Protein AF-A0A9E5YH66-F1 (afdb_monomer)

Secondary structure (DSSP, 8-state):
-HHHHHHHHHHHHHHHHHHHHHHHHHTTTT-HHHHHHHHHHHHHHHHHHHHTS----PPPHHHHHHHHHTT-----S-EEEESEEEEE--SSS-GGGGHHHHGGGTTEEEEHHHHHHHHHHHHHHHHHTTB-EEEE--S---SSSEEEEEEEEPEEEEEEE---SSS-HHHHHTT--PPTTSB-BHHHHHHHHHHHTTSTTEEEEEEEEE-SSTTEEEEEEEEEE--SEEEEEEEES-S-TTT-S-EEEEEEEEETSSSSS-EEEEEEEEETTEEEEEEEEEEE-STTSEEEEEEEEEEEE---GGGGGGTEEEEEEEEEEEEEEEEEEETTEEEEEEEEEEEEEEEEEEGGG-EEEEEEEEEEEEEEEEEEE-SSEEEEEEEEEEEEES-TT--SS-TTSGGG--SS-EEEEEEEEEEEEETTTEEEEEEEEEEEESSPPPGGGSEEESSTTS-TTS-TTSEEESEEEEEEEEEEE--TTS-TT-B-TT-SSBHHHHEEEEEEEEEEEEEEE-SS-TT-EEEEEEEEEEEEEEEEETTTEEEEEEEEEE-SS---SSSPPPPS-----EEEEEEEEE--HHHHHHHHHHHHHHHHHHHHHHHHHHHHHH-TT-HHHHHHHHHHHHHHHHHHTT-HHHHHHHHHHHHHHHHHHHHHHHHHHHHHHHHHHHHHHHHHHHHHHHHTT-HHHHHHHHHHHHHH--PPPP----------

pLDDT: mean 81.71, std 18.46, range [25.89, 98.5]

Nearest PDB structures (foldseek):
  6wim-assembly1_A  TM=7.821E-01  e=3.525E-31  Escherichia coli
  4ql0-assembly1_A  TM=6.628E-01  e=8.261E-27  Bordetella pertussis Tohama I
  3efm-assembly1_A  TM=2.819E-01  e=5.388E-06  Bordetella pertussis
  2qom-assembly1_A  TM=3.447E-01  e=8.697E-04  Escherichia coli O157:H7
  3aeh-assembly2_B  TM=3.425E-01  e=1.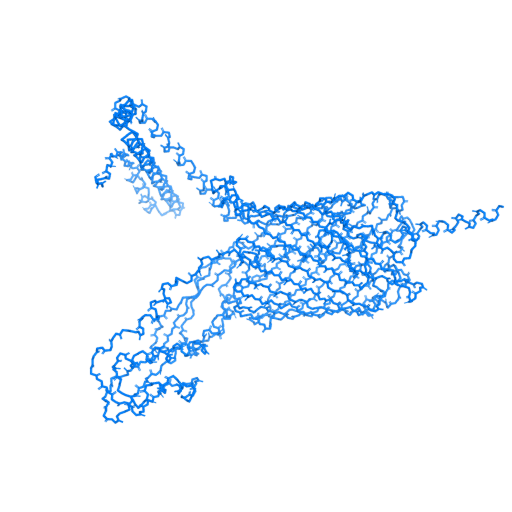260E-03  Escherichia coli

Radius of gyration: 35.25 Å; Cα contacts (8 Å, |Δi|>4): 1451; chains: 1; bounding box: 96×85×114 Å

Sequence (716 aa):
MVWCKKIRIVIMILLISGCFFSAHAYSQQVNLDKATRDFERTFLREEIEEKFRPSQKEIPKEEEKEVAGAFDAEPEGPKFFIEKITLIGMETFSPEEFEHVAKKYLDKEVTFQEIKNLAKRIESEYLKKGVMAACFVPPQEITDKEVILQIVETRMGELQIGDHKYYDKDRIKYFWSLKPGDILRYDEMSRSISFMNKAADRNVAATLRSGKEPGTTDVMLDAETRYPLHSMGSLDLEGASTTGIIRTKLGFRHNNFMGFDDSLIAGYLFGRYLGAIYFYHNVPITNFGTTLLYGYSQSKANPQGDFAAYDIAMKAHEASIFIYQDIFYRDKRIGDINFGLDAKNKITKMGDTGTINRDRLRIFRAGGNFLYNDTDSVVSISPKFSQGLNFFGSRRKDRLSSGGANNVFSKFNIDIEYAKNLPFDLRASMKAKGQLTFMKLAPQEQLSLGGMNSVRGYPGGDYLADTGIQTNIELLFSPNFLSDNVKIPYAARPLKEELTGLVFFDYAYGTKRNPNTWTDLEKTSLASVGTGLRLKLFDQALVRLEWGFPLGQRFFFMGKKPSSGSPAGRMHLSLDFEDNFPAEFARIGALAIEEYISGIAFAVLNAELTNPESMIREKLYNYFYLAERAYDRNNLEEAQFYYESIINISAALFEDVRGYVKASIEHRKELAEFNDLAMKYYKNREFEKAREMWWKVITEAEARPLMLEFQVNNAG

Mean predicted aligned error: 13.36 Å

Solvent-accessible surface area (backbone atoms only — not comparable to full-atom values): 36904 Å² total; per-residue (Å²): 119,72,65,64,55,53,53,50,52,52,50,48,52,49,49,51,49,49,52,48,60,56,58,44,32,59,50,35,82,67,41,52,75,58,67,53,58,46,53,55,46,54,54,49,48,45,51,50,52,51,74,64,43,85,71,84,68,65,72,58,68,62,58,61,47,49,60,58,52,69,74,67,63,80,86,79,70,73,68,44,60,26,73,42,78,46,78,41,60,68,82,91,59,64,71,75,80,48,43,80,70,52,56,81,58,46,80,34,76,43,35,69,66,57,52,53,50,49,27,54,48,51,28,51,52,37,45,74,75,26,34,44,43,51,42,45,74,64,98,75,80,71,80,84,26,45,48,62,35,43,37,45,64,30,20,27,33,54,82,45,72,54,84,64,83,78,65,55,70,67,60,57,51,60,28,56,81,81,50,68,68,37,74,39,34,52,60,56,50,54,42,18,42,53,56,51,44,66,29,91,46,36,48,55,49,80,47,82,40,85,25,97,50,92,63,28,35,19,39,39,35,44,44,50,63,47,82,41,69,31,50,35,40,35,40,31,52,70,38,45,88,38,28,28,34,53,33,39,37,43,34,39,38,28,44,39,69,85,66,53,62,14,41,36,37,40,36,41,40,37,35,80,28,30,41,30,44,39,38,38,38,41,37,52,77,48,68,75,46,33,29,42,36,41,36,41,36,40,37,40,36,43,41,32,72,94,36,47,89,47,46,36,40,35,40,38,39,37,39,38,42,34,43,36,36,49,78,40,76,46,101,46,36,42,27,35,38,34,42,33,43,37,41,39,41,36,41,32,32,33,56,92,80,37,77,69,28,44,40,41,37,25,32,45,36,41,35,34,43,41,35,41,51,53,99,55,35,36,39,36,44,33,46,34,42,37,37,32,34,74,45,98,83,14,44,48,75,41,96,33,18,47,81,62,15,33,30,43,38,58,37,42,35,38,39,38,39,40,39,33,64,46,80,89,67,25,32,42,37,37,40,37,40,41,34,46,45,94,47,46,46,35,50,70,71,34,44,63,39,23,12,86,94,34,18,39,21,38,56,56,30,69,40,62,12,39,25,35,42,34,34,36,38,39,44,35,35,53,48,78,89,50,56,79,83,45,56,53,89,91,37,96,56,30,40,34,81,33,34,37,39,36,38,38,42,20,33,34,39,29,32,27,66,44,77,89,41,93,84,48,67,54,55,46,50,50,34,16,40,35,41,34,43,35,38,53,42,74,91,33,31,41,39,37,42,37,39,12,34,44,53,78,75,80,59,52,95,70,89,67,82,79,82,89,68,84,73,65,62,32,75,41,43,36,42,40,35,44,54,58,57,76,63,47,52,52,49,53,48,51,51,53,48,53,52,51,39,49,53,49,20,50,52,53,51,48,53,47,56,68,37,89,84,28,70,66,36,54,49,52,48,50,39,50,53,51,16,53,54,26,44,77,68,69,37,58,69,61,16,47,52,30,50,52,47,49,53,53,52,53,50,50,52,43,49,53,41,30,51,49,50,48,50,55,52,51,52,51,48,53,42,48,50,35,46,53,51,15,54,51,28,45,77,73,69,39,52,70,61,16,50,53,30,46,49,51,38,63,71,61,65,68,78,78,81,90,80,89,76,89,81,75,82,90,72,132

Structure (mmCIF, N/CA/C/O backbone):
data_AF-A0A9E5YH66-F1
#
_entry.id   AF-A0A9E5YH66-F1
#
loop_
_atom_site.group_PDB
_atom_site.id
_atom_site.type_symbol
_atom_site.label_atom_id
_atom_site.label_alt_id
_atom_site.label_comp_id
_atom_site.label_asym_id
_atom_site.label_entity_id
_atom_site.label_seq_id
_atom_site.pdbx_PDB_ins_code
_atom_site.Cartn_x
_atom_site.Cartn_y
_atom_site.Cartn_z
_atom_site.occupancy
_atom_site.B_iso_or_equiv
_atom_site.auth_seq_id
_atom_site.auth_comp_id
_atom_site.auth_asym_id
_atom_site.auth_atom_id
_atom_site.pdbx_PDB_model_num
ATOM 1 N N . MET A 1 1 ? 41.683 -0.339 -52.235 1.00 44.25 1 MET A N 1
ATOM 2 C CA . MET A 1 1 ? 40.297 -0.879 -52.249 1.00 44.25 1 MET A CA 1
ATOM 3 C C . MET A 1 1 ? 39.989 -1.895 -51.136 1.00 44.25 1 MET A C 1
ATOM 5 O O . MET A 1 1 ? 38.863 -1.921 -50.657 1.00 44.25 1 MET A O 1
ATOM 9 N N . VAL A 1 2 ? 40.959 -2.691 -50.660 1.00 37.09 2 VAL A N 1
ATOM 10 C CA . VAL A 1 2 ? 40.761 -3.670 -49.561 1.00 37.09 2 VAL A CA 1
ATOM 11 C C . VAL A 1 2 ? 40.645 -3.008 -48.170 1.00 37.09 2 VAL A C 1
ATOM 13 O O . VAL A 1 2 ? 39.934 -3.506 -47.299 1.00 37.09 2 VAL A O 1
ATOM 16 N N . TRP A 1 3 ? 41.257 -1.835 -47.978 1.00 32.00 3 TRP A N 1
ATOM 17 C CA . TRP A 1 3 ? 41.236 -1.087 -46.710 1.00 32.00 3 TRP A CA 1
ATOM 18 C C . TRP A 1 3 ? 39.872 -0.432 -46.398 1.00 32.00 3 TRP A C 1
ATOM 20 O O . TRP A 1 3 ? 39.381 -0.530 -45.275 1.00 32.00 3 TRP A O 1
ATOM 30 N N . CYS A 1 4 ? 39.173 0.113 -47.403 1.00 29.11 4 CYS A N 1
ATOM 31 C CA . CYS A 1 4 ? 37.831 0.691 -47.217 1.00 29.11 4 CYS A CA 1
ATOM 32 C C . CYS A 1 4 ? 36.738 -0.364 -46.953 1.00 29.11 4 CYS A C 1
ATOM 34 O O . CYS A 1 4 ? 35.752 -0.059 -46.284 1.00 29.11 4 CYS A O 1
ATOM 36 N N . LYS A 1 5 ? 36.907 -1.614 -47.422 1.00 32.19 5 LYS A N 1
ATOM 37 C CA . LYS A 1 5 ? 35.983 -2.721 -47.100 1.00 32.19 5 LYS A CA 1
ATOM 38 C C . LYS A 1 5 ? 36.136 -3.193 -45.648 1.00 32.19 5 LYS A C 1
ATOM 40 O O . LYS A 1 5 ? 35.126 -3.439 -44.997 1.00 32.19 5 LYS A O 1
ATOM 45 N N . LYS A 1 6 ? 37.363 -3.248 -45.110 1.00 33.56 6 LYS A N 1
ATOM 46 C CA . LYS A 1 6 ? 37.599 -3.598 -43.695 1.00 33.56 6 LYS A CA 1
ATOM 47 C C . LYS A 1 6 ? 37.085 -2.520 -42.734 1.00 33.56 6 LYS A C 1
ATOM 49 O O . LYS A 1 6 ? 36.469 -2.863 -41.733 1.00 33.56 6 LYS A O 1
ATOM 54 N N . ILE A 1 7 ? 37.233 -1.239 -43.077 1.00 37.44 7 ILE A N 1
ATOM 55 C CA . ILE A 1 7 ? 36.700 -0.123 -42.276 1.00 37.44 7 ILE A CA 1
ATOM 56 C C . ILE A 1 7 ? 35.163 -0.114 -42.275 1.00 37.44 7 ILE A C 1
ATOM 58 O O . ILE A 1 7 ? 34.565 0.070 -41.221 1.00 37.44 7 ILE A O 1
ATOM 62 N N . ARG A 1 8 ? 34.505 -0.409 -43.406 1.00 33.94 8 ARG A N 1
ATOM 63 C CA . ARG A 1 8 ? 33.036 -0.550 -43.452 1.00 33.94 8 ARG A CA 1
ATOM 64 C C . ARG A 1 8 ? 32.517 -1.724 -42.621 1.00 33.94 8 ARG A C 1
ATOM 66 O O . ARG A 1 8 ? 31.512 -1.558 -41.948 1.00 33.94 8 ARG A O 1
ATOM 73 N N . ILE A 1 9 ? 33.203 -2.869 -42.614 1.00 38.88 9 ILE A N 1
ATOM 74 C CA . ILE A 1 9 ? 32.817 -4.027 -41.788 1.00 38.88 9 ILE A CA 1
ATOM 75 C C . ILE A 1 9 ? 33.032 -3.735 -40.297 1.00 38.88 9 ILE A C 1
ATOM 77 O O . ILE A 1 9 ? 32.179 -4.076 -39.490 1.00 38.88 9 ILE A O 1
ATOM 81 N N . VAL A 1 10 ? 34.113 -3.046 -39.920 1.00 37.62 10 VAL A N 1
ATOM 82 C CA . VAL A 1 10 ? 34.360 -2.646 -38.522 1.00 37.62 10 VAL A CA 1
ATOM 83 C C . VAL A 1 10 ? 33.365 -1.579 -38.059 1.00 37.62 10 VAL A C 1
ATOM 85 O O . VAL A 1 10 ? 32.856 -1.683 -36.951 1.00 37.62 10 VAL A O 1
ATOM 88 N N . ILE A 1 11 ? 33.009 -0.608 -38.907 1.00 38.03 11 ILE A N 1
ATOM 89 C CA . ILE A 1 11 ? 31.969 0.392 -38.611 1.00 38.03 11 ILE A CA 1
ATOM 90 C C . ILE A 1 11 ? 30.583 -0.259 -38.547 1.00 38.03 11 ILE A C 1
ATOM 92 O O . ILE A 1 11 ? 29.800 0.090 -37.676 1.00 38.03 11 ILE A O 1
ATOM 96 N N . MET A 1 12 ? 30.290 -1.245 -39.398 1.00 34.34 12 MET A N 1
ATOM 97 C CA . MET A 1 12 ? 29.034 -1.996 -39.368 1.00 34.34 12 MET A CA 1
ATOM 98 C C . MET A 1 12 ? 28.955 -2.912 -38.139 1.00 34.34 12 MET A C 1
ATOM 100 O O . MET A 1 12 ? 27.920 -2.942 -37.495 1.00 34.34 12 MET A O 1
ATOM 104 N N . ILE A 1 13 ? 30.045 -3.572 -37.726 1.00 38.41 13 ILE A N 1
ATOM 105 C CA . ILE A 1 13 ? 30.119 -4.336 -36.465 1.00 38.41 13 ILE A CA 1
ATOM 106 C C . ILE A 1 13 ? 30.035 -3.400 -35.251 1.00 38.41 13 ILE A C 1
ATOM 108 O O . ILE A 1 13 ? 29.385 -3.750 -34.272 1.00 38.41 13 ILE A O 1
ATOM 112 N N . LEU A 1 14 ? 30.617 -2.197 -35.311 1.00 32.25 14 LEU A N 1
ATOM 113 C CA . LEU A 1 14 ? 30.503 -1.187 -34.255 1.00 32.25 14 LEU A CA 1
ATOM 114 C C . LEU A 1 14 ? 29.091 -0.589 -34.177 1.00 32.25 14 LEU A C 1
ATOM 116 O O . LEU A 1 14 ? 28.589 -0.430 -33.070 1.00 32.25 14 LEU A O 1
ATOM 120 N N . LEU A 1 15 ? 28.420 -0.346 -35.307 1.00 31.78 15 LEU A N 1
ATOM 121 C CA . LEU A 1 15 ? 27.021 0.098 -35.376 1.00 31.78 15 LEU A CA 1
ATOM 122 C C . LEU A 1 15 ? 26.051 -1.003 -34.939 1.00 31.78 15 LEU A C 1
ATOM 124 O O . LEU A 1 15 ? 25.128 -0.725 -34.183 1.00 31.78 15 LEU A O 1
ATOM 128 N N . ILE A 1 16 ? 26.300 -2.253 -35.333 1.00 33.47 16 ILE A N 1
ATOM 129 C CA . ILE A 1 16 ? 25.544 -3.426 -34.888 1.00 33.47 16 ILE A CA 1
ATOM 130 C C . ILE A 1 16 ? 25.761 -3.631 -33.383 1.00 33.47 16 ILE A C 1
ATOM 132 O O . ILE A 1 16 ? 24.792 -3.788 -32.651 1.00 33.47 16 ILE A O 1
ATOM 136 N N . SER A 1 17 ? 26.997 -3.526 -32.878 1.00 31.75 17 SER A N 1
ATOM 137 C CA . SER A 1 17 ? 27.286 -3.594 -31.439 1.00 31.75 17 SER A CA 1
ATOM 138 C C . SER A 1 17 ? 26.649 -2.430 -30.670 1.00 31.75 17 SER A C 1
ATOM 140 O O . SER A 1 17 ? 26.056 -2.668 -29.626 1.00 31.75 17 SER A O 1
ATOM 142 N N . GLY A 1 18 ? 26.657 -1.208 -31.213 1.00 28.86 18 GLY A N 1
ATOM 143 C CA . GLY A 1 18 ? 25.998 -0.030 -30.643 1.00 28.86 18 GLY A CA 1
ATOM 144 C C . GLY A 1 18 ? 24.472 -0.152 -30.599 1.00 28.86 18 GLY A C 1
ATOM 145 O O . GLY A 1 18 ? 23.880 0.162 -29.571 1.00 28.86 18 GLY A O 1
ATOM 146 N N . CYS A 1 19 ? 23.855 -0.698 -31.654 1.00 29.52 19 CYS A N 1
ATOM 147 C CA . CYS A 1 19 ? 22.426 -1.030 -31.703 1.00 29.52 19 CYS A CA 1
ATOM 148 C C . CYS A 1 19 ? 22.077 -2.191 -30.761 1.00 29.52 19 CYS A C 1
ATOM 150 O O . CYS A 1 19 ? 21.016 -2.195 -30.141 1.00 29.52 19 CYS A O 1
ATOM 152 N N . PHE A 1 20 ? 22.983 -3.157 -30.576 1.00 29.30 20 PHE A N 1
ATOM 153 C CA . PHE A 1 20 ? 22.827 -4.159 -29.531 1.00 29.30 20 PHE A CA 1
ATOM 154 C C . PHE A 1 20 ? 22.888 -3.487 -28.151 1.00 29.30 20 PHE A C 1
ATOM 156 O O . PHE A 1 20 ? 21.969 -3.675 -27.368 1.00 29.30 20 PHE A O 1
ATOM 163 N N . PHE A 1 21 ? 23.860 -2.628 -27.841 1.00 28.23 21 PHE A N 1
ATOM 164 C CA . PHE A 1 21 ? 23.939 -1.968 -26.529 1.00 28.23 21 PHE A CA 1
ATOM 165 C C . PHE A 1 21 ? 22.696 -1.124 -26.180 1.00 28.23 21 PHE A C 1
ATOM 167 O O . PHE A 1 21 ? 22.267 -1.165 -25.024 1.00 28.23 21 PHE A O 1
ATOM 174 N N . SER A 1 22 ? 22.070 -0.451 -27.153 1.00 26.41 22 SER A N 1
ATOM 175 C CA . SER A 1 22 ? 20.813 0.285 -26.953 1.00 26.41 22 SER A CA 1
ATOM 176 C C . SER A 1 22 ? 19.585 -0.633 -26.870 1.00 26.41 22 SER A C 1
ATOM 178 O O . SER A 1 22 ? 18.760 -0.426 -25.987 1.00 26.41 22 SER A O 1
ATOM 180 N N . ALA A 1 23 ? 19.489 -1.721 -27.648 1.00 28.03 23 ALA A N 1
ATOM 181 C CA . ALA A 1 23 ? 18.386 -2.694 -27.529 1.00 28.03 23 ALA A CA 1
ATOM 182 C C . ALA A 1 23 ? 18.326 -3.384 -26.150 1.00 28.03 23 ALA A C 1
ATOM 184 O O . ALA A 1 23 ? 17.269 -3.837 -25.703 1.00 28.03 23 ALA A O 1
ATOM 185 N N . HIS A 1 24 ? 19.466 -3.477 -25.456 1.00 32.19 24 HIS A N 1
ATOM 186 C CA . HIS A 1 24 ? 19.556 -4.144 -24.158 1.00 32.19 24 HIS A CA 1
ATOM 187 C C . HIS A 1 24 ? 19.037 -3.274 -23.008 1.00 32.19 24 HIS A C 1
ATOM 189 O O . HIS A 1 24 ? 18.533 -3.837 -22.042 1.00 32.19 24 HIS A O 1
ATOM 195 N N . ALA A 1 25 ? 19.085 -1.941 -23.123 1.00 27.95 25 ALA A N 1
ATOM 196 C CA . ALA A 1 25 ? 18.550 -1.022 -22.116 1.00 27.95 25 ALA A CA 1
ATOM 197 C C . ALA A 1 25 ? 17.014 -1.114 -21.983 1.00 27.95 25 ALA A C 1
ATOM 199 O O . ALA A 1 25 ? 16.466 -1.183 -20.884 1.00 27.95 25 ALA A O 1
ATOM 200 N N . TYR A 1 26 ? 16.321 -1.267 -23.114 1.00 34.88 26 TYR A N 1
ATOM 201 C CA . TYR A 1 26 ? 14.852 -1.303 -23.196 1.00 34.88 26 TYR A CA 1
ATOM 202 C C . TYR A 1 26 ? 14.222 -2.634 -22.766 1.00 34.88 26 TYR A C 1
ATOM 204 O O . TYR A 1 26 ? 13.051 -2.702 -22.396 1.00 34.88 26 TYR A O 1
ATOM 212 N N . SER A 1 27 ? 15.015 -3.706 -22.754 1.00 29.84 27 SER A N 1
ATOM 213 C CA . SER A 1 27 ? 14.610 -5.045 -22.317 1.00 29.84 27 SER A CA 1
ATOM 214 C C . SER A 1 27 ? 14.065 -5.083 -20.884 1.00 29.84 27 SER A C 1
ATOM 216 O O . SER A 1 27 ? 13.286 -5.977 -20.560 1.00 29.84 27 SER A O 1
ATOM 218 N N . GLN A 1 28 ? 14.478 -4.152 -20.019 1.00 34.91 28 GLN A N 1
ATOM 219 C CA . GLN A 1 28 ? 14.042 -4.126 -18.626 1.00 34.91 28 GLN A CA 1
ATOM 220 C C . GLN A 1 28 ? 12.751 -3.323 -18.392 1.00 34.91 28 GLN A C 1
ATOM 222 O O . GLN A 1 28 ? 12.033 -3.609 -17.439 1.00 34.91 28 GLN A O 1
ATOM 227 N N . GLN A 1 29 ? 12.382 -2.400 -19.286 1.00 37.88 29 GLN A N 1
ATOM 228 C CA . GLN A 1 29 ? 11.079 -1.714 -19.221 1.00 37.88 29 GLN A CA 1
ATOM 229 C C . GLN A 1 29 ? 9.896 -2.643 -19.533 1.00 37.88 29 GLN A C 1
ATOM 231 O O . GLN A 1 29 ? 8.753 -2.311 -19.237 1.00 37.88 29 GLN A O 1
ATOM 236 N N . VAL A 1 30 ? 10.182 -3.825 -20.086 1.00 30.86 30 VAL A N 1
ATOM 237 C CA . VAL A 1 30 ? 9.218 -4.898 -20.374 1.00 30.86 30 VAL A CA 1
ATOM 238 C C . VAL A 1 30 ? 9.199 -5.964 -19.256 1.00 30.86 30 VAL A C 1
ATOM 240 O O . VAL A 1 30 ? 8.555 -7.004 -19.380 1.00 30.86 30 VAL A O 1
ATOM 243 N N . ASN A 1 31 ? 9.899 -5.720 -18.142 1.00 37.06 31 ASN A N 1
ATOM 244 C CA . ASN A 1 31 ? 9.909 -6.590 -16.965 1.00 37.06 31 ASN A CA 1
ATOM 245 C C . ASN A 1 31 ? 8.638 -6.329 -16.138 1.00 37.06 31 ASN A C 1
ATOM 247 O O . ASN A 1 31 ? 8.647 -5.547 -15.182 1.00 37.06 31 ASN A O 1
ATOM 251 N N . LEU A 1 32 ? 7.527 -6.934 -16.573 1.00 39.38 32 LEU A N 1
ATOM 252 C CA . LEU A 1 32 ? 6.205 -6.731 -15.978 1.00 39.38 32 LEU A CA 1
ATOM 253 C C . LEU A 1 32 ? 6.175 -7.056 -14.488 1.00 39.38 32 LEU A C 1
ATOM 255 O O . LEU A 1 32 ? 5.515 -6.345 -13.754 1.00 39.38 32 LEU A O 1
ATOM 259 N N . ASP A 1 33 ? 6.951 -8.024 -14.002 1.00 37.03 33 ASP A N 1
ATOM 260 C CA . ASP A 1 33 ? 6.918 -8.398 -12.583 1.00 37.03 33 ASP A CA 1
ATOM 261 C C . ASP A 1 33 ? 7.352 -7.262 -11.634 1.00 37.03 33 ASP A C 1
ATOM 263 O O . ASP A 1 33 ? 6.861 -7.173 -10.514 1.00 37.03 33 ASP A O 1
ATOM 267 N N . LYS A 1 34 ? 8.189 -6.315 -12.093 1.00 38.38 34 LYS A N 1
ATOM 268 C CA . LYS A 1 34 ? 8.458 -5.067 -11.352 1.00 38.38 34 LYS A CA 1
ATOM 269 C C . LYS A 1 34 ? 7.318 -4.059 -11.527 1.00 38.38 34 LYS A C 1
ATOM 271 O O . LYS A 1 34 ? 6.800 -3.559 -10.543 1.00 38.38 34 LYS A O 1
ATOM 276 N N . ALA A 1 35 ? 6.880 -3.809 -12.763 1.00 32.25 35 ALA A N 1
ATOM 277 C CA . ALA A 1 35 ? 5.865 -2.795 -13.081 1.00 32.25 35 ALA A CA 1
ATOM 278 C C . ALA A 1 35 ? 4.422 -3.148 -12.649 1.00 32.25 35 ALA A C 1
ATOM 280 O O . ALA A 1 35 ? 3.576 -2.250 -12.587 1.00 32.25 35 ALA A O 1
ATOM 281 N N . THR A 1 36 ? 4.148 -4.429 -12.387 1.00 36.38 36 THR A N 1
ATOM 282 C CA . THR A 1 36 ? 2.863 -4.967 -11.933 1.00 36.38 36 THR A CA 1
ATOM 283 C C . THR A 1 36 ? 2.820 -5.105 -10.410 1.00 36.38 36 THR A C 1
ATOM 285 O O . THR A 1 36 ? 1.849 -4.651 -9.816 1.00 36.38 36 THR A O 1
ATOM 288 N N . ARG A 1 37 ? 3.887 -5.598 -9.752 1.00 40.47 37 ARG A N 1
ATOM 289 C CA . ARG A 1 37 ? 4.001 -5.526 -8.277 1.00 40.47 37 ARG A CA 1
ATOM 290 C C . ARG A 1 37 ? 4.105 -4.075 -7.778 1.00 40.47 37 ARG A C 1
ATOM 292 O O . ARG A 1 37 ? 3.649 -3.760 -6.685 1.00 40.47 37 ARG A O 1
ATOM 299 N N . ASP A 1 38 ? 4.646 -3.165 -8.596 1.00 41.53 38 ASP A N 1
ATOM 300 C CA . ASP A 1 38 ? 4.704 -1.730 -8.276 1.00 41.53 38 ASP A CA 1
ATOM 301 C C . ASP A 1 38 ? 3.329 -1.022 -8.356 1.00 41.53 38 ASP A C 1
ATOM 303 O O . ASP A 1 38 ? 3.176 0.082 -7.830 1.00 41.53 38 ASP A O 1
ATOM 307 N N . PHE A 1 39 ? 2.322 -1.630 -8.999 1.00 36.09 39 PHE A N 1
ATOM 308 C CA . PHE A 1 39 ? 0.972 -1.061 -9.068 1.00 36.09 39 PHE A CA 1
ATOM 309 C C . PHE A 1 39 ? 0.236 -1.215 -7.727 1.00 36.09 39 PHE A C 1
ATOM 311 O O . PHE A 1 39 ? -0.278 -0.227 -7.214 1.00 36.09 39 PHE A O 1
ATOM 318 N N . GLU A 1 40 ? 0.340 -2.385 -7.078 1.00 36.91 40 GLU A N 1
ATOM 319 C CA . GLU A 1 40 ? -0.014 -2.541 -5.656 1.00 36.91 40 GLU A CA 1
ATOM 320 C C . GLU A 1 40 ? 0.828 -1.621 -4.767 1.00 36.91 40 GLU A C 1
ATOM 322 O O . GLU A 1 40 ? 0.281 -1.002 -3.867 1.00 36.91 40 GLU A O 1
ATOM 327 N N . ARG A 1 41 ? 2.137 -1.443 -5.031 1.00 44.22 41 ARG A N 1
ATOM 328 C CA . ARG A 1 41 ? 2.968 -0.510 -4.240 1.00 44.22 41 ARG A CA 1
ATOM 329 C C . ARG A 1 41 ? 2.533 0.950 -4.330 1.00 44.22 41 ARG A C 1
ATOM 331 O O . ARG A 1 41 ? 2.908 1.702 -3.442 1.00 44.22 41 ARG A O 1
ATOM 338 N N . THR A 1 42 ? 1.822 1.384 -5.372 1.00 43.72 42 THR A N 1
ATOM 339 C CA . THR A 1 42 ? 1.359 2.782 -5.456 1.00 43.72 42 THR A CA 1
ATOM 340 C C . THR A 1 42 ? 0.213 3.023 -4.477 1.00 43.72 42 THR A C 1
ATOM 342 O O . THR A 1 42 ? 0.273 3.989 -3.724 1.00 43.72 42 THR A O 1
ATOM 345 N N . PHE A 1 43 ? -0.737 2.091 -4.392 1.00 38.25 43 PHE A N 1
ATOM 346 C CA . PHE A 1 43 ? -1.841 2.151 -3.433 1.00 38.25 43 PHE A CA 1
ATOM 347 C C . PHE A 1 43 ? -1.439 1.699 -2.029 1.00 38.25 43 PHE A C 1
ATOM 349 O O . PHE A 1 43 ? -1.868 2.315 -1.076 1.00 38.25 43 PHE A O 1
ATOM 356 N N . LEU A 1 44 ? -0.520 0.739 -1.866 1.00 41.72 44 LEU A N 1
ATOM 357 C CA . LEU A 1 44 ? 0.129 0.451 -0.576 1.00 41.72 44 LEU A CA 1
ATOM 358 C C . LEU A 1 44 ? 0.968 1.637 -0.096 1.00 41.72 44 LEU A C 1
ATOM 360 O O . LEU A 1 44 ? 1.069 1.851 1.103 1.00 41.72 44 LEU A O 1
ATOM 364 N N . ARG A 1 45 ? 1.588 2.409 -1.004 1.00 49.03 45 ARG A N 1
ATOM 365 C CA . ARG A 1 45 ? 2.252 3.674 -0.659 1.00 49.03 45 ARG A CA 1
ATOM 366 C C . ARG A 1 45 ? 1.220 4.683 -0.182 1.00 49.03 45 ARG A C 1
ATOM 368 O O . ARG A 1 45 ? 1.512 5.339 0.801 1.00 49.03 45 ARG A O 1
ATOM 375 N N . GLU A 1 46 ? 0.052 4.777 -0.814 1.00 48.84 46 GLU A N 1
ATOM 376 C CA . GLU A 1 46 ? -1.045 5.602 -0.303 1.00 48.84 46 GLU A CA 1
ATOM 377 C C . GLU A 1 46 ? -1.659 5.060 0.985 1.00 48.84 46 GLU A C 1
ATOM 379 O O . GLU A 1 46 ? -1.970 5.860 1.834 1.00 48.84 46 GLU A O 1
ATOM 384 N N . GLU A 1 47 ? -1.775 3.753 1.203 1.00 46.03 47 GLU A N 1
ATOM 385 C CA . GLU A 1 47 ? -2.304 3.161 2.438 1.00 46.03 47 GLU A CA 1
ATOM 386 C C . GLU A 1 47 ? -1.314 3.346 3.595 1.00 46.03 47 GLU A C 1
ATOM 388 O O . GLU A 1 47 ? -1.700 3.625 4.727 1.00 46.03 47 GLU A O 1
ATOM 393 N N . ILE A 1 48 ? -0.013 3.254 3.295 1.00 45.06 48 ILE A N 1
ATOM 394 C CA . ILE A 1 48 ? 1.064 3.774 4.134 1.00 45.06 48 ILE A CA 1
ATOM 395 C C . ILE A 1 48 ? 0.764 5.265 4.356 1.00 45.06 48 ILE A C 1
ATOM 397 O O . ILE A 1 48 ? 0.456 5.639 5.474 1.00 45.06 48 ILE A O 1
ATOM 401 N N . GLU A 1 49 ? 0.745 6.118 3.329 1.00 45.72 49 GLU A N 1
ATOM 402 C CA . GLU A 1 49 ? 0.503 7.569 3.437 1.00 45.72 49 GLU A CA 1
ATOM 403 C C . GLU A 1 49 ? -0.838 7.971 4.109 1.00 45.72 49 GLU A C 1
ATOM 405 O O . GLU A 1 49 ? -0.855 9.015 4.751 1.00 45.72 49 GLU A O 1
ATOM 410 N N . GLU A 1 50 ? -1.896 7.155 4.072 1.00 47.06 50 GLU A N 1
ATOM 411 C CA . GLU A 1 50 ? -3.209 7.321 4.713 1.00 47.06 50 GLU A CA 1
ATOM 412 C C . GLU A 1 50 ? -3.177 6.876 6.169 1.00 47.06 50 GLU A C 1
ATOM 414 O O . GLU A 1 50 ? -3.720 7.585 7.010 1.00 47.06 50 GLU A O 1
ATOM 419 N N . LYS A 1 51 ? -2.449 5.800 6.502 1.00 45.03 51 LYS A N 1
ATOM 420 C CA . LYS A 1 51 ? -2.055 5.513 7.892 1.00 45.03 51 LYS A CA 1
ATOM 421 C C . LYS A 1 51 ? -1.204 6.652 8.487 1.00 45.03 51 LYS A C 1
ATOM 423 O O . LYS A 1 51 ? -1.093 6.728 9.705 1.00 45.03 51 LYS A O 1
ATOM 428 N N . PHE A 1 52 ? -0.645 7.544 7.650 1.00 46.59 52 PHE A N 1
ATOM 429 C CA . PHE A 1 52 ? 0.056 8.784 8.041 1.00 46.59 52 PHE A CA 1
ATOM 430 C C . PHE A 1 52 ? -0.747 10.075 7.863 1.00 46.59 52 PHE A C 1
ATOM 432 O O . PHE A 1 52 ? -0.275 11.120 8.319 1.00 46.59 52 PHE A O 1
ATOM 439 N N . ARG A 1 53 ? -1.932 10.050 7.233 1.00 39.03 53 ARG A N 1
ATOM 440 C CA . ARG A 1 53 ? -2.889 11.150 7.405 1.00 39.03 53 ARG A CA 1
ATOM 441 C C . ARG A 1 53 ? -3.288 11.074 8.879 1.00 39.03 53 ARG A C 1
ATOM 443 O O . ARG A 1 53 ? -3.563 9.967 9.339 1.00 39.03 53 ARG A O 1
ATOM 450 N N . PRO A 1 54 ? -3.271 12.178 9.643 1.00 27.98 54 PRO A N 1
ATOM 451 C CA . PRO A 1 54 ? -3.679 12.142 11.036 1.00 27.98 54 PRO A CA 1
ATOM 452 C C . PRO A 1 54 ? -5.123 11.642 11.104 1.00 27.98 54 PRO A C 1
ATOM 454 O O . PRO A 1 54 ? -6.081 12.391 10.944 1.00 27.98 54 PRO A O 1
ATOM 457 N N . SER A 1 55 ? -5.280 10.342 11.331 1.00 27.28 55 SER A N 1
ATOM 458 C CA . SER A 1 55 ? -6.448 9.789 11.974 1.00 27.28 55 SER A CA 1
ATOM 459 C C . SER A 1 55 ? -6.392 10.374 13.375 1.00 27.28 55 SER A C 1
ATOM 461 O O . SER A 1 55 ? -5.738 9.824 14.260 1.00 27.28 55 SER A O 1
ATOM 463 N N . GLN A 1 56 ? -7.056 11.514 13.568 1.00 30.70 56 GLN A N 1
ATOM 464 C CA . GLN A 1 56 ? -7.564 11.918 14.872 1.00 30.70 56 GLN A CA 1
ATOM 465 C C . GLN A 1 56 ? -8.581 10.863 15.330 1.00 30.70 56 GLN A C 1
ATOM 467 O O . GLN A 1 56 ? -9.787 11.060 15.345 1.00 30.70 56 GLN A O 1
ATOM 472 N N . LYS A 1 57 ? -8.070 9.693 15.682 1.00 31.81 57 LYS A N 1
ATOM 473 C CA . LYS A 1 57 ? -8.497 8.999 16.878 1.00 31.81 57 LYS A CA 1
ATOM 474 C C . LYS A 1 57 ? -7.290 9.054 17.800 1.00 31.81 57 LYS A C 1
ATOM 476 O O . LYS A 1 57 ? -6.673 8.041 18.107 1.00 31.81 57 LYS A O 1
ATOM 481 N N . GLU A 1 58 ? -6.916 10.278 18.191 1.00 25.89 58 GLU A N 1
ATOM 482 C CA . GLU A 1 58 ? -6.380 10.419 19.538 1.00 25.89 58 GLU A CA 1
ATOM 483 C C . GLU A 1 58 ? -7.461 9.800 20.426 1.00 25.89 58 GLU A C 1
ATOM 485 O O . GLU A 1 58 ? -8.616 10.229 20.390 1.00 25.89 58 GLU A O 1
ATOM 490 N N . ILE A 1 59 ? -7.108 8.750 21.167 1.00 26.91 59 ILE A N 1
ATOM 491 C CA . ILE A 1 59 ? -7.810 8.475 22.418 1.00 26.91 59 ILE A CA 1
ATOM 492 C C . ILE A 1 59 ? -7.869 9.840 23.112 1.00 26.91 59 ILE A C 1
ATOM 494 O O . ILE A 1 59 ? -6.808 10.474 23.205 1.00 26.91 59 ILE A O 1
ATOM 498 N N . PRO A 1 60 ? -9.052 10.360 23.480 1.00 33.12 60 PRO A N 1
ATOM 499 C CA . PRO A 1 60 ? -9.140 11.666 24.103 1.00 33.12 60 PRO A CA 1
ATOM 500 C C . PRO A 1 60 ? -8.097 11.734 25.220 1.00 33.12 60 PRO A C 1
ATOM 502 O O . PRO A 1 60 ? -8.138 10.946 26.161 1.00 33.12 60 PRO A O 1
ATOM 505 N N . LYS A 1 61 ? -7.132 12.659 25.121 1.00 37.31 61 LYS A N 1
ATOM 506 C CA . LYS A 1 61 ? -6.149 12.915 26.195 1.00 37.31 61 LYS A CA 1
ATOM 507 C C . LYS A 1 61 ? -6.834 13.245 27.528 1.00 37.31 61 LYS A C 1
ATOM 509 O O . LYS A 1 61 ? -6.188 13.217 28.574 1.00 37.31 61 LYS A O 1
ATOM 514 N N . GLU A 1 62 ? -8.124 13.574 27.486 1.00 37.28 62 GLU A N 1
ATOM 515 C CA . GLU A 1 62 ? -8.999 13.692 28.647 1.00 37.28 62 GLU A CA 1
ATOM 516 C C . GLU A 1 62 ? -9.222 12.361 29.373 1.00 37.28 62 GLU A C 1
ATOM 518 O O . GLU A 1 62 ? -9.106 12.367 30.590 1.00 37.28 62 GLU A O 1
ATOM 523 N N . GLU A 1 63 ? -9.387 11.219 28.694 1.00 37.34 63 GLU A N 1
ATOM 524 C CA . GLU A 1 63 ? -9.522 9.914 29.371 1.00 37.34 63 GLU A CA 1
ATOM 525 C C . GLU A 1 63 ? -8.212 9.504 30.069 1.00 37.34 63 GLU A C 1
ATOM 527 O O . GLU A 1 63 ? -8.224 8.971 31.176 1.00 37.34 63 GLU A O 1
ATOM 532 N N . GLU A 1 64 ? -7.051 9.820 29.486 1.00 34.53 64 GLU A N 1
ATOM 533 C CA . GLU A 1 64 ? -5.745 9.524 30.098 1.00 34.53 64 GLU A CA 1
ATOM 534 C C . GLU A 1 64 ? -5.454 10.434 31.313 1.00 34.53 64 GLU A C 1
ATOM 536 O O . GLU A 1 64 ? -4.855 9.999 32.302 1.00 34.53 64 GLU A O 1
ATOM 541 N N . LYS A 1 65 ? -5.942 11.685 31.285 1.00 35.22 65 LYS A N 1
ATOM 542 C CA . LYS A 1 65 ? -5.913 12.603 32.436 1.00 35.22 65 LYS A CA 1
ATOM 543 C C . LYS A 1 65 ? -6.953 12.259 33.502 1.00 35.22 65 LYS A C 1
ATOM 545 O O . LYS A 1 65 ? -6.648 12.430 34.679 1.00 35.22 65 LYS A O 1
ATOM 550 N N . GLU A 1 66 ? -8.128 11.753 33.135 1.00 41.47 66 GLU A N 1
ATOM 551 C CA . GLU A 1 66 ? -9.136 11.269 34.087 1.00 41.47 66 GLU A CA 1
ATOM 552 C C . GLU A 1 66 ? -8.660 10.007 34.807 1.00 41.47 66 GLU A C 1
ATOM 554 O O . GLU A 1 66 ? -8.790 9.912 36.027 1.00 41.47 66 GLU A O 1
ATOM 559 N N . VAL A 1 67 ? -8.022 9.070 34.096 1.00 43.03 67 VAL A N 1
ATOM 560 C CA . VAL A 1 67 ? -7.442 7.874 34.720 1.00 43.03 67 VAL A CA 1
ATOM 561 C C . VAL A 1 67 ? -6.275 8.250 35.635 1.00 43.03 67 VAL A C 1
ATOM 563 O O . VAL A 1 67 ? -6.198 7.720 36.739 1.00 43.03 67 VAL A O 1
ATOM 566 N N . ALA A 1 68 ? -5.401 9.185 35.242 1.00 39.41 68 ALA A N 1
ATOM 567 C CA . ALA A 1 68 ? -4.311 9.664 36.097 1.00 39.41 68 ALA A CA 1
ATOM 568 C C . ALA A 1 68 ? -4.810 10.468 37.316 1.00 39.41 68 ALA A C 1
ATOM 570 O O . ALA A 1 68 ? -4.316 10.255 38.421 1.00 39.41 68 ALA A O 1
ATOM 571 N N . GLY A 1 69 ? -5.818 11.330 37.142 1.00 41.50 69 GLY A N 1
ATOM 572 C CA . GLY A 1 69 ? -6.422 12.132 38.212 1.00 41.50 69 GLY A CA 1
ATOM 573 C C . GLY A 1 69 ? -7.271 11.318 39.195 1.00 41.50 69 GLY A C 1
ATOM 574 O O . GLY A 1 69 ? -7.337 11.655 40.375 1.00 41.50 69 GLY A O 1
ATOM 575 N N . ALA A 1 70 ? -7.853 10.194 38.762 1.00 45.19 70 ALA A N 1
ATOM 576 C CA . ALA A 1 70 ? -8.610 9.289 39.631 1.00 45.19 70 ALA A CA 1
ATOM 577 C C . ALA A 1 70 ? -7.741 8.554 40.674 1.00 45.19 70 ALA A C 1
ATOM 579 O O . ALA A 1 70 ? -8.278 7.988 41.630 1.00 45.19 70 ALA A O 1
ATOM 580 N N . PHE A 1 71 ? -6.412 8.546 40.514 1.00 47.09 71 PHE A N 1
ATOM 581 C CA . PHE A 1 71 ? -5.488 7.956 41.489 1.00 47.09 71 PHE A CA 1
ATOM 582 C C . PHE A 1 71 ? -5.068 8.915 42.616 1.00 47.09 71 PHE A C 1
ATOM 584 O O . PHE A 1 71 ? -4.512 8.424 43.600 1.00 47.09 71 PHE A O 1
ATOM 591 N N . ASP A 1 72 ? -5.364 10.216 42.499 1.00 46.41 72 ASP A N 1
ATOM 592 C CA . ASP A 1 72 ? -4.890 11.285 43.397 1.00 46.41 72 ASP A CA 1
ATOM 593 C C . ASP A 1 72 ? -6.013 11.933 44.240 1.00 46.41 72 ASP A C 1
ATOM 595 O O . ASP A 1 72 ? -5.821 13.001 44.822 1.00 46.41 72 ASP A O 1
ATOM 599 N N . ALA A 1 73 ? -7.193 11.306 44.338 1.00 47.28 73 ALA A N 1
ATOM 600 C CA . ALA A 1 73 ? -8.238 11.760 45.260 1.00 47.28 73 ALA A CA 1
ATOM 601 C C . ALA A 1 73 ? -7.729 11.728 46.716 1.00 47.28 73 ALA A C 1
ATOM 603 O O . ALA A 1 73 ? -7.130 10.733 47.137 1.00 47.28 73 ALA A O 1
ATOM 604 N N . GLU A 1 74 ? -7.966 12.804 47.479 1.00 52.62 74 GLU A N 1
ATOM 605 C CA . GLU A 1 74 ? -7.554 12.894 48.885 1.00 52.62 74 GLU A CA 1
ATOM 606 C C . GLU A 1 74 ? -8.083 11.686 49.685 1.00 52.62 74 GLU A C 1
ATOM 608 O O . GLU A 1 74 ? -9.258 11.326 49.564 1.00 52.62 74 GLU A O 1
ATOM 613 N N . PRO A 1 75 ? -7.230 11.022 50.486 1.00 53.22 75 PRO A N 1
ATOM 614 C CA . PRO A 1 75 ? -7.606 9.807 51.191 1.00 53.22 75 PRO A CA 1
ATOM 615 C C . PRO A 1 75 ? -8.541 10.134 52.365 1.00 53.22 75 PRO A C 1
ATOM 617 O O . PRO A 1 75 ? -8.093 10.357 53.489 1.00 53.22 75 PRO A O 1
ATOM 620 N N . GLU A 1 76 ? -9.851 10.139 52.121 1.00 59.88 76 GLU A N 1
ATOM 621 C CA . GLU A 1 76 ? -10.866 10.147 53.176 1.00 59.88 76 GLU A CA 1
ATOM 622 C C . GLU A 1 76 ? -11.187 8.716 53.636 1.00 59.88 76 GLU A C 1
ATOM 624 O O . GLU A 1 76 ? -11.502 7.831 52.837 1.00 59.88 76 GLU A O 1
ATOM 629 N N . GLY A 1 77 ? -11.119 8.483 54.950 1.00 66.38 77 GLY A N 1
ATOM 630 C CA . GLY A 1 77 ? -11.542 7.232 55.579 1.00 66.38 77 GLY A CA 1
ATOM 631 C C . GLY A 1 77 ? -10.576 6.688 56.640 1.00 66.38 77 GLY A C 1
ATOM 632 O O . GLY A 1 77 ? -9.490 7.234 56.846 1.00 66.38 77 GLY A O 1
ATOM 633 N N . PRO A 1 78 ? -10.972 5.610 57.345 1.00 75.44 78 PRO A N 1
ATOM 634 C CA . PRO A 1 78 ? -10.119 4.941 58.321 1.00 75.44 78 PRO A CA 1
ATOM 635 C C . PRO A 1 78 ? -8.853 4.387 57.656 1.00 75.44 78 PRO A C 1
ATOM 637 O O . PRO A 1 78 ? -8.897 3.847 56.547 1.00 75.44 78 PRO A O 1
ATOM 640 N N . LYS A 1 79 ? -7.723 4.538 58.351 1.00 83.12 79 LYS A N 1
ATOM 641 C CA . LYS A 1 79 ? -6.417 4.033 57.929 1.00 83.12 79 LYS A CA 1
ATOM 642 C C . LYS A 1 79 ? -6.119 2.700 58.601 1.00 83.12 79 LYS A C 1
ATOM 644 O O . LYS A 1 79 ? -6.416 2.517 59.780 1.00 83.12 79 LYS A O 1
ATOM 649 N N . PHE A 1 80 ? -5.494 1.802 57.853 1.00 84.56 80 PHE A N 1
ATOM 650 C CA . PHE A 1 80 ? -5.093 0.476 58.302 1.00 84.56 80 PHE A CA 1
ATOM 651 C C . PHE A 1 80 ? -3.599 0.306 58.058 1.00 84.56 80 PHE A C 1
ATOM 653 O O . PHE A 1 80 ? -3.100 0.654 56.989 1.00 84.56 80 PHE A O 1
ATOM 660 N N . PHE A 1 81 ? -2.878 -0.223 59.041 1.00 86.56 81 PHE A N 1
ATOM 661 C CA . PHE A 1 81 ? -1.466 -0.549 58.875 1.00 86.56 81 PHE A CA 1
ATOM 662 C C . PHE A 1 81 ? -1.329 -1.930 58.224 1.00 86.56 81 PHE A C 1
ATOM 664 O O . PHE A 1 81 ? -1.893 -2.897 58.738 1.00 86.56 81 PHE A O 1
ATOM 671 N N . ILE A 1 82 ? -0.600 -2.019 57.107 1.00 86.81 82 ILE A N 1
ATOM 672 C CA . ILE A 1 82 ? -0.419 -3.265 56.343 1.00 86.81 82 ILE A CA 1
ATOM 673 C C . ILE A 1 82 ? 1.032 -3.746 56.434 1.00 86.81 82 ILE A C 1
ATOM 675 O O . ILE A 1 82 ? 1.943 -3.046 56.000 1.00 86.81 82 ILE A O 1
ATOM 679 N N . GLU A 1 83 ? 1.234 -4.971 56.917 1.00 86.56 83 GLU A N 1
ATOM 680 C CA . GLU A 1 83 ? 2.530 -5.676 56.911 1.00 86.56 83 GLU A CA 1
ATOM 681 C C . GLU A 1 83 ? 2.631 -6.681 55.757 1.00 86.56 83 GLU A C 1
ATOM 683 O O . GLU A 1 83 ? 3.727 -6.985 55.285 1.00 86.56 83 GLU A O 1
ATOM 688 N N . LYS A 1 84 ? 1.495 -7.198 55.268 1.00 88.00 84 LYS A N 1
ATOM 689 C CA . LYS A 1 84 ? 1.474 -8.244 54.241 1.00 88.00 84 LYS A CA 1
ATOM 690 C C . LYS A 1 84 ? 0.333 -8.055 53.246 1.00 88.00 84 LYS A C 1
ATOM 692 O O . LYS A 1 84 ? -0.798 -7.764 53.622 1.00 88.00 84 LYS A O 1
ATOM 697 N N . ILE A 1 85 ? 0.626 -8.254 51.964 1.00 89.75 85 ILE A N 1
ATOM 698 C CA . ILE A 1 85 ? -0.373 -8.275 50.889 1.00 89.75 85 ILE A CA 1
ATOM 699 C C . ILE A 1 85 ? -0.284 -9.632 50.205 1.00 89.75 85 ILE A C 1
ATOM 701 O O . ILE A 1 85 ? 0.779 -9.994 49.700 1.00 89.75 85 ILE A O 1
ATOM 705 N N . THR A 1 86 ? -1.394 -10.363 50.178 1.00 89.81 86 THR A N 1
ATOM 706 C CA . THR A 1 86 ? -1.467 -11.699 49.581 1.00 89.81 86 THR A CA 1
ATOM 707 C C . THR A 1 86 ? -2.375 -11.668 48.360 1.00 89.81 86 THR A C 1
ATOM 709 O O . THR A 1 86 ? -3.545 -11.295 48.444 1.00 89.81 86 THR A O 1
ATOM 712 N N . LEU A 1 87 ? -1.823 -12.060 47.211 1.00 91.06 87 LEU A N 1
ATOM 713 C CA . LEU A 1 87 ? -2.553 -12.195 45.954 1.00 91.06 87 LEU A CA 1
ATOM 714 C C . LEU A 1 87 ? -3.031 -13.643 45.810 1.00 91.06 87 LEU A C 1
ATOM 716 O O . LEU A 1 87 ? -2.215 -14.565 45.846 1.00 91.06 87 LEU A O 1
ATOM 720 N N . ILE A 1 88 ? -4.338 -13.848 45.650 1.00 90.31 88 ILE A N 1
ATOM 721 C CA . ILE A 1 88 ? -4.944 -15.176 45.463 1.00 90.31 88 ILE A CA 1
ATOM 722 C C . ILE A 1 88 ? -5.692 -15.253 44.129 1.00 90.31 88 ILE A C 1
ATOM 724 O O . ILE A 1 88 ? -6.196 -14.246 43.637 1.00 90.31 88 ILE A O 1
ATOM 728 N N . GLY A 1 89 ? -5.780 -16.453 43.548 1.00 85.94 89 GLY A N 1
ATOM 729 C CA . GLY A 1 89 ? -6.461 -16.676 42.263 1.00 85.94 89 GLY A CA 1
ATOM 730 C C . GLY A 1 89 ? -5.616 -16.376 41.021 1.00 85.94 89 GLY A C 1
ATOM 731 O O . GLY A 1 89 ? -6.166 -16.161 39.947 1.00 85.94 89 GLY A O 1
ATOM 732 N N . MET A 1 90 ? -4.288 -16.356 41.163 1.00 88.88 90 MET A N 1
ATOM 733 C CA . MET A 1 90 ? -3.357 -16.231 40.039 1.00 88.88 90 MET A CA 1
ATOM 734 C C . MET A 1 90 ? -3.121 -17.609 39.406 1.00 88.88 90 MET A C 1
ATOM 736 O O . MET A 1 90 ? -2.655 -18.519 40.093 1.00 88.88 90 MET A O 1
ATOM 740 N N . GLU A 1 91 ? -3.435 -17.764 38.120 1.00 87.25 91 GLU A N 1
ATOM 741 C CA . GLU A 1 91 ? -3.206 -19.009 37.370 1.00 87.25 91 GLU A CA 1
ATOM 742 C C . GLU A 1 91 ? -2.080 -18.849 36.340 1.00 87.25 91 GLU A C 1
ATOM 744 O O . GLU A 1 91 ? -1.276 -19.764 36.153 1.00 87.25 91 GLU A O 1
ATOM 749 N N . THR A 1 92 ? -1.999 -17.687 35.682 1.00 88.31 92 THR A N 1
ATOM 750 C CA . THR A 1 92 ? -1.042 -17.424 34.598 1.00 88.31 92 THR A CA 1
ATOM 751 C C . THR A 1 92 ? 0.321 -16.953 35.100 1.00 88.31 92 THR A C 1
ATOM 753 O O . THR A 1 92 ? 1.347 -17.296 34.510 1.00 88.31 92 THR A O 1
ATOM 756 N N . PHE A 1 93 ? 0.348 -16.138 36.155 1.00 89.94 93 PHE A N 1
ATOM 757 C CA . PHE A 1 93 ? 1.565 -15.494 36.656 1.00 89.94 93 PHE A CA 1
ATOM 758 C C . PHE A 1 93 ? 1.852 -15.880 38.102 1.00 89.94 93 PHE A C 1
ATOM 760 O O . PHE A 1 93 ? 0.944 -16.247 38.848 1.00 89.94 93 PHE A O 1
ATOM 767 N N . SER A 1 94 ? 3.108 -15.736 38.522 1.00 88.69 94 SER A N 1
ATOM 768 C CA . SER A 1 94 ? 3.481 -15.951 39.917 1.00 88.69 94 SER A CA 1
ATOM 769 C C . SER A 1 94 ? 3.326 -14.664 40.753 1.00 88.69 94 SER A C 1
ATOM 771 O O . SER A 1 94 ? 3.506 -13.560 40.220 1.00 88.69 94 SER A O 1
ATOM 773 N N . PRO A 1 95 ? 2.996 -14.753 42.058 1.00 84.31 95 PRO A N 1
ATOM 774 C CA . PRO A 1 95 ? 2.846 -13.578 42.924 1.00 84.31 95 PRO A CA 1
ATOM 775 C C . PRO A 1 95 ? 4.094 -12.684 42.987 1.00 84.31 95 PRO A C 1
ATOM 777 O O . PRO A 1 95 ? 3.975 -11.461 43.100 1.00 84.31 95 PRO A O 1
ATOM 780 N N . GLU A 1 96 ? 5.290 -13.268 42.853 1.00 85.38 96 GLU A N 1
ATOM 781 C CA . GLU A 1 96 ? 6.573 -12.557 42.918 1.00 85.38 96 GLU A CA 1
ATOM 782 C C . GLU A 1 96 ? 6.706 -11.500 41.810 1.00 85.38 96 GLU A C 1
ATOM 784 O O . GLU A 1 96 ? 7.334 -10.456 42.002 1.00 85.38 96 GLU A O 1
ATOM 789 N N . GLU A 1 97 ? 6.068 -11.720 40.655 1.00 85.38 97 GLU A N 1
ATOM 790 C CA . GLU A 1 97 ? 6.099 -10.780 39.532 1.00 85.38 97 GLU A CA 1
ATOM 791 C C . GLU A 1 97 ? 5.417 -9.440 39.855 1.00 85.38 97 GLU A C 1
ATOM 793 O O . GLU A 1 97 ? 5.742 -8.425 39.233 1.00 85.38 97 GLU A O 1
ATOM 798 N N . PHE A 1 98 ? 4.516 -9.406 40.842 1.00 87.62 98 PHE A N 1
ATOM 799 C CA . PHE A 1 98 ? 3.721 -8.230 41.216 1.00 87.62 98 PHE A CA 1
ATOM 800 C C . PHE A 1 98 ? 4.170 -7.585 42.534 1.00 87.62 98 PHE A C 1
ATOM 802 O O . PHE A 1 98 ? 3.663 -6.524 42.907 1.00 87.62 98 PHE A O 1
ATOM 809 N N . GLU A 1 99 ? 5.179 -8.145 43.210 1.00 84.12 99 GLU A N 1
ATOM 810 C CA . GLU A 1 99 ? 5.721 -7.585 44.455 1.00 84.12 99 GLU A CA 1
ATOM 811 C C . GLU A 1 99 ? 6.151 -6.123 44.312 1.00 84.12 99 GLU A C 1
ATOM 813 O O . GLU A 1 99 ? 5.969 -5.323 45.226 1.00 84.12 99 GLU A O 1
ATOM 818 N N . HIS A 1 100 ? 6.734 -5.755 43.170 1.00 86.12 100 HIS A N 1
ATOM 819 C CA . HIS A 1 100 ? 7.207 -4.392 42.925 1.00 86.12 100 HIS A CA 1
ATOM 820 C C . HIS A 1 100 ? 6.069 -3.354 42.958 1.00 86.12 100 HIS A C 1
ATOM 822 O O . HIS A 1 100 ? 6.301 -2.207 43.339 1.00 86.12 100 HIS A O 1
ATOM 828 N N . VAL A 1 101 ? 4.842 -3.762 42.613 1.00 85.25 101 VAL A N 1
ATOM 829 C CA . VAL A 1 101 ? 3.631 -2.931 42.683 1.00 85.25 101 VAL A CA 1
ATOM 830 C C . VAL A 1 101 ? 3.139 -2.837 44.128 1.00 85.25 101 VAL A C 1
ATOM 832 O O . VAL A 1 101 ? 2.822 -1.747 44.609 1.00 85.25 101 VAL A O 1
ATOM 835 N N . ALA A 1 102 ? 3.126 -3.970 44.837 1.00 83.31 102 ALA A N 1
ATOM 836 C CA . ALA A 1 102 ? 2.639 -4.076 46.210 1.00 83.31 102 ALA A CA 1
ATOM 837 C C . ALA A 1 102 ? 3.569 -3.398 47.236 1.00 83.31 102 ALA A C 1
ATOM 839 O O . ALA A 1 102 ? 3.087 -2.781 48.185 1.00 83.31 102 ALA A O 1
ATOM 840 N N . LYS A 1 103 ? 4.895 -3.414 47.016 1.00 85.75 103 LYS A N 1
ATOM 841 C CA . LYS A 1 103 ? 5.919 -2.846 47.922 1.00 85.75 103 LYS A CA 1
ATOM 842 C C . LYS A 1 103 ? 5.684 -1.388 48.301 1.00 85.75 103 LYS A C 1
ATOM 844 O O . LYS A 1 103 ? 6.080 -0.967 49.381 1.00 85.75 103 LYS A O 1
ATOM 849 N N . LYS A 1 104 ? 5.029 -0.601 47.441 1.00 85.38 104 LYS A N 1
ATOM 850 C CA . LYS A 1 104 ? 4.737 0.812 47.728 1.00 85.38 104 LYS A CA 1
ATOM 851 C C . LYS A 1 104 ? 3.767 0.994 48.909 1.00 85.38 104 LYS A C 1
ATOM 853 O O . LYS A 1 104 ? 3.798 2.064 49.527 1.00 85.38 104 LYS A O 1
ATOM 858 N N . TYR A 1 105 ? 2.964 -0.029 49.202 1.00 84.94 105 TYR A N 1
ATOM 859 C CA . TYR A 1 105 ? 1.870 -0.033 50.175 1.00 84.94 105 TYR A CA 1
ATOM 860 C C . TYR A 1 105 ? 2.173 -0.847 51.447 1.00 84.94 105 TYR A C 1
ATOM 862 O O . TYR A 1 105 ? 1.383 -0.795 52.383 1.00 84.94 105 TYR A O 1
ATOM 870 N N . LEU A 1 106 ? 3.298 -1.572 51.494 1.00 86.81 106 LEU A N 1
ATOM 871 C CA . LEU A 1 106 ? 3.751 -2.306 52.683 1.00 86.81 106 LEU A CA 1
ATOM 872 C C . LEU A 1 106 ? 4.365 -1.360 53.730 1.00 86.81 106 LEU A C 1
ATOM 874 O O . LEU A 1 106 ? 4.922 -0.317 53.374 1.00 86.81 106 LEU A O 1
ATOM 878 N N . ASP A 1 107 ? 4.266 -1.747 55.005 1.00 86.50 107 ASP A N 1
ATOM 879 C CA . ASP A 1 107 ? 4.784 -1.047 56.191 1.00 86.50 107 ASP A CA 1
ATOM 880 C C . ASP A 1 107 ? 4.284 0.402 56.331 1.00 86.50 107 ASP A C 1
ATOM 882 O O . ASP A 1 107 ? 4.984 1.293 56.825 1.00 86.50 107 ASP A O 1
ATOM 886 N N . LYS A 1 108 ? 3.056 0.659 55.866 1.00 85.94 108 LYS A N 1
ATOM 887 C CA . LYS A 1 108 ? 2.418 1.980 55.876 1.00 85.94 108 LYS A CA 1
ATOM 888 C C . LYS A 1 108 ? 0.969 1.901 56.326 1.00 85.94 108 LYS A C 1
ATOM 890 O O . LYS A 1 108 ? 0.297 0.885 56.167 1.00 85.94 108 LYS A O 1
ATOM 895 N N . GLU A 1 109 ? 0.486 3.024 56.843 1.00 86.19 109 GLU A N 1
ATOM 896 C CA . GLU A 1 109 ? -0.942 3.268 57.000 1.00 86.19 109 GLU A CA 1
ATOM 897 C C . GLU A 1 109 ? -1.555 3.624 55.648 1.00 86.19 109 GLU A C 1
ATOM 899 O O . GLU A 1 109 ? -1.183 4.634 55.048 1.00 86.19 109 GLU A O 1
ATOM 904 N N . VAL A 1 110 ? -2.498 2.808 55.186 1.00 87.31 110 VAL A N 1
ATOM 905 C CA . VAL A 1 110 ? -3.216 3.022 53.929 1.00 87.31 110 VAL A CA 1
ATOM 906 C C . VAL A 1 110 ? -4.724 3.012 54.153 1.00 87.31 110 VAL A C 1
ATOM 908 O O . VAL A 1 110 ? -5.250 2.368 55.061 1.00 87.31 110 VAL A O 1
ATOM 911 N N . THR A 1 111 ? -5.436 3.740 53.312 1.00 88.69 111 THR A N 1
ATOM 912 C CA . THR A 1 111 ? -6.896 3.792 53.271 1.00 88.69 111 THR A CA 1
ATOM 913 C C . THR A 1 111 ? -7.471 2.711 52.362 1.00 88.69 111 THR A C 1
ATOM 915 O O . THR A 1 111 ? -6.802 2.170 51.479 1.00 88.69 111 THR A O 1
ATOM 918 N N . PHE A 1 112 ? -8.766 2.430 52.515 1.00 84.75 112 PHE A N 1
ATOM 919 C CA . PHE A 1 112 ? -9.470 1.508 51.620 1.00 84.75 112 PHE A CA 1
ATOM 920 C C . PHE A 1 112 ? -9.426 1.956 50.148 1.00 84.75 112 PHE A C 1
ATOM 922 O O . PHE A 1 112 ? -9.326 1.122 49.246 1.00 84.75 112 PHE A O 1
ATOM 929 N N . GLN A 1 113 ? -9.448 3.268 49.892 1.00 85.50 113 GLN A N 1
ATOM 930 C CA . GLN A 1 113 ? -9.335 3.810 48.539 1.00 85.50 113 GLN A CA 1
ATOM 931 C C . GLN A 1 113 ? -7.945 3.556 47.936 1.00 85.50 113 GLN A C 1
ATOM 933 O O . GLN A 1 113 ? -7.839 3.191 46.766 1.00 85.50 113 GLN A O 1
ATOM 938 N N . GLU A 1 114 ? -6.879 3.655 48.731 1.00 88.25 114 GLU A N 1
ATOM 939 C CA . GLU A 1 114 ? -5.521 3.320 48.289 1.00 88.25 114 GLU A CA 1
ATOM 940 C C . GLU A 1 114 ? -5.364 1.829 47.961 1.00 88.25 114 GLU A C 1
ATOM 942 O O . GLU A 1 114 ? -4.711 1.491 46.972 1.00 88.25 114 GLU A O 1
ATOM 947 N N . ILE A 1 115 ? -6.021 0.939 48.714 1.00 87.75 115 ILE A N 1
ATOM 948 C CA . ILE A 1 115 ? -6.055 -0.503 48.415 1.00 87.75 115 ILE A CA 1
ATOM 949 C C . ILE A 1 115 ? -6.838 -0.774 47.118 1.00 87.75 115 ILE A C 1
ATOM 951 O O . ILE A 1 115 ? -6.396 -1.562 46.282 1.00 87.75 115 ILE A O 1
ATOM 955 N N . LYS A 1 116 ? -7.967 -0.089 46.882 1.00 89.12 116 LYS A N 1
ATOM 956 C CA . LYS A 1 116 ? -8.681 -0.159 45.591 1.00 89.12 116 LYS A CA 1
ATOM 957 C C . LYS A 1 116 ? -7.814 0.327 44.429 1.00 89.12 116 LYS A C 1
ATOM 959 O O . LYS A 1 116 ? -7.826 -0.271 43.355 1.00 89.12 116 LYS A O 1
ATOM 964 N N . ASN A 1 117 ? -7.036 1.384 44.644 1.00 89.81 117 ASN A N 1
ATOM 965 C CA . ASN A 1 117 ? -6.090 1.891 43.655 1.00 89.81 117 ASN A CA 1
ATOM 966 C C . ASN A 1 117 ? -4.963 0.880 43.382 1.00 89.81 117 ASN A C 1
ATOM 968 O O . ASN A 1 117 ? -4.552 0.736 42.232 1.00 89.81 117 ASN A O 1
ATOM 972 N N . LEU A 1 118 ? -4.492 0.149 44.400 1.00 90.38 118 LEU A N 1
ATOM 973 C CA . LEU A 1 118 ? -3.572 -0.979 44.226 1.00 90.38 118 LEU A CA 1
ATOM 974 C C . LEU A 1 118 ? -4.207 -2.097 43.385 1.00 90.38 118 LEU A C 1
ATOM 976 O O . LEU A 1 118 ? -3.572 -2.565 42.443 1.00 90.38 118 LEU A O 1
ATOM 980 N N . ALA A 1 119 ? -5.456 -2.478 43.666 1.00 90.56 119 ALA A N 1
ATOM 981 C CA . ALA A 1 119 ? -6.168 -3.496 42.893 1.00 90.56 119 ALA A CA 1
ATOM 982 C C . ALA A 1 119 ? -6.274 -3.111 41.402 1.00 90.56 119 ALA A C 1
ATOM 984 O O . ALA A 1 119 ? -5.849 -3.880 40.543 1.00 90.56 119 ALA A O 1
ATOM 985 N N . LYS A 1 120 ? -6.682 -1.871 41.090 1.00 90.19 120 LYS A N 1
ATOM 986 C CA . LYS A 1 120 ? -6.688 -1.339 39.709 1.00 90.19 120 LYS A CA 1
ATOM 987 C C . LYS A 1 120 ? -5.302 -1.326 39.054 1.00 90.19 120 LYS A C 1
ATOM 989 O O . LYS A 1 120 ? -5.170 -1.556 37.854 1.00 90.19 120 LYS A O 1
ATOM 994 N N . ARG A 1 121 ? -4.241 -1.038 39.817 1.00 90.25 121 ARG A N 1
ATOM 995 C CA . ARG A 1 121 ? -2.859 -1.094 39.304 1.00 90.25 121 ARG A CA 1
ATOM 996 C C . ARG A 1 121 ? -2.457 -2.524 38.954 1.00 90.25 121 ARG A C 1
ATOM 998 O O . ARG A 1 121 ? -1.827 -2.717 37.921 1.00 90.25 121 ARG A O 1
ATOM 1005 N N . ILE A 1 122 ? -2.840 -3.507 39.768 1.00 91.19 122 ILE A N 1
ATOM 1006 C CA . ILE A 1 122 ? -2.611 -4.926 39.472 1.00 91.19 122 ILE A CA 1
ATOM 1007 C C . ILE A 1 122 ? -3.367 -5.334 38.201 1.00 91.19 122 ILE A C 1
ATOM 1009 O O . ILE A 1 122 ? -2.749 -5.934 37.326 1.00 91.19 122 ILE A O 1
ATOM 1013 N N . GLU A 1 123 ? -4.637 -4.941 38.034 1.00 89.75 123 GLU A N 1
ATOM 1014 C CA . GLU A 1 123 ? -5.391 -5.166 36.781 1.00 89.75 123 GLU A CA 1
ATOM 1015 C C . GLU A 1 123 ? -4.667 -4.572 35.564 1.00 89.75 123 GLU A C 1
ATOM 1017 O O . GLU A 1 123 ? -4.504 -5.236 34.540 1.00 89.75 123 GLU A O 1
ATOM 1022 N N . SER A 1 124 ? -4.172 -3.335 35.681 1.00 88.62 124 SER A N 1
ATOM 1023 C CA . SER A 1 124 ? -3.410 -2.678 34.614 1.00 88.62 124 SER A CA 1
ATOM 1024 C C . SER A 1 124 ? -2.115 -3.426 34.273 1.00 88.62 124 SER A C 1
ATOM 1026 O O . SER A 1 124 ? -1.784 -3.569 33.097 1.00 88.62 124 SER A O 1
ATOM 1028 N N . GLU A 1 125 ? -1.387 -3.944 35.267 1.00 89.88 125 GLU A N 1
ATOM 1029 C CA . GLU A 1 125 ? -0.182 -4.753 35.037 1.00 89.88 125 GLU A CA 1
ATOM 1030 C C . GLU A 1 125 ? -0.495 -6.116 34.399 1.00 89.88 125 GLU A C 1
ATOM 1032 O O . GLU A 1 125 ? 0.233 -6.551 33.503 1.00 89.88 125 GLU A O 1
ATOM 1037 N N . TYR A 1 126 ? -1.601 -6.760 34.782 1.00 90.56 126 TYR A N 1
ATOM 1038 C CA . TYR A 1 126 ? -2.117 -7.952 34.096 1.00 90.56 126 TYR A CA 1
ATOM 1039 C C . TYR A 1 126 ? -2.376 -7.662 32.612 1.00 90.56 126 TYR A C 1
ATOM 1041 O O . TYR A 1 126 ? -1.878 -8.382 31.738 1.00 90.56 126 TYR A O 1
ATOM 1049 N N . LEU A 1 127 ? -3.062 -6.551 32.321 1.00 85.75 127 LEU A N 1
ATOM 1050 C CA . LEU A 1 127 ? -3.376 -6.141 30.954 1.00 85.75 127 LEU A CA 1
ATOM 1051 C C . LEU A 1 127 ? -2.112 -5.820 30.144 1.00 85.75 127 LEU A C 1
ATOM 1053 O O . LEU A 1 127 ? -2.004 -6.239 28.991 1.00 85.75 127 LEU A O 1
ATOM 1057 N N . LYS A 1 128 ? -1.112 -5.157 30.743 1.00 86.31 128 LYS A N 1
ATOM 1058 C CA . LYS A 1 128 ? 0.201 -4.911 30.108 1.00 86.31 128 LYS A CA 1
ATOM 1059 C C . LYS A 1 128 ? 0.940 -6.205 29.767 1.00 86.31 128 LYS A C 1
ATOM 1061 O O . LYS A 1 128 ? 1.629 -6.264 28.750 1.00 86.31 128 LYS A O 1
ATOM 1066 N N . LYS A 1 129 ? 0.790 -7.243 30.593 1.00 87.88 129 LYS A N 1
ATOM 1067 C CA . LYS A 1 129 ? 1.306 -8.598 30.331 1.00 87.88 129 LYS A CA 1
ATOM 1068 C C . LYS A 1 129 ? 0.418 -9.408 29.366 1.00 87.88 129 LYS A C 1
ATOM 1070 O O . LYS A 1 129 ? 0.765 -10.538 29.014 1.00 87.88 129 LYS A O 1
ATOM 1075 N N . GLY A 1 130 ? -0.689 -8.825 28.899 1.00 86.25 130 GLY A N 1
ATOM 1076 C CA . GLY A 1 130 ? -1.564 -9.362 27.859 1.00 86.25 130 GLY A CA 1
ATOM 1077 C C . GLY A 1 130 ? -2.747 -10.187 28.363 1.00 86.25 130 GLY A C 1
ATOM 1078 O O . GLY A 1 130 ? -3.442 -10.764 27.535 1.00 86.25 130 GLY A O 1
ATOM 1079 N N . VAL A 1 131 ? -3.000 -10.258 29.673 1.00 89.69 131 VAL A N 1
ATOM 1080 C CA . VAL A 1 131 ? -4.102 -11.046 30.256 1.00 89.69 131 VAL A CA 1
ATOM 1081 C C . VAL A 1 131 ? -5.158 -10.111 30.825 1.00 89.69 131 VAL A C 1
ATOM 1083 O O . VAL A 1 131 ? -4.833 -9.188 31.567 1.00 89.69 131 VAL A O 1
ATOM 1086 N N . MET A 1 132 ? -6.427 -10.351 30.504 1.00 85.44 132 MET A N 1
ATOM 1087 C CA . MET A 1 132 ? -7.530 -9.644 31.153 1.00 85.44 132 MET A CA 1
ATOM 1088 C C . MET A 1 132 ? -7.871 -10.327 32.477 1.00 85.44 132 MET A C 1
ATOM 1090 O O . MET A 1 132 ? -8.152 -11.524 32.515 1.00 85.44 132 MET A O 1
ATOM 1094 N N . ALA A 1 133 ? -7.849 -9.570 33.569 1.00 89.50 133 ALA A N 1
ATOM 1095 C CA . ALA A 1 133 ? -8.207 -10.056 34.893 1.00 89.50 133 ALA A CA 1
ATOM 1096 C C . ALA A 1 133 ? -8.903 -8.952 35.686 1.00 89.50 133 ALA A C 1
ATOM 1098 O O . ALA A 1 133 ? -8.584 -7.775 35.520 1.00 89.50 133 ALA A O 1
ATOM 1099 N N . ALA A 1 134 ? -9.825 -9.351 36.557 1.00 88.06 134 ALA A N 1
ATOM 1100 C CA . ALA A 1 134 ? -10.396 -8.477 37.571 1.00 88.06 134 ALA A CA 1
ATOM 1101 C C . ALA A 1 134 ? -9.667 -8.717 38.897 1.00 88.06 134 ALA A C 1
ATOM 1103 O O . ALA A 1 134 ? -9.489 -9.866 39.305 1.00 88.06 134 ALA A O 1
ATOM 1104 N N . CYS A 1 135 ? -9.261 -7.650 39.577 1.00 89.94 135 CYS A N 1
ATOM 1105 C CA . CYS A 1 135 ? -8.660 -7.689 40.902 1.00 89.94 135 CYS A CA 1
ATOM 1106 C C . CYS A 1 135 ? -9.536 -6.878 41.851 1.00 89.94 135 CYS A C 1
ATOM 1108 O O . CYS A 1 135 ? -9.726 -5.676 41.675 1.00 89.94 135 CYS A O 1
ATOM 1110 N N . PHE A 1 136 ? -10.039 -7.512 42.903 1.00 88.88 136 PHE A N 1
ATOM 1111 C CA . PHE A 1 136 ? -10.885 -6.843 43.885 1.00 88.88 136 PHE A CA 1
ATOM 1112 C C . PHE A 1 136 ? -10.522 -7.238 45.313 1.00 88.88 136 PHE A C 1
ATOM 1114 O O . PHE A 1 136 ? -9.862 -8.244 45.573 1.00 88.88 136 PHE A O 1
ATOM 1121 N N . VAL A 1 137 ? -10.958 -6.403 46.253 1.00 89.94 137 VAL A N 1
ATOM 1122 C CA . VAL A 1 137 ? -10.809 -6.643 47.688 1.00 89.94 137 VAL A CA 1
ATOM 1123 C C . VAL A 1 137 ? -12.070 -7.375 48.163 1.00 89.94 137 VAL A C 1
ATOM 1125 O O . VAL A 1 137 ? -13.133 -6.747 48.195 1.00 89.94 137 VAL A O 1
ATOM 1128 N N . PRO A 1 138 ? -12.018 -8.679 48.489 1.00 88.44 138 PRO A N 1
ATOM 1129 C CA . PRO A 1 138 ? -13.170 -9.375 49.050 1.00 88.44 138 PRO A CA 1
ATOM 1130 C C . PRO A 1 138 ? -13.501 -8.831 50.455 1.00 88.44 138 PRO A C 1
ATOM 1132 O O . PRO A 1 138 ? -12.616 -8.278 51.119 1.00 88.44 138 PRO A O 1
ATOM 1135 N N . PRO A 1 139 ? -14.750 -8.991 50.936 1.00 87.38 139 PRO A N 1
ATOM 1136 C CA . PRO A 1 139 ? -15.104 -8.674 52.318 1.00 87.38 139 PRO A CA 1
ATOM 1137 C C . PRO A 1 139 ? -14.217 -9.453 53.301 1.00 87.38 139 PRO A C 1
ATOM 1139 O O . PRO A 1 139 ? -14.238 -10.682 53.312 1.00 87.38 139 PRO A O 1
ATOM 1142 N N . GLN A 1 140 ? -13.426 -8.737 54.100 1.00 84.56 140 GLN A N 1
ATOM 1143 C CA . GLN A 1 140 ? -12.490 -9.301 55.075 1.00 84.56 140 GLN A CA 1
ATOM 1144 C C . GLN A 1 140 ? -12.291 -8.330 56.245 1.00 84.56 140 GLN A C 1
ATOM 1146 O O . GLN A 1 140 ? -12.421 -7.116 56.074 1.00 84.56 140 GLN A O 1
ATOM 1151 N N . GLU A 1 141 ? -11.946 -8.857 57.416 1.00 82.06 141 GLU A N 1
ATOM 1152 C CA . GLU A 1 141 ? -11.467 -8.056 58.545 1.00 82.06 141 GLU A CA 1
ATOM 1153 C C . GLU A 1 141 ? -9.933 -8.008 58.514 1.00 82.06 141 GLU A C 1
ATOM 1155 O O . GLU A 1 141 ? -9.281 -9.039 58.365 1.00 82.06 141 GLU A O 1
ATOM 1160 N N . ILE A 1 142 ? -9.342 -6.815 58.649 1.00 79.31 142 ILE A N 1
ATOM 1161 C CA . ILE A 1 142 ? -7.881 -6.634 58.676 1.00 79.31 142 ILE A CA 1
ATOM 1162 C C . ILE A 1 142 ? -7.411 -6.740 60.134 1.00 79.31 142 ILE A C 1
ATOM 1164 O O . ILE A 1 142 ? -7.118 -5.735 60.780 1.00 79.31 142 ILE A O 1
ATOM 1168 N N . THR A 1 143 ? -7.401 -7.954 60.687 1.00 73.75 143 THR A N 1
ATOM 1169 C CA . THR A 1 143 ? -6.948 -8.217 62.068 1.00 73.75 143 THR A CA 1
ATOM 1170 C C . THR A 1 143 ? -5.441 -8.440 62.161 1.00 73.75 143 THR A C 1
ATOM 1172 O O . THR A 1 143 ? -4.799 -7.906 63.062 1.00 73.75 143 THR A O 1
ATOM 1175 N N . ASP A 1 144 ? -4.857 -9.147 61.191 1.00 75.38 144 ASP A N 1
ATOM 1176 C CA . ASP A 1 144 ? -3.441 -9.553 61.205 1.00 75.38 144 ASP A CA 1
ATOM 1177 C C . ASP A 1 144 ? -2.538 -8.629 60.376 1.00 75.38 144 ASP A C 1
ATOM 1179 O O . ASP A 1 144 ? -1.453 -9.022 59.955 1.00 75.38 144 ASP A O 1
ATOM 1183 N N . LYS A 1 145 ? -2.997 -7.398 60.095 1.00 85.19 145 LYS A N 1
ATOM 1184 C CA . LYS A 1 145 ? -2.308 -6.438 59.204 1.00 85.19 145 LYS A CA 1
ATOM 1185 C C . LYS A 1 145 ? -2.020 -7.019 57.806 1.00 85.19 145 LYS A C 1
ATOM 1187 O O . LYS A 1 145 ? -1.129 -6.546 57.096 1.00 85.19 145 LYS A O 1
ATOM 1192 N N . GLU A 1 146 ? -2.775 -8.042 57.413 1.00 87.62 146 GLU A N 1
ATOM 1193 C CA . GLU A 1 146 ? -2.713 -8.703 56.115 1.00 87.62 146 GLU A CA 1
ATOM 1194 C C . GLU A 1 146 ? -3.929 -8.303 55.276 1.00 87.62 146 GLU A C 1
ATOM 1196 O O . GLU A 1 146 ? -5.057 -8.295 55.767 1.00 87.62 146 GLU A O 1
ATOM 1201 N N . VAL A 1 147 ? -3.697 -7.970 54.005 1.00 89.69 147 VAL A N 1
ATOM 1202 C CA . VAL A 1 147 ? -4.761 -7.694 53.034 1.00 89.69 147 VAL A CA 1
ATOM 1203 C C . VAL A 1 147 ? -4.714 -8.718 51.914 1.00 89.69 147 VAL A C 1
ATOM 1205 O O . VAL A 1 147 ? -3.695 -8.885 51.241 1.00 89.69 147 VAL A O 1
ATOM 1208 N N . ILE A 1 148 ? -5.848 -9.376 51.690 1.00 90.75 148 ILE A N 1
ATOM 1209 C CA . ILE A 1 148 ? -6.035 -10.344 50.614 1.00 90.75 148 ILE A CA 1
ATOM 1210 C C . ILE A 1 148 ? -6.640 -9.630 49.404 1.00 90.75 148 ILE A C 1
ATOM 1212 O O . ILE A 1 148 ? -7.674 -8.970 49.521 1.00 90.75 148 ILE A O 1
ATOM 1216 N N . LEU A 1 149 ? -6.016 -9.777 48.235 1.00 91.50 149 LEU A N 1
ATOM 1217 C CA . LEU A 1 149 ? -6.565 -9.344 46.950 1.00 91.50 149 LEU A CA 1
ATOM 1218 C C . LEU A 1 149 ? -6.931 -10.572 46.120 1.00 91.50 149 LEU A C 1
ATOM 1220 O O . LEU A 1 149 ? -6.082 -11.425 45.854 1.00 91.50 149 LEU A O 1
ATOM 1224 N N . GLN A 1 150 ? -8.199 -10.651 45.714 1.00 91.31 150 GLN A N 1
ATOM 1225 C CA . GLN A 1 150 ? -8.703 -11.723 44.866 1.00 91.31 150 GLN A CA 1
ATOM 1226 C C . GLN A 1 150 ? -8.568 -11.318 43.405 1.00 91.31 150 GLN A C 1
ATOM 1228 O O . GLN A 1 150 ? -9.134 -10.310 42.978 1.00 91.31 150 GLN A O 1
ATOM 1233 N N . ILE A 1 151 ? -7.851 -12.138 42.645 1.00 92.25 151 ILE A N 1
ATOM 1234 C CA . ILE A 1 151 ? -7.709 -12.012 41.201 1.00 92.25 151 ILE A CA 1
ATOM 1235 C C . ILE A 1 151 ? -8.574 -13.089 40.548 1.00 92.25 151 ILE A C 1
ATOM 1237 O O . ILE A 1 151 ? -8.638 -14.227 41.017 1.00 92.25 151 ILE A O 1
ATOM 1241 N N . VAL A 1 152 ? -9.285 -12.706 39.493 1.00 90.75 152 VAL A N 1
ATOM 1242 C CA . VAL A 1 152 ? -10.058 -13.609 38.642 1.00 90.75 152 VAL A CA 1
ATOM 1243 C C . VAL A 1 152 ? -9.647 -13.338 37.204 1.00 90.75 152 VAL A C 1
ATOM 1245 O O . VAL A 1 152 ? -9.988 -12.302 36.627 1.00 90.75 152 VAL A O 1
ATOM 1248 N N . GLU A 1 153 ? -8.874 -14.260 36.636 1.00 92.25 153 GLU A N 1
ATOM 1249 C CA . GLU A 1 153 ? -8.485 -14.211 35.230 1.00 92.25 153 GLU A CA 1
ATOM 1250 C C . GLU A 1 153 ? -9.714 -14.465 34.353 1.00 92.25 153 GLU A C 1
ATOM 1252 O O . GLU A 1 153 ? -10.462 -15.424 34.549 1.00 92.25 153 GLU A O 1
ATOM 1257 N N . THR A 1 154 ? -9.954 -13.564 33.403 1.00 91.00 154 THR A N 1
ATOM 1258 C CA . THR A 1 154 ? -11.137 -13.624 32.544 1.00 91.00 154 THR A CA 1
ATOM 1259 C C . THR A 1 154 ? -10.993 -14.778 31.566 1.00 91.00 154 THR A C 1
ATOM 1261 O O . THR A 1 154 ? -9.967 -14.906 30.897 1.00 91.00 154 THR A O 1
ATOM 1264 N N . ARG A 1 155 ? -12.033 -15.604 31.446 1.00 93.56 155 ARG A N 1
ATOM 1265 C CA . ARG A 1 155 ? -12.078 -16.704 30.478 1.00 93.56 155 ARG A CA 1
ATOM 1266 C C . ARG A 1 155 ? -12.916 -16.346 29.263 1.00 93.56 155 ARG A C 1
ATOM 1268 O O . ARG A 1 155 ? -13.882 -15.590 29.348 1.00 93.56 155 ARG A O 1
ATOM 1275 N N . MET A 1 156 ? -12.553 -16.916 28.124 1.00 94.56 156 MET A N 1
ATOM 1276 C CA . MET A 1 156 ? -13.330 -16.794 26.903 1.00 94.56 156 MET A CA 1
ATOM 1277 C C . MET A 1 156 ? -14.667 -17.530 27.054 1.00 94.56 156 MET A C 1
ATOM 1279 O O . MET A 1 156 ? -14.693 -18.718 27.373 1.00 94.56 156 MET A O 1
ATOM 1283 N N . GLY A 1 157 ? -15.768 -16.821 26.823 1.00 94.19 157 GLY A N 1
ATOM 1284 C CA . GLY A 1 157 ? -17.106 -17.381 26.686 1.00 94.19 157 GLY A CA 1
ATOM 1285 C C . GLY A 1 157 ? -17.408 -17.775 25.238 1.00 94.19 157 GLY A C 1
ATOM 1286 O O . GLY A 1 157 ? -16.688 -18.562 24.619 1.00 94.19 157 GLY A O 1
ATOM 1287 N N . GLU A 1 158 ? -18.497 -17.244 24.688 1.00 94.25 158 GLU A N 1
ATOM 1288 C CA . GLU A 1 158 ? -18.964 -17.505 23.326 1.00 94.25 158 GLU A CA 1
ATOM 1289 C C . GLU A 1 158 ? -18.389 -16.505 22.308 1.00 94.25 158 GLU A C 1
ATOM 1291 O O . GLU A 1 158 ? -18.296 -15.306 22.571 1.00 94.25 158 GLU A O 1
ATOM 1296 N N . LEU A 1 159 ? -18.020 -16.998 21.117 1.00 95.06 159 LEU A N 1
ATOM 1297 C CA . LEU A 1 159 ? -17.642 -16.159 19.976 1.00 95.06 159 LEU A CA 1
ATOM 1298 C C . LEU A 1 159 ? -18.838 -15.993 19.043 1.00 95.06 159 LEU A C 1
ATOM 1300 O O . LEU A 1 159 ? -19.307 -16.971 18.454 1.00 95.06 159 LEU A O 1
ATOM 1304 N N . GLN A 1 160 ? -19.262 -14.753 18.843 1.00 94.19 160 GLN A N 1
ATOM 1305 C CA . GLN A 1 160 ? -20.315 -14.388 17.904 1.00 94.19 160 GLN A CA 1
ATOM 1306 C C . GLN A 1 160 ? -19.734 -13.543 16.772 1.00 94.19 160 GLN A C 1
ATOM 1308 O O . GLN A 1 160 ? -18.824 -12.747 16.979 1.00 94.19 160 GLN A O 1
ATOM 1313 N N . ILE A 1 161 ? -20.246 -13.736 15.557 1.00 95.06 161 ILE A N 1
ATOM 1314 C CA . ILE A 1 161 ? -19.846 -12.962 14.378 1.00 95.06 161 ILE A CA 1
ATOM 1315 C C . ILE A 1 161 ? -21.100 -12.313 13.805 1.00 95.06 161 ILE A C 1
ATOM 1317 O O . ILE A 1 161 ? -22.055 -13.015 13.438 1.00 95.06 161 ILE A O 1
ATOM 1321 N N . GLY A 1 162 ? -21.074 -10.983 13.728 1.00 90.25 162 GLY A N 1
ATOM 1322 C CA . GLY A 1 162 ? -22.139 -10.170 13.158 1.00 90.25 162 GLY A CA 1
ATOM 1323 C C . GLY A 1 162 ? -22.457 -10.540 11.709 1.00 90.25 162 GLY A C 1
ATOM 1324 O O . GLY A 1 162 ? -21.660 -11.161 10.993 1.00 90.25 162 GLY A O 1
ATOM 1325 N N . ASP A 1 163 ? -23.661 -10.184 11.273 1.00 89.69 163 ASP A N 1
ATOM 1326 C CA . ASP A 1 163 ? -24.081 -10.402 9.893 1.00 89.69 163 ASP A CA 1
ATOM 1327 C C . ASP A 1 163 ? -23.290 -9.519 8.926 1.00 89.69 163 ASP A C 1
ATOM 1329 O O . ASP A 1 163 ? -23.032 -8.347 9.180 1.00 89.69 163 ASP A O 1
ATOM 1333 N N . HIS A 1 164 ? -22.900 -10.109 7.800 1.00 91.50 164 HIS A N 1
ATOM 1334 C CA . HIS A 1 164 ? -22.135 -9.462 6.741 1.00 91.50 164 HIS A CA 1
ATOM 1335 C C . HIS A 1 164 ? -22.410 -10.161 5.404 1.00 91.50 164 HIS A C 1
ATOM 1337 O O . HIS A 1 164 ? -23.017 -11.232 5.366 1.00 91.50 164 HIS A O 1
ATOM 1343 N N . LYS A 1 165 ? -22.012 -9.535 4.289 1.00 87.56 165 LYS A N 1
ATOM 1344 C CA . LYS A 1 165 ? -22.501 -9.917 2.953 1.00 87.56 165 LYS A CA 1
ATOM 1345 C C . LYS A 1 165 ? -21.486 -10.657 2.080 1.00 87.56 165 LYS A C 1
ATOM 1347 O O . LYS A 1 165 ? -21.865 -11.604 1.402 1.00 87.56 165 LYS A O 1
ATOM 1352 N N . TYR A 1 166 ? -20.236 -10.192 2.029 1.00 90.06 166 TYR A N 1
ATOM 1353 C CA . TYR A 1 166 ? -19.277 -10.606 0.985 1.00 90.06 166 TYR A CA 1
ATOM 1354 C C . TYR A 1 166 ? -18.251 -11.655 1.425 1.00 90.06 166 TYR A C 1
ATOM 1356 O O . TYR A 1 166 ? -17.489 -12.157 0.599 1.00 90.06 166 TYR A O 1
ATOM 1364 N N . TYR A 1 167 ? -18.225 -11.972 2.714 1.00 92.88 167 TYR A N 1
ATOM 1365 C CA . TYR A 1 167 ? -17.278 -12.896 3.324 1.00 92.88 167 TYR A CA 1
ATOM 1366 C C . TYR A 1 167 ? -18.035 -13.999 4.058 1.00 92.88 167 TYR A C 1
ATOM 1368 O O . TYR A 1 167 ? -19.200 -13.833 4.408 1.00 92.88 167 TYR A O 1
ATOM 1376 N N . ASP A 1 168 ? -17.377 -15.139 4.235 1.00 92.56 168 ASP A N 1
ATOM 1377 C CA . ASP A 1 168 ? -17.941 -16.284 4.939 1.00 92.56 168 ASP A CA 1
ATOM 1378 C C . ASP A 1 168 ? -17.632 -16.198 6.447 1.00 92.56 168 ASP A C 1
ATOM 1380 O O . ASP A 1 168 ? -16.500 -15.893 6.847 1.00 92.56 168 ASP A O 1
ATOM 1384 N N . LYS A 1 169 ? -18.632 -16.485 7.295 1.00 93.69 169 LYS A N 1
ATOM 1385 C CA . LYS A 1 169 ? -18.496 -16.447 8.763 1.00 93.69 169 LYS A CA 1
ATOM 1386 C C . LYS A 1 169 ? -17.448 -17.437 9.272 1.00 93.69 169 LYS A C 1
ATOM 1388 O O . LYS A 1 169 ? -16.657 -17.076 10.144 1.00 93.69 169 LYS A O 1
ATOM 1393 N N . ASP A 1 170 ? -17.407 -18.651 8.729 1.00 92.62 170 ASP A N 1
ATOM 1394 C CA . ASP A 1 170 ? -16.429 -19.669 9.114 1.00 92.62 170 ASP A CA 1
ATOM 1395 C C . ASP A 1 170 ? -15.020 -19.264 8.679 1.00 92.62 170 ASP A C 1
ATOM 1397 O O . ASP A 1 170 ? -14.052 -19.526 9.400 1.00 92.62 170 ASP A O 1
ATOM 1401 N N . ARG A 1 171 ? -14.889 -18.545 7.555 1.00 91.94 171 ARG A N 1
ATOM 1402 C CA . ARG A 1 171 ? -13.596 -17.977 7.149 1.00 91.94 171 ARG A CA 1
ATOM 1403 C C . ARG A 1 171 ? -13.105 -16.903 8.117 1.00 91.94 171 ARG A C 1
ATOM 1405 O O . ARG A 1 171 ? -11.928 -16.917 8.460 1.00 91.94 171 ARG A O 1
ATOM 1412 N N . ILE A 1 172 ? -13.969 -16.007 8.594 1.00 93.12 172 ILE A N 1
ATOM 1413 C CA . ILE A 1 172 ? -13.582 -15.029 9.628 1.00 93.12 172 ILE A CA 1
ATOM 1414 C C . ILE A 1 172 ? -13.206 -15.761 10.921 1.00 93.12 172 ILE A C 1
ATOM 1416 O O . ILE A 1 172 ? -12.136 -15.524 11.483 1.00 93.12 172 ILE A O 1
ATOM 1420 N N . LYS A 1 173 ? -14.036 -16.720 11.346 1.00 93.94 173 LYS A N 1
ATOM 1421 C CA . LYS A 1 173 ? -13.808 -17.539 12.543 1.00 93.94 173 LYS A CA 1
ATOM 1422 C C . LYS A 1 173 ? -12.484 -18.303 12.505 1.00 93.94 173 LYS A C 1
ATOM 1424 O O . LYS A 1 173 ? -11.863 -18.480 13.547 1.00 93.94 173 LYS A O 1
ATOM 1429 N N . TYR A 1 174 ? -12.030 -18.730 11.327 1.00 93.19 174 TYR A N 1
ATOM 1430 C CA . TYR A 1 174 ? -10.786 -19.485 11.140 1.00 93.19 174 TYR A CA 1
ATOM 1431 C C . TYR A 1 174 ? -9.536 -18.781 11.706 1.00 93.19 174 TYR A C 1
ATOM 1433 O O . TYR A 1 174 ? -8.586 -19.452 12.122 1.00 93.19 174 TYR A O 1
ATOM 1441 N N . PHE A 1 175 ? -9.529 -17.445 11.752 1.00 92.12 175 PHE A N 1
ATOM 1442 C CA . PHE A 1 175 ? -8.416 -16.666 12.310 1.00 92.12 175 PHE A CA 1
ATOM 1443 C C . PHE A 1 175 ? -8.443 -16.535 13.831 1.00 92.12 175 PHE A C 1
ATOM 1445 O O . PHE A 1 175 ? -7.445 -16.119 14.413 1.00 92.12 175 PHE A O 1
ATOM 1452 N N . TRP A 1 176 ? -9.557 -16.877 14.476 1.00 94.00 176 TRP A N 1
ATOM 1453 C CA . TRP A 1 176 ? -9.699 -16.787 15.922 1.00 94.00 176 TRP A CA 1
ATOM 1454 C C . TRP A 1 176 ? -8.992 -17.957 16.619 1.00 94.00 176 TRP A C 1
ATOM 1456 O O . TRP A 1 176 ? -9.308 -19.119 16.356 1.00 94.00 176 TRP A O 1
ATOM 1466 N N . SER A 1 177 ? -8.028 -17.664 17.501 1.00 92.12 177 SER A N 1
ATOM 1467 C CA . SER A 1 177 ? -7.224 -18.698 18.176 1.00 92.12 177 SER A CA 1
ATOM 1468 C C . SER A 1 177 ? -7.822 -19.229 19.481 1.00 92.12 177 SER A C 1
ATOM 1470 O O . SER A 1 177 ? -7.546 -20.375 19.837 1.00 92.12 177 SER A O 1
ATOM 1472 N N . LEU A 1 178 ? -8.633 -18.427 20.177 1.00 92.69 178 LEU A N 1
ATOM 1473 C CA . LEU A 1 178 ? -9.102 -18.714 21.537 1.00 92.69 178 LEU A CA 1
ATOM 1474 C C . LEU A 1 178 ? -10.377 -19.564 21.539 1.00 92.69 178 LEU A C 1
ATOM 1476 O O . LEU A 1 178 ? -11.357 -19.248 20.861 1.00 92.69 178 LEU A O 1
ATOM 1480 N N . LYS A 1 179 ? -10.401 -20.631 22.334 1.00 93.69 179 LYS A N 1
ATOM 1481 C CA . LYS A 1 179 ? -11.581 -21.482 22.521 1.00 93.69 179 LYS A CA 1
ATOM 1482 C C . LYS A 1 179 ? -12.346 -21.082 23.786 1.00 93.69 179 LYS A C 1
ATOM 1484 O O . LYS A 1 179 ? -11.752 -20.515 24.701 1.00 93.69 179 LYS A O 1
ATOM 1489 N N . PRO A 1 180 ? -13.649 -21.403 23.876 1.00 93.56 180 PRO A N 1
ATOM 1490 C CA . PRO A 1 180 ? -14.389 -21.264 25.127 1.00 93.56 180 PRO A CA 1
ATOM 1491 C C . PRO A 1 180 ? -13.665 -21.966 26.287 1.00 93.56 180 PRO A C 1
ATOM 1493 O O . PRO A 1 180 ? -13.270 -23.126 26.156 1.00 93.56 180 PRO A O 1
ATOM 1496 N N . GLY A 1 181 ? -13.486 -21.256 27.401 1.00 91.38 181 GLY A N 1
ATOM 1497 C CA . GLY A 1 181 ? -12.761 -21.700 28.597 1.00 91.38 181 GLY A CA 1
ATOM 1498 C C . GLY A 1 181 ? -11.279 -21.302 28.654 1.00 91.38 181 GLY A C 1
ATOM 1499 O O . GLY A 1 181 ? -10.712 -21.273 29.753 1.00 91.38 181 GLY A O 1
ATOM 1500 N N . ASP A 1 182 ? -10.664 -20.950 27.520 1.00 93.56 182 ASP A N 1
ATOM 1501 C CA . ASP A 1 182 ? -9.285 -20.452 27.487 1.00 93.56 182 ASP A CA 1
ATOM 1502 C C . ASP A 1 182 ? -9.183 -19.103 28.214 1.00 93.56 182 ASP A C 1
ATOM 1504 O O . ASP A 1 182 ? -10.151 -18.343 28.301 1.00 93.56 182 ASP A O 1
ATOM 1508 N N . ILE A 1 183 ? -7.998 -18.783 28.730 1.00 92.31 183 ILE A N 1
ATOM 1509 C CA . ILE A 1 183 ? -7.730 -17.477 29.340 1.00 92.31 183 ILE A CA 1
ATOM 1510 C C . ILE A 1 183 ? -7.807 -16.414 28.242 1.00 92.31 183 ILE A C 1
ATOM 1512 O O . ILE A 1 183 ? -7.160 -16.530 27.199 1.00 92.31 183 ILE A O 1
ATOM 1516 N N . LEU A 1 184 ? -8.611 -15.376 28.465 1.00 90.69 184 LEU A N 1
ATOM 1517 C CA . LEU A 1 184 ? -8.850 -14.327 27.484 1.00 90.69 184 LEU A CA 1
ATOM 1518 C C . LEU A 1 184 ? -7.640 -13.392 27.425 1.00 90.69 184 LEU A C 1
ATOM 1520 O O . LEU A 1 184 ? -7.493 -12.456 28.219 1.00 90.69 184 LEU A O 1
ATOM 1524 N N . ARG A 1 185 ? -6.753 -13.660 26.467 1.00 90.12 185 ARG A N 1
ATOM 1525 C CA . ARG A 1 185 ? -5.538 -12.875 26.277 1.00 90.12 185 ARG A CA 1
ATOM 1526 C C . ARG A 1 185 ? -5.696 -11.811 25.195 1.00 90.12 185 ARG A C 1
ATOM 1528 O O . ARG A 1 185 ? -6.041 -12.104 24.051 1.00 90.12 185 ARG A O 1
ATOM 1535 N N . TYR A 1 186 ? -5.382 -10.566 25.540 1.00 85.94 186 TYR A N 1
ATOM 1536 C CA . TYR A 1 186 ? -5.448 -9.423 24.629 1.00 85.94 186 TYR A CA 1
ATOM 1537 C C . TYR A 1 186 ? -4.493 -9.561 23.436 1.00 85.94 186 TYR A C 1
ATOM 1539 O O . TYR A 1 186 ? -4.853 -9.211 22.313 1.00 85.94 186 TYR A O 1
ATOM 1547 N N . ASP A 1 187 ? -3.291 -10.100 23.652 1.00 83.19 187 ASP A N 1
ATOM 1548 C CA . ASP A 1 187 ? -2.291 -10.287 22.596 1.00 83.19 187 ASP A CA 1
ATOM 1549 C C . ASP A 1 187 ? -2.748 -11.293 21.527 1.00 83.19 187 ASP A C 1
ATOM 1551 O O . ASP A 1 187 ? -2.525 -11.070 20.335 1.00 83.19 187 ASP A O 1
ATOM 1555 N N . GLU A 1 188 ? -3.436 -12.359 21.930 1.00 88.75 188 GLU A N 1
ATOM 1556 C CA . GLU A 1 188 ? -4.025 -13.341 21.017 1.00 88.75 188 GLU A CA 1
ATOM 1557 C C . GLU A 1 188 ? -5.247 -12.807 20.266 1.00 88.75 188 GLU A C 1
ATOM 1559 O O . GLU A 1 188 ? -5.353 -13.001 19.049 1.00 88.75 188 GLU A O 1
ATOM 1564 N N . MET A 1 189 ? -6.138 -12.086 20.954 1.00 90.06 189 MET A N 1
ATOM 1565 C CA . MET A 1 189 ? -7.289 -11.436 20.318 1.00 90.06 189 MET A CA 1
ATOM 1566 C C . MET A 1 189 ? -6.839 -10.406 19.282 1.00 90.06 189 MET A C 1
ATOM 1568 O O . MET A 1 189 ? -7.244 -10.468 18.121 1.00 90.06 189 MET A O 1
ATOM 1572 N N . SER A 1 190 ? -5.94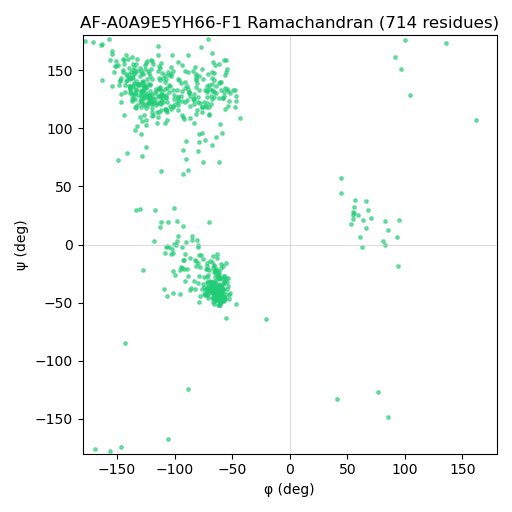9 -9.493 19.683 1.00 87.06 190 SER A N 1
ATOM 1573 C CA . SER A 1 190 ? -5.404 -8.449 18.813 1.00 87.06 190 SER A CA 1
ATOM 1574 C C . SER A 1 190 ? -4.720 -9.055 17.588 1.00 87.06 190 SER A C 1
ATOM 1576 O O . SER A 1 190 ? -4.935 -8.594 16.466 1.00 87.06 190 SER A O 1
ATOM 1578 N N . ARG A 1 191 ? -3.965 -10.147 17.770 1.00 86.12 191 ARG A N 1
ATOM 1579 C CA . ARG A 1 191 ? -3.347 -10.894 16.669 1.00 86.12 191 ARG A CA 1
ATOM 1580 C C . ARG A 1 191 ? -4.385 -11.534 15.742 1.00 86.12 191 ARG A C 1
ATOM 1582 O O . ARG A 1 191 ? -4.235 -11.432 14.527 1.00 86.12 191 ARG A O 1
ATOM 1589 N N . SER A 1 192 ? -5.421 -12.168 16.288 1.00 91.06 192 SER A N 1
ATOM 1590 C CA . SER A 1 192 ? -6.496 -12.797 15.506 1.00 91.06 192 SER A CA 1
ATOM 1591 C C . SER A 1 192 ? -7.218 -11.764 14.634 1.00 91.06 192 SER A C 1
ATOM 1593 O O . SER A 1 192 ? -7.303 -11.928 13.418 1.00 91.06 192 SER A O 1
ATOM 1595 N N . ILE A 1 193 ? -7.644 -10.649 15.235 1.00 90.44 193 ILE A N 1
ATOM 1596 C CA . ILE A 1 193 ? -8.303 -9.526 14.546 1.00 90.44 193 ILE A CA 1
ATOM 1597 C C . ILE A 1 193 ? -7.377 -8.923 13.484 1.00 90.44 193 ILE A C 1
ATOM 1599 O O . ILE A 1 193 ? -7.789 -8.658 12.358 1.00 90.44 193 ILE A O 1
ATOM 1603 N N . SER A 1 194 ? -6.095 -8.770 13.809 1.00 86.31 194 SER A N 1
ATOM 1604 C CA . SER A 1 194 ? -5.086 -8.268 12.880 1.00 86.31 194 SER A CA 1
ATOM 1605 C C . SER A 1 194 ? -4.952 -9.129 11.619 1.00 86.31 194 SER A C 1
ATOM 1607 O O . SER A 1 194 ? -4.804 -8.583 10.526 1.00 86.31 194 SER A O 1
ATOM 1609 N N . PHE A 1 195 ? -5.034 -10.460 11.740 1.00 86.50 195 PHE A N 1
ATOM 1610 C CA . PHE A 1 195 ? -5.063 -11.351 10.577 1.00 86.50 195 PHE A CA 1
ATOM 1611 C C . PHE A 1 195 ? -6.387 -11.278 9.814 1.00 86.50 195 PHE A C 1
ATOM 1613 O O . PHE A 1 195 ? -6.369 -11.289 8.584 1.00 86.50 195 PHE A O 1
ATOM 1620 N N . MET A 1 196 ? -7.522 -11.141 10.508 1.00 89.75 196 MET A N 1
ATOM 1621 C CA . MET A 1 196 ? -8.818 -10.925 9.854 1.00 89.75 196 MET A CA 1
ATOM 1622 C C . MET A 1 196 ? -8.807 -9.646 9.001 1.00 89.75 196 MET A C 1
ATOM 1624 O O . MET A 1 196 ? -9.329 -9.656 7.885 1.00 89.75 196 MET A O 1
ATOM 1628 N N . ASN A 1 197 ? -8.141 -8.591 9.475 1.00 87.75 197 ASN A N 1
ATOM 1629 C CA . ASN A 1 197 ? -8.048 -7.282 8.814 1.00 87.75 197 ASN A CA 1
ATOM 1630 C C . ASN A 1 197 ? -6.933 -7.186 7.767 1.00 87.75 197 ASN A C 1
ATOM 1632 O O . ASN A 1 197 ? -6.690 -6.115 7.217 1.00 87.75 197 ASN A O 1
ATOM 1636 N N . LYS A 1 198 ? -6.255 -8.297 7.444 1.00 82.50 198 LYS A N 1
ATOM 1637 C CA . LYS A 1 198 ? -5.386 -8.354 6.259 1.00 82.50 198 LYS A CA 1
ATOM 1638 C C . LYS A 1 198 ? -6.164 -8.371 4.944 1.00 82.50 198 LYS A C 1
ATOM 1640 O O . LYS A 1 198 ? -5.594 -8.062 3.901 1.00 82.50 198 LYS A O 1
ATOM 1645 N N . ALA A 1 199 ? -7.435 -8.765 4.973 1.00 85.38 199 ALA A N 1
ATOM 1646 C CA . ALA A 1 199 ? -8.295 -8.714 3.801 1.00 85.38 199 ALA A CA 1
ATOM 1647 C C . ALA A 1 199 ? -8.692 -7.254 3.515 1.00 85.38 199 ALA A C 1
ATOM 1649 O O . ALA A 1 199 ? -9.345 -6.623 4.336 1.00 85.38 199 ALA A O 1
ATOM 1650 N N . ALA A 1 200 ? -8.329 -6.729 2.342 1.00 79.25 200 ALA A N 1
ATOM 1651 C CA . ALA A 1 200 ? -8.473 -5.302 2.015 1.00 79.25 200 ALA A CA 1
ATOM 1652 C C . ALA A 1 200 ? -9.924 -4.765 2.028 1.00 79.25 200 ALA A C 1
ATOM 1654 O O . ALA A 1 200 ? -10.139 -3.566 2.214 1.00 79.25 200 ALA A O 1
ATOM 1655 N N . ASP A 1 201 ? -10.926 -5.632 1.847 1.00 87.62 201 ASP A N 1
ATOM 1656 C CA . ASP A 1 201 ? -12.352 -5.262 1.867 1.00 87.62 201 ASP A CA 1
ATOM 1657 C C . ASP A 1 201 ? -13.079 -5.691 3.132 1.00 87.62 201 ASP A C 1
ATOM 1659 O O . ASP A 1 201 ? -14.309 -5.769 3.143 1.00 87.62 201 ASP A O 1
ATOM 1663 N N . ARG A 1 202 ? -12.333 -5.970 4.201 1.00 87.81 202 ARG A N 1
ATOM 1664 C CA . ARG A 1 202 ? -12.898 -6.360 5.484 1.00 87.81 202 ARG A CA 1
ATOM 1665 C C . ARG A 1 202 ? -12.224 -5.606 6.620 1.00 87.81 202 ARG A C 1
ATOM 1667 O O . ARG A 1 202 ? -11.005 -5.615 6.748 1.00 87.81 202 ARG A O 1
ATOM 1674 N N . ASN A 1 203 ? -13.050 -5.034 7.484 1.00 90.56 203 ASN A N 1
ATOM 1675 C CA . ASN A 1 203 ? -12.637 -4.485 8.762 1.00 90.56 203 ASN A CA 1
ATOM 1676 C C . ASN A 1 203 ? -13.442 -5.164 9.874 1.00 90.56 203 ASN A C 1
ATOM 1678 O O . ASN A 1 203 ? -14.667 -5.123 9.876 1.00 90.56 203 ASN A O 1
ATOM 1682 N N . VAL A 1 204 ? -12.750 -5.820 10.794 1.00 91.19 204 VAL A N 1
ATOM 1683 C CA . VAL A 1 204 ? -13.307 -6.523 11.945 1.00 91.19 204 VAL A CA 1
ATOM 1684 C C . VAL A 1 204 ? -12.901 -5.779 13.205 1.00 91.19 204 VAL A C 1
ATOM 1686 O O . VAL A 1 204 ? -11.713 -5.530 13.434 1.00 91.19 204 VAL A O 1
ATOM 1689 N N . ALA A 1 205 ? -13.888 -5.468 14.034 1.00 92.56 205 ALA A N 1
ATOM 1690 C CA . ALA A 1 205 ? -13.706 -4.990 15.394 1.00 92.56 205 ALA A CA 1
ATOM 1691 C C . ALA A 1 205 ? -14.245 -6.031 16.381 1.00 92.56 205 ALA A C 1
ATOM 1693 O O . ALA A 1 205 ? -15.127 -6.819 16.042 1.00 92.56 205 ALA A O 1
ATOM 1694 N N . ALA A 1 206 ? -13.704 -6.046 17.598 1.00 90.56 206 ALA A N 1
ATOM 1695 C CA . ALA A 1 206 ? -14.192 -6.907 18.666 1.00 90.56 206 ALA A CA 1
ATOM 1696 C C . ALA A 1 206 ? -14.830 -6.069 19.770 1.00 90.56 206 ALA A C 1
ATOM 1698 O O . ALA A 1 206 ? -14.212 -5.140 20.290 1.00 90.56 206 ALA A O 1
ATOM 1699 N N . THR A 1 207 ? -16.038 -6.459 20.156 1.00 91.56 207 THR A N 1
ATOM 1700 C CA . THR A 1 207 ? -16.770 -5.906 21.290 1.00 91.56 207 THR A CA 1
ATOM 1701 C C . THR A 1 207 ? -16.867 -6.977 22.374 1.00 91.56 207 THR A C 1
ATOM 1703 O O . THR A 1 207 ? -17.351 -8.082 22.125 1.00 91.56 207 THR A O 1
ATOM 1706 N N . LEU A 1 208 ? -16.403 -6.656 23.582 1.00 90.31 208 LEU A N 1
ATOM 1707 C CA . LEU A 1 208 ? -16.450 -7.560 24.732 1.00 90.31 208 LEU A CA 1
ATOM 1708 C C . LEU A 1 208 ? -17.769 -7.390 25.486 1.00 90.31 208 LEU A C 1
ATOM 1710 O O . LEU A 1 208 ? -18.201 -6.266 25.749 1.00 90.31 208 LEU A O 1
ATOM 1714 N N . ARG A 1 209 ? -18.410 -8.503 25.840 1.00 89.69 209 ARG A N 1
ATOM 1715 C CA . ARG A 1 209 ? -19.655 -8.530 26.616 1.00 89.69 209 ARG A CA 1
ATOM 1716 C C . ARG A 1 209 ? -19.527 -9.495 27.787 1.00 89.69 209 ARG A C 1
ATOM 1718 O O . ARG A 1 209 ? -18.794 -10.474 27.714 1.00 89.69 209 ARG A O 1
ATOM 1725 N N . SER A 1 210 ? -20.260 -9.231 28.867 1.00 88.06 210 SER A N 1
ATOM 1726 C CA . SER A 1 210 ? -20.334 -10.167 29.994 1.00 88.06 210 SER A CA 1
ATOM 1727 C C . SER A 1 210 ? -20.853 -11.518 29.495 1.00 88.06 210 SER A C 1
ATOM 1729 O O . SER A 1 210 ? -21.887 -11.563 28.828 1.00 88.06 210 SER A O 1
ATOM 1731 N N . GLY A 1 211 ? -20.103 -12.588 29.770 1.00 86.81 211 GLY A N 1
ATOM 1732 C CA . GLY A 1 211 ? -20.451 -13.932 29.325 1.00 86.81 211 GLY A CA 1
ATOM 1733 C C . GLY A 1 211 ? -21.559 -14.569 30.160 1.00 86.81 211 GLY A C 1
ATOM 1734 O O . GLY A 1 211 ? -21.950 -14.061 31.213 1.00 86.81 211 GLY A O 1
ATOM 1735 N N . LYS A 1 212 ? -22.075 -15.704 29.679 1.00 85.06 212 LYS A N 1
ATOM 1736 C CA . LYS A 1 212 ? -23.173 -16.441 30.336 1.00 85.06 212 LYS A CA 1
ATOM 1737 C C . LYS A 1 212 ? -22.791 -17.007 31.705 1.00 85.06 212 LYS A C 1
ATOM 1739 O O . LYS A 1 212 ? -23.654 -17.119 32.573 1.00 85.06 212 LYS A O 1
ATOM 1744 N N . GLU A 1 213 ? -21.525 -17.375 31.895 1.00 86.75 213 GLU A N 1
ATOM 1745 C CA . GLU A 1 213 ? -21.009 -17.900 33.162 1.00 86.75 213 GLU A CA 1
ATOM 1746 C C . GLU A 1 213 ? -20.194 -16.832 33.915 1.00 86.75 213 GLU A C 1
ATOM 1748 O O . GLU A 1 213 ? -19.477 -16.044 33.286 1.00 86.75 213 GLU A O 1
ATOM 1753 N N . PRO A 1 214 ? -20.243 -16.789 35.260 1.00 82.81 214 PRO A N 1
ATOM 1754 C CA . PRO A 1 214 ? -19.406 -15.880 36.039 1.00 82.81 214 PRO A CA 1
ATOM 1755 C C . PRO A 1 214 ? -17.913 -16.043 35.715 1.00 82.81 214 PRO A C 1
ATOM 1757 O O . PRO A 1 214 ? -17.401 -17.157 35.664 1.00 82.81 214 PRO A O 1
ATOM 1760 N N . GLY A 1 215 ? -17.208 -14.927 35.507 1.00 83.00 215 GLY A N 1
ATOM 1761 C CA . GLY A 1 215 ? -15.786 -14.932 35.133 1.00 83.00 215 GLY A CA 1
ATOM 1762 C C . GLY A 1 215 ? -15.515 -15.178 33.643 1.00 83.00 215 GLY A C 1
ATOM 1763 O O . GLY A 1 215 ? -14.352 -15.213 33.240 1.00 83.00 215 GLY A O 1
ATOM 1764 N N . THR A 1 216 ? -16.561 -15.307 32.817 1.00 90.81 216 THR A N 1
ATOM 1765 C CA . THR A 1 216 ? -16.437 -15.415 31.356 1.00 90.81 216 THR A CA 1
ATOM 1766 C C . THR A 1 216 ? -16.799 -14.113 30.643 1.00 90.81 216 THR A C 1
ATOM 1768 O O . THR A 1 216 ? -17.578 -13.295 31.139 1.00 90.81 216 THR A O 1
ATOM 1771 N N . THR A 1 217 ? -16.214 -13.904 29.468 1.00 91.88 217 THR A N 1
ATOM 1772 C CA . THR A 1 217 ? -16.498 -12.773 28.578 1.00 91.88 217 THR A CA 1
ATOM 1773 C C . THR A 1 217 ? -16.765 -13.298 27.176 1.00 91.88 217 THR A C 1
ATOM 1775 O O . THR A 1 217 ? -15.927 -13.991 26.600 1.00 91.88 217 THR A O 1
ATOM 1778 N N . ASP A 1 218 ? -17.934 -12.961 26.640 1.00 93.75 218 ASP A N 1
ATOM 1779 C CA . ASP A 1 218 ? -18.317 -13.268 25.267 1.00 93.75 218 ASP A CA 1
ATOM 1780 C C . ASP A 1 218 ? -17.707 -12.217 24.329 1.00 93.75 218 ASP A C 1
ATOM 1782 O O . ASP A 1 218 ? -17.647 -11.024 24.648 1.00 93.75 218 ASP A O 1
ATOM 1786 N N . VAL A 1 219 ? -17.262 -12.656 23.153 1.00 94.19 219 VAL A N 1
ATOM 1787 C CA . VAL A 1 219 ? -16.653 -11.790 22.139 1.00 94.19 219 VAL A CA 1
ATOM 1788 C C . VAL A 1 219 ? -17.583 -11.692 20.940 1.00 94.19 219 VAL A C 1
ATOM 1790 O O . VAL A 1 219 ? -17.887 -12.697 20.298 1.00 94.19 219 VAL A O 1
ATOM 1793 N N . MET A 1 220 ? -17.996 -10.471 20.608 1.00 94.50 220 MET A N 1
ATOM 1794 C CA . MET A 1 220 ? -18.738 -10.167 19.388 1.00 94.50 220 MET A CA 1
ATOM 1795 C C . MET A 1 220 ? -17.791 -9.561 18.355 1.00 94.50 220 MET A C 1
ATOM 1797 O O . MET A 1 220 ? -17.198 -8.512 18.599 1.00 94.50 220 MET A O 1
ATOM 1801 N N . LEU A 1 221 ? -17.641 -10.224 17.212 1.00 95.38 221 LEU A N 1
ATOM 1802 C CA . LEU A 1 221 ? -16.889 -9.720 16.070 1.00 95.38 221 LEU A CA 1
ATOM 1803 C C . LEU A 1 221 ? -17.834 -9.001 15.110 1.00 95.38 221 LEU A C 1
ATOM 1805 O O . LEU A 1 221 ? -18.655 -9.633 14.439 1.00 95.38 221 LEU A O 1
ATOM 1809 N N . ASP A 1 222 ? -17.677 -7.687 15.023 1.00 93.75 222 ASP A N 1
ATOM 1810 C CA . ASP A 1 222 ? -18.411 -6.827 14.105 1.00 93.75 222 ASP A CA 1
ATOM 1811 C C . ASP A 1 222 ? -17.585 -6.673 12.823 1.00 93.75 222 ASP A C 1
ATOM 1813 O O . ASP A 1 222 ? -16.501 -6.087 12.834 1.00 93.75 222 ASP A O 1
ATOM 1817 N N . ALA A 1 223 ? -18.062 -7.273 11.727 1.00 93.25 223 ALA A N 1
ATOM 1818 C CA . ALA A 1 223 ? -17.352 -7.337 10.452 1.00 93.25 223 ALA A CA 1
ATOM 1819 C C . ALA A 1 223 ? -18.000 -6.421 9.405 1.00 93.25 223 ALA A C 1
ATOM 1821 O O . ALA A 1 223 ? -19.022 -6.753 8.803 1.00 93.25 223 ALA A O 1
ATOM 1822 N N . GLU A 1 224 ? -17.362 -5.290 9.134 1.00 91.50 224 GLU A N 1
ATOM 1823 C CA . GLU A 1 224 ? -17.705 -4.410 8.023 1.00 91.50 224 GLU A CA 1
ATOM 1824 C C . GLU A 1 224 ? -17.044 -4.928 6.743 1.00 91.50 224 GLU A C 1
ATOM 1826 O O . GLU A 1 224 ? -15.834 -5.160 6.697 1.00 91.50 224 GLU A O 1
ATOM 1831 N N . THR A 1 225 ? -17.840 -5.133 5.690 1.00 90.19 225 THR A N 1
ATOM 1832 C CA . THR A 1 225 ? -17.355 -5.699 4.421 1.00 90.19 225 THR A CA 1
ATOM 1833 C C . THR A 1 225 ? -17.727 -4.817 3.237 1.00 90.19 225 THR A C 1
ATOM 1835 O O . THR A 1 225 ? -18.858 -4.338 3.140 1.00 90.19 225 THR A O 1
ATOM 1838 N N . ARG A 1 226 ? -16.782 -4.622 2.313 1.00 87.19 226 ARG A N 1
ATOM 1839 C CA . ARG A 1 226 ? -16.982 -3.893 1.052 1.00 87.19 226 ARG A CA 1
ATOM 1840 C C . ARG A 1 226 ? -17.126 -4.855 -0.122 1.00 87.19 226 ARG A C 1
ATOM 1842 O O . ARG A 1 226 ? -16.803 -6.037 -0.023 1.00 87.19 226 ARG A O 1
ATOM 1849 N N . TYR A 1 227 ? -17.651 -4.339 -1.233 1.00 88.19 227 TYR A N 1
ATOM 1850 C CA . TYR A 1 227 ? -17.751 -5.105 -2.471 1.00 88.19 227 TYR A CA 1
ATOM 1851 C C . TYR A 1 227 ? -16.341 -5.514 -2.946 1.00 88.19 227 TYR A C 1
ATOM 1853 O O . TYR A 1 227 ? -15.493 -4.635 -3.068 1.00 88.19 227 TYR A O 1
ATOM 1861 N N . PRO A 1 228 ? -16.077 -6.810 -3.198 1.00 89.56 228 PRO A N 1
ATOM 1862 C CA . PRO A 1 228 ? -14.712 -7.318 -3.356 1.00 89.56 228 PRO A CA 1
ATOM 1863 C C . PRO A 1 228 ? -14.038 -7.075 -4.716 1.00 89.56 228 PRO A C 1
ATOM 1865 O O . PRO A 1 228 ? -12.864 -7.414 -4.882 1.00 89.56 228 PRO A O 1
ATOM 1868 N N . LEU A 1 229 ? -14.775 -6.598 -5.722 1.00 89.81 229 LEU A N 1
ATOM 1869 C CA . LEU A 1 229 ? -14.268 -6.427 -7.082 1.00 89.81 229 LEU A CA 1
ATOM 1870 C C . LEU A 1 229 ? -13.991 -4.949 -7.358 1.00 89.81 229 LEU A C 1
ATOM 1872 O O . LEU A 1 229 ? -14.914 -4.139 -7.370 1.00 89.81 229 LEU A O 1
ATOM 1876 N N . HIS A 1 230 ? -12.729 -4.650 -7.659 1.00 85.44 230 HIS A N 1
ATOM 1877 C CA . HIS A 1 230 ? -12.212 -3.306 -7.902 1.00 85.44 230 HIS A CA 1
ATOM 1878 C C . HIS A 1 230 ? -11.618 -3.210 -9.299 1.00 85.44 230 HIS A C 1
ATOM 1880 O O . HIS A 1 230 ? -10.735 -3.988 -9.670 1.00 85.44 230 HIS A O 1
ATOM 1886 N N . SER A 1 231 ? -12.076 -2.242 -10.082 1.00 87.19 231 SER A N 1
ATOM 1887 C CA . SER A 1 231 ? -11.445 -1.876 -11.349 1.00 87.19 231 SER A CA 1
ATOM 1888 C C . SER A 1 231 ? -10.212 -1.009 -11.102 1.00 87.19 231 SER A C 1
ATOM 1890 O O . SER A 1 231 ? -10.178 -0.176 -10.203 1.00 87.19 231 SER A O 1
ATOM 1892 N N . MET A 1 232 ? -9.184 -1.161 -11.926 1.00 84.56 232 MET A N 1
ATOM 1893 C CA . MET A 1 232 ? -7.968 -0.370 -11.800 1.00 84.56 232 MET A CA 1
ATOM 1894 C C . MET A 1 232 ? -7.510 0.145 -13.163 1.00 84.56 232 MET A C 1
ATOM 1896 O O . MET A 1 232 ? -7.521 -0.579 -14.162 1.00 84.56 232 MET A O 1
ATOM 1900 N N . GLY A 1 233 ? -7.066 1.395 -13.200 1.00 87.75 233 GLY A N 1
ATOM 1901 C CA . GLY A 1 233 ? -6.576 2.068 -14.395 1.00 87.75 233 GLY A CA 1
ATOM 1902 C C . GLY A 1 233 ? -5.293 2.833 -14.107 1.00 87.75 233 GLY A C 1
ATOM 1903 O O . GLY A 1 233 ? -5.093 3.347 -13.016 1.00 87.75 233 GLY A O 1
ATOM 1904 N N . SER A 1 234 ? -4.398 2.918 -15.082 1.00 88.25 234 SER A N 1
ATOM 1905 C CA . SER A 1 234 ? -3.254 3.825 -15.008 1.00 88.25 234 SER A CA 1
ATOM 1906 C C . SER A 1 234 ? -2.883 4.319 -16.394 1.00 88.25 234 SER A C 1
ATOM 1908 O O . SER A 1 234 ? -2.929 3.558 -17.360 1.00 88.25 234 SER A O 1
ATOM 1910 N N . LEU A 1 235 ? -2.502 5.583 -16.501 1.00 91.00 235 LEU A N 1
ATOM 1911 C CA . LEU A 1 235 ? -1.905 6.182 -17.682 1.00 91.00 235 LEU A CA 1
ATOM 1912 C C . LEU A 1 235 ? -0.624 6.882 -17.248 1.00 91.00 235 LEU A C 1
ATOM 1914 O O . LEU A 1 235 ? -0.671 7.759 -16.395 1.00 91.00 235 LEU A O 1
ATOM 1918 N N . ASP A 1 236 ? 0.513 6.532 -17.844 1.00 88.75 236 ASP A N 1
ATOM 1919 C CA . ASP A 1 236 ? 1.800 7.156 -17.537 1.00 88.75 236 ASP A CA 1
ATOM 1920 C C . ASP A 1 236 ? 2.589 7.544 -18.795 1.00 88.75 236 ASP A C 1
ATOM 1922 O O . ASP A 1 236 ? 2.402 6.972 -19.873 1.00 88.75 236 ASP A O 1
ATOM 1926 N N . LEU A 1 237 ? 3.475 8.536 -18.652 1.00 88.88 237 LEU A N 1
ATOM 1927 C CA . LEU A 1 237 ? 4.424 8.977 -19.683 1.00 88.88 237 LEU A CA 1
ATOM 1928 C C . LEU A 1 237 ? 5.845 8.414 -19.461 1.00 88.88 237 LEU A C 1
ATOM 1930 O O . LEU A 1 237 ? 6.842 9.050 -19.811 1.00 88.88 237 LEU A O 1
ATOM 1934 N N . GLU A 1 238 ? 5.956 7.211 -18.889 1.00 81.19 238 GLU A N 1
ATOM 1935 C CA . GLU A 1 238 ? 7.240 6.574 -18.543 1.00 81.19 238 GLU A CA 1
ATOM 1936 C C . GLU A 1 238 ? 7.731 5.555 -19.578 1.00 81.19 238 GLU A C 1
ATOM 1938 O O . GLU A 1 238 ? 8.754 4.884 -19.386 1.00 81.19 238 GLU A O 1
ATOM 1943 N N . GLY A 1 239 ? 7.001 5.398 -20.679 1.00 76.62 239 GLY A N 1
ATOM 1944 C CA . GLY A 1 239 ? 7.389 4.523 -21.772 1.00 76.62 239 GLY A CA 1
ATOM 1945 C C . GLY A 1 239 ? 8.635 5.008 -22.524 1.00 76.62 239 GLY A C 1
ATOM 1946 O O . GLY A 1 239 ? 9.079 6.154 -22.414 1.00 76.62 239 GLY A O 1
ATOM 1947 N N . ALA A 1 240 ? 9.227 4.117 -23.318 1.00 75.81 240 ALA A N 1
ATOM 1948 C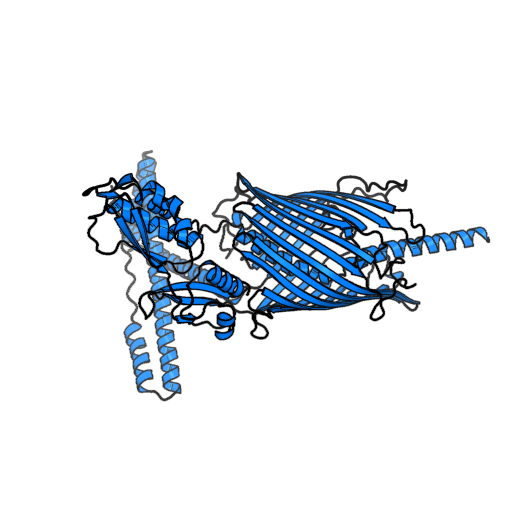 CA . ALA A 1 240 ? 10.375 4.462 -24.149 1.00 75.81 240 ALA A CA 1
ATOM 1949 C C . ALA A 1 240 ? 9.957 5.136 -25.455 1.00 75.81 240 ALA A C 1
ATOM 1951 O O . ALA A 1 240 ? 8.917 4.831 -26.033 1.00 75.81 240 ALA A O 1
ATOM 1952 N N . SER A 1 241 ? 10.841 5.970 -26.004 1.00 78.50 241 SER A N 1
ATOM 1953 C CA . SER A 1 241 ? 10.662 6.557 -27.339 1.00 78.50 241 SER A CA 1
ATOM 1954 C C . SER A 1 241 ? 10.472 5.502 -28.437 1.00 78.50 241 SER A C 1
ATOM 1956 O O . SER A 1 241 ? 9.761 5.746 -29.407 1.00 78.50 241 SER A O 1
ATOM 1958 N N . THR A 1 242 ? 11.063 4.316 -28.274 1.00 76.81 242 THR A N 1
ATOM 1959 C CA . THR A 1 242 ? 11.010 3.222 -29.251 1.00 76.81 242 THR A CA 1
ATOM 1960 C C . THR A 1 242 ? 9.744 2.373 -29.140 1.00 76.81 242 THR A C 1
ATOM 1962 O O . THR A 1 242 ? 9.271 1.863 -30.151 1.00 76.81 242 THR A O 1
ATOM 1965 N N . THR A 1 243 ? 9.162 2.217 -27.948 1.00 81.69 243 THR A N 1
ATOM 1966 C CA . THR A 1 243 ? 7.965 1.380 -27.723 1.00 81.69 243 THR A CA 1
ATOM 1967 C C . THR A 1 243 ? 6.684 2.179 -27.462 1.00 81.69 243 THR A C 1
ATOM 1969 O O . THR A 1 243 ? 5.599 1.600 -27.378 1.00 81.69 243 THR A O 1
ATOM 1972 N N . GLY A 1 244 ? 6.795 3.507 -27.421 1.00 83.25 244 GLY A N 1
ATOM 1973 C CA . GLY A 1 244 ? 5.727 4.442 -27.083 1.00 83.25 244 GLY A CA 1
ATOM 1974 C C . GLY A 1 244 ? 5.921 4.998 -25.674 1.00 83.25 244 GLY A C 1
ATOM 1975 O O . GLY A 1 244 ? 6.111 4.236 -24.732 1.00 83.25 244 GLY A O 1
ATOM 1976 N N . ILE A 1 245 ? 5.875 6.328 -25.551 1.00 84.44 245 ILE A N 1
ATOM 1977 C CA . ILE A 1 245 ? 6.063 7.048 -24.278 1.00 84.44 245 ILE A CA 1
ATOM 1978 C C . ILE A 1 245 ? 4.827 6.912 -23.383 1.00 84.44 245 ILE A C 1
ATOM 1980 O O . ILE A 1 245 ? 4.961 6.767 -22.175 1.00 84.44 245 ILE A O 1
ATOM 1984 N N . ILE A 1 246 ? 3.637 6.914 -23.985 1.00 89.12 246 ILE A N 1
ATOM 1985 C CA . ILE A 1 246 ? 2.373 6.720 -23.276 1.00 89.12 246 ILE A CA 1
ATOM 1986 C C . ILE A 1 246 ? 2.175 5.228 -23.023 1.00 89.12 246 ILE A C 1
ATOM 1988 O O . ILE A 1 246 ? 2.218 4.425 -23.965 1.00 89.12 246 ILE A O 1
ATOM 1992 N N . ARG A 1 247 ? 1.926 4.871 -21.767 1.00 88.06 247 ARG A N 1
ATOM 1993 C CA . ARG A 1 247 ? 1.524 3.527 -21.360 1.00 88.06 247 ARG A CA 1
ATOM 1994 C C . ARG A 1 247 ? 0.200 3.594 -20.625 1.00 88.06 247 ARG A C 1
ATOM 1996 O O . ARG A 1 247 ? 0.006 4.461 -19.782 1.00 88.06 247 ARG A O 1
ATOM 2003 N N . THR A 1 248 ? -0.674 2.646 -20.922 1.00 90.75 248 THR A N 1
ATOM 2004 C CA . THR A 1 248 ? -1.966 2.485 -20.263 1.00 90.75 248 THR A CA 1
ATOM 2005 C C . THR A 1 248 ? -2.032 1.102 -19.634 1.00 90.75 248 THR A C 1
ATOM 2007 O O . THR A 1 248 ? -1.698 0.107 -20.279 1.00 90.75 248 THR A O 1
ATOM 2010 N N . LYS A 1 249 ? -2.448 1.028 -18.372 1.00 88.50 249 LYS A N 1
ATOM 2011 C CA . LYS A 1 249 ? -2.776 -0.209 -17.664 1.00 88.50 249 LYS A CA 1
ATOM 2012 C C . LYS A 1 249 ? -4.267 -0.218 -17.390 1.00 88.50 249 LYS A C 1
ATOM 2014 O O . LYS A 1 249 ? -4.806 0.778 -16.923 1.00 88.50 249 LYS A O 1
ATOM 2019 N N . LEU A 1 250 ? -4.902 -1.345 -17.657 1.00 89.94 250 LEU A N 1
ATOM 2020 C CA . LEU A 1 250 ? -6.268 -1.634 -17.245 1.00 89.94 250 LEU A CA 1
ATOM 2021 C C . LEU A 1 250 ? -6.248 -2.974 -16.531 1.00 89.94 250 LEU A C 1
ATOM 2023 O O . LEU A 1 250 ? -5.642 -3.923 -17.026 1.00 89.94 250 LEU A O 1
ATOM 2027 N N . GLY A 1 251 ? -6.886 -3.070 -15.380 1.00 88.94 251 GLY A N 1
ATOM 2028 C CA . GLY A 1 251 ? -6.932 -4.304 -14.620 1.00 88.94 251 GLY A CA 1
ATOM 2029 C C . GLY A 1 251 ? -8.120 -4.351 -13.688 1.00 88.94 251 GLY A C 1
ATOM 2030 O O . GLY A 1 251 ? -8.890 -3.402 -13.581 1.00 88.94 251 GLY A O 1
ATOM 2031 N N . PHE A 1 252 ? -8.253 -5.483 -13.024 1.00 88.56 252 PHE A N 1
ATOM 2032 C CA . PHE A 1 252 ? -9.196 -5.671 -11.942 1.00 88.56 252 PHE A CA 1
ATOM 2033 C C . PHE A 1 252 ? -8.516 -6.442 -10.818 1.00 88.56 252 PHE A C 1
ATOM 2035 O O . PHE A 1 252 ? -7.644 -7.288 -11.061 1.00 88.56 252 PHE A O 1
ATOM 2042 N N . ARG A 1 253 ? -8.932 -6.143 -9.593 1.00 88.69 253 ARG A N 1
ATOM 2043 C CA . ARG A 1 253 ? -8.613 -6.895 -8.388 1.00 88.69 253 ARG A CA 1
ATOM 2044 C C . ARG A 1 253 ? -9.907 -7.491 -7.856 1.00 88.69 253 ARG A C 1
ATOM 2046 O O . ARG A 1 253 ? -10.877 -6.768 -7.677 1.00 88.69 253 ARG A O 1
ATOM 2053 N N . HIS A 1 254 ? -9.924 -8.791 -7.607 1.00 91.06 254 HIS A N 1
ATOM 2054 C CA . HIS A 1 254 ? -11.000 -9.446 -6.878 1.00 91.06 254 HIS A CA 1
ATOM 2055 C C . HIS A 1 254 ? -10.433 -9.969 -5.564 1.00 91.06 254 HIS A C 1
ATOM 2057 O O . HIS A 1 254 ? -9.650 -10.919 -5.552 1.00 91.06 254 HIS A O 1
ATOM 2063 N N . ASN A 1 255 ? -10.825 -9.344 -4.463 1.00 90.50 255 ASN A N 1
ATOM 2064 C CA . ASN A 1 255 ? -10.532 -9.834 -3.124 1.00 90.50 255 ASN A CA 1
ATOM 2065 C C . ASN A 1 255 ? -11.548 -10.921 -2.758 1.00 90.50 255 ASN A C 1
ATOM 2067 O O . ASN A 1 255 ? -12.679 -10.894 -3.217 1.00 90.50 255 ASN A O 1
ATOM 2071 N N . ASN A 1 256 ? -11.169 -11.926 -1.983 1.00 92.06 256 ASN A N 1
ATOM 2072 C CA . ASN A 1 256 ? -12.016 -13.085 -1.706 1.00 92.06 256 ASN A CA 1
ATOM 2073 C C . ASN A 1 256 ? -12.506 -13.843 -2.969 1.00 92.06 256 ASN A C 1
ATOM 2075 O O . ASN A 1 256 ? -13.662 -14.261 -3.026 1.00 92.06 256 ASN A O 1
ATOM 2079 N N . PHE A 1 257 ? -11.672 -13.991 -4.008 1.00 93.62 257 PHE A N 1
ATOM 2080 C CA . PHE A 1 257 ? -12.073 -14.610 -5.286 1.00 93.62 257 PHE A CA 1
ATOM 2081 C C . PHE A 1 257 ? -12.496 -16.084 -5.151 1.00 93.62 257 PHE A C 1
ATOM 2083 O O . PHE A 1 257 ? -13.466 -16.509 -5.778 1.00 93.62 257 PHE A O 1
ATOM 2090 N N . MET A 1 258 ? -11.803 -16.859 -4.316 1.00 92.38 258 MET A N 1
ATOM 2091 C CA . MET A 1 258 ? -12.111 -18.259 -4.007 1.00 92.38 258 MET A CA 1
ATOM 2092 C C . MET A 1 258 ? -12.844 -18.436 -2.669 1.00 92.38 258 MET A C 1
ATOM 2094 O O . MET A 1 258 ? -13.136 -19.571 -2.295 1.00 92.38 258 MET A O 1
ATOM 2098 N N . GLY A 1 259 ? -13.138 -17.352 -1.944 1.00 91.12 259 GLY A N 1
ATOM 2099 C CA . GLY A 1 259 ? -13.742 -17.416 -0.608 1.00 91.12 259 GLY A CA 1
ATOM 2100 C C . GLY A 1 259 ? -12.732 -17.587 0.537 1.00 91.12 259 GLY A C 1
ATOM 2101 O O . GLY A 1 259 ? -13.132 -17.903 1.658 1.00 91.12 259 GLY A O 1
ATOM 2102 N N . PHE A 1 260 ? -11.429 -17.409 0.280 1.00 89.94 260 PHE A N 1
ATOM 2103 C CA . PHE A 1 260 ? -10.361 -17.643 1.260 1.00 89.94 260 PHE A CA 1
ATOM 2104 C C . PHE A 1 260 ? -9.576 -16.372 1.607 1.00 89.94 260 PHE A C 1
ATOM 2106 O O . PHE A 1 260 ? -8.397 -16.456 1.950 1.00 89.94 260 PHE A O 1
ATOM 2113 N N . ASP A 1 261 ? -10.199 -15.194 1.546 1.00 90.19 261 ASP A N 1
ATOM 2114 C CA . ASP A 1 261 ? -9.512 -13.897 1.707 1.00 90.19 261 ASP A CA 1
ATOM 2115 C C . ASP A 1 261 ? -8.345 -13.704 0.723 1.00 90.19 261 ASP A C 1
ATOM 2117 O O . ASP A 1 261 ? -7.370 -13.003 0.990 1.00 90.19 261 ASP A O 1
ATOM 2121 N N . ASP A 1 262 ? -8.439 -14.372 -0.418 1.00 90.81 262 ASP A N 1
ATOM 2122 C CA . ASP A 1 262 ? -7.458 -14.381 -1.484 1.00 90.81 262 ASP A CA 1
ATOM 2123 C C . ASP A 1 262 ? -7.593 -13.145 -2.376 1.00 90.81 262 ASP A C 1
ATOM 2125 O O . ASP A 1 262 ? -8.693 -12.654 -2.602 1.00 90.81 262 ASP A O 1
ATOM 2129 N N . SER A 1 263 ? -6.485 -12.613 -2.887 1.00 88.88 263 SER A N 1
ATOM 2130 C CA . SER A 1 263 ? -6.504 -11.457 -3.787 1.00 88.88 263 SER A CA 1
ATOM 2131 C C . SER A 1 263 ? -6.026 -11.860 -5.169 1.00 88.88 263 SER A C 1
ATOM 2133 O O . SER A 1 263 ? -4.866 -12.246 -5.367 1.00 88.88 263 SER A O 1
ATOM 2135 N N . LEU A 1 264 ? -6.944 -11.788 -6.129 1.00 90.06 264 LEU A N 1
ATOM 2136 C CA . LEU A 1 264 ? -6.679 -12.040 -7.530 1.00 90.06 264 LEU A CA 1
ATOM 2137 C C . LEU A 1 264 ? -6.533 -10.725 -8.284 1.00 90.06 264 LEU A C 1
ATOM 2139 O O . LEU A 1 264 ? -7.456 -9.919 -8.305 1.00 90.06 264 LEU A O 1
ATOM 2143 N N . ILE A 1 265 ? -5.416 -10.551 -8.982 1.00 87.38 265 ILE A N 1
ATOM 2144 C CA . ILE A 1 265 ? -5.160 -9.394 -9.834 1.00 87.38 265 ILE A CA 1
ATOM 2145 C C . ILE A 1 265 ? -4.891 -9.862 -11.253 1.00 87.38 265 ILE A C 1
ATOM 2147 O O . ILE A 1 265 ? -3.983 -10.656 -11.504 1.00 87.38 265 ILE A O 1
ATOM 2151 N N . ALA A 1 266 ? -5.624 -9.300 -12.206 1.00 89.44 266 ALA A N 1
ATOM 2152 C CA . ALA A 1 266 ? -5.353 -9.488 -13.619 1.00 89.44 266 ALA A CA 1
ATOM 2153 C C . ALA A 1 266 ? -5.427 -8.159 -14.360 1.00 89.44 266 ALA A C 1
ATOM 2155 O O . ALA A 1 266 ? -6.177 -7.255 -13.995 1.00 89.44 266 ALA A O 1
ATOM 2156 N N . GLY A 1 267 ? -4.636 -8.028 -15.419 1.00 89.69 267 GLY A N 1
ATOM 2157 C CA . GLY A 1 267 ? -4.647 -6.802 -16.194 1.00 89.69 267 GLY A CA 1
ATOM 2158 C C . GLY A 1 267 ? -3.863 -6.866 -17.487 1.00 89.69 267 GLY A C 1
ATOM 2159 O O . GLY A 1 267 ? -3.182 -7.843 -17.814 1.00 89.69 267 GLY A O 1
ATOM 2160 N N . TYR A 1 268 ? -3.995 -5.777 -18.228 1.00 90.06 268 TYR A N 1
ATOM 2161 C CA . TYR A 1 268 ? -3.386 -5.540 -19.514 1.00 90.06 268 TYR A CA 1
ATOM 2162 C C . TYR A 1 268 ? -2.667 -4.190 -19.503 1.00 90.06 268 TYR A C 1
ATOM 2164 O O . TYR A 1 268 ? -3.266 -3.146 -19.256 1.00 90.06 268 TYR A O 1
ATOM 2172 N N . LEU A 1 269 ? -1.367 -4.222 -19.781 1.00 88.56 269 LEU A N 1
ATOM 2173 C CA . LEU A 1 269 ? -0.531 -3.057 -20.043 1.00 88.56 269 LEU A CA 1
ATOM 2174 C C . LEU A 1 269 ? -0.353 -2.935 -21.553 1.00 88.56 269 LEU A C 1
ATOM 2176 O O . LEU A 1 269 ? 0.114 -3.874 -22.198 1.00 88.56 269 LEU A O 1
ATOM 2180 N N . PHE A 1 270 ? -0.622 -1.765 -22.110 1.00 88.69 270 PHE A N 1
ATOM 2181 C CA . PHE A 1 270 ? -0.381 -1.497 -23.518 1.00 88.69 270 PHE A CA 1
ATOM 2182 C C . PHE A 1 270 ? 0.184 -0.103 -23.760 1.00 88.69 270 PHE A C 1
ATOM 2184 O O . PHE A 1 270 ? -0.022 0.839 -23.003 1.00 88.69 270 PHE A O 1
ATOM 2191 N N . GLY A 1 271 ? 0.936 -0.002 -24.844 1.00 89.19 271 GLY A N 1
ATOM 2192 C CA . GLY A 1 271 ? 1.444 1.226 -25.430 1.00 89.19 271 GLY A CA 1
ATOM 2193 C C . GLY A 1 271 ? 1.489 1.054 -26.944 1.00 89.19 271 GLY A C 1
ATOM 2194 O O . GLY A 1 271 ? 1.053 0.036 -27.482 1.00 89.19 271 GLY A O 1
ATOM 2195 N N . ARG A 1 272 ? 2.043 2.033 -27.659 1.00 88.56 272 ARG A N 1
ATOM 2196 C CA . ARG A 1 272 ? 2.000 2.041 -29.131 1.00 88.56 272 ARG A CA 1
ATOM 2197 C C . ARG A 1 272 ? 2.617 0.791 -29.776 1.00 88.56 272 ARG A C 1
ATOM 2199 O O . ARG A 1 272 ? 2.086 0.301 -30.766 1.00 88.56 272 ARG A O 1
ATOM 2206 N N . TYR A 1 273 ? 3.711 0.273 -29.216 1.00 89.75 273 TYR A N 1
ATOM 2207 C CA . TYR A 1 273 ? 4.404 -0.924 -29.713 1.00 89.75 273 TYR A CA 1
ATOM 2208 C C . TYR A 1 273 ? 4.754 -1.910 -28.591 1.00 89.75 273 TYR A C 1
ATOM 2210 O O . TYR A 1 273 ? 5.760 -2.621 -28.656 1.00 89.75 273 TYR A O 1
ATOM 2218 N N . LEU A 1 274 ? 3.940 -1.917 -27.537 1.00 89.00 274 LEU A N 1
ATOM 2219 C CA . LEU A 1 274 ? 4.093 -2.747 -26.348 1.00 89.00 274 LEU A CA 1
ATOM 2220 C C . LEU A 1 274 ? 2.715 -3.264 -25.941 1.00 89.00 274 LEU A C 1
ATOM 2222 O O . LEU A 1 274 ? 1.763 -2.496 -25.876 1.00 89.00 274 LEU A O 1
ATOM 2226 N N . GLY A 1 275 ? 2.617 -4.548 -25.624 1.00 90.06 275 GLY A N 1
ATOM 2227 C CA . GLY A 1 275 ? 1.404 -5.140 -25.072 1.00 90.06 275 GLY A CA 1
ATOM 2228 C C . GLY A 1 275 ? 1.759 -6.273 -24.129 1.00 90.06 275 GLY A C 1
ATOM 2229 O O . GLY A 1 275 ? 2.655 -7.072 -24.425 1.00 90.06 275 GLY A O 1
ATOM 2230 N N . ALA A 1 276 ? 1.090 -6.344 -22.988 1.00 88.75 276 ALA A N 1
ATOM 2231 C CA . ALA A 1 276 ? 1.387 -7.343 -21.987 1.00 88.75 276 ALA A CA 1
ATOM 2232 C C . ALA A 1 276 ? 0.195 -7.656 -21.090 1.00 88.75 276 ALA A C 1
ATOM 2234 O O . ALA A 1 276 ? -0.486 -6.754 -20.622 1.00 88.75 276 ALA A O 1
ATOM 2235 N N . ILE A 1 277 ? -0.014 -8.942 -20.831 1.00 88.88 277 ILE A N 1
ATOM 2236 C CA . ILE A 1 277 ? -1.010 -9.450 -19.890 1.00 88.88 277 ILE A CA 1
ATOM 2237 C C . ILE A 1 277 ? -0.308 -9.943 -18.634 1.00 88.88 277 ILE A C 1
ATOM 2239 O O . ILE A 1 277 ? 0.811 -10.465 -18.700 1.00 88.88 277 ILE A O 1
ATOM 2243 N N . TYR A 1 278 ? -0.982 -9.818 -17.504 1.00 85.38 278 TYR A N 1
ATOM 2244 C CA . TYR A 1 278 ? -0.517 -10.377 -16.251 1.00 85.38 278 TYR A CA 1
ATOM 2245 C C . TYR A 1 278 ? -1.669 -10.898 -15.408 1.00 85.38 278 TYR A C 1
ATOM 2247 O O . TYR A 1 278 ? -2.808 -10.450 -15.524 1.00 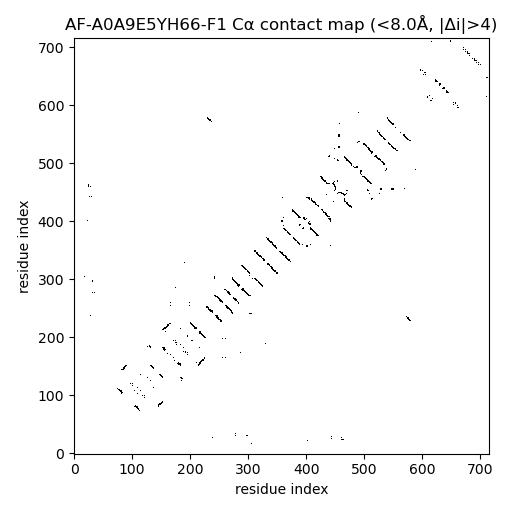85.38 278 TYR A O 1
ATOM 2255 N N . PHE A 1 279 ? -1.318 -11.845 -14.554 1.00 89.19 279 PHE A N 1
ATOM 2256 C CA . PHE A 1 279 ? -2.184 -12.509 -13.606 1.00 89.19 279 PHE A CA 1
ATOM 2257 C C . PHE A 1 279 ? -1.355 -12.828 -12.363 1.00 89.19 279 PHE A C 1
ATOM 2259 O O . PHE A 1 279 ? -0.279 -13.415 -12.480 1.00 89.19 279 PHE A O 1
ATOM 2266 N N . TYR A 1 280 ? -1.854 -12.464 -11.191 1.00 85.75 280 TYR A N 1
ATOM 2267 C CA . TYR A 1 280 ? -1.254 -12.766 -9.900 1.00 85.75 280 TYR A CA 1
ATOM 2268 C C . TYR A 1 280 ? -2.356 -13.158 -8.932 1.00 85.75 280 TYR A C 1
ATOM 2270 O O . TYR A 1 280 ? -3.406 -12.524 -8.899 1.00 85.75 280 TYR A O 1
ATOM 2278 N N . HIS A 1 281 ? -2.112 -14.202 -8.153 1.00 92.38 281 HIS A N 1
ATOM 2279 C CA . HIS A 1 281 ? -3.052 -14.678 -7.160 1.00 92.38 281 HIS A CA 1
ATOM 2280 C C . HIS A 1 281 ? -2.331 -14.913 -5.838 1.00 92.38 281 HIS A C 1
ATOM 2282 O O . HIS A 1 281 ? -1.378 -15.692 -5.769 1.00 92.38 281 HIS A O 1
ATOM 2288 N N . ASN A 1 282 ? -2.782 -14.202 -4.814 1.00 89.88 282 ASN A N 1
ATOM 2289 C CA . ASN A 1 282 ? -2.296 -14.261 -3.450 1.00 89.88 282 ASN A CA 1
ATOM 2290 C C . ASN A 1 282 ? -3.331 -15.003 -2.587 1.00 89.88 282 ASN A C 1
ATOM 2292 O O . ASN A 1 282 ? -4.440 -14.513 -2.417 1.00 89.88 282 ASN A O 1
ATOM 2296 N N . VAL A 1 283 ? -2.979 -16.183 -2.073 1.00 93.25 283 VAL A N 1
ATOM 2297 C CA . VAL A 1 283 ? -3.876 -17.084 -1.336 1.00 93.25 283 VAL A CA 1
ATOM 2298 C C . VAL A 1 283 ? -3.352 -17.288 0.091 1.00 93.25 283 VAL A C 1
ATOM 2300 O O . VAL A 1 283 ? -2.318 -17.944 0.264 1.00 93.25 283 VAL A O 1
ATOM 2303 N N . PRO A 1 284 ? -4.042 -16.781 1.129 1.00 91.62 284 PRO A N 1
ATOM 2304 C CA . PRO A 1 284 ? -3.714 -17.074 2.522 1.00 91.62 284 PRO A CA 1
ATOM 2305 C C . PRO A 1 284 ? -4.051 -18.532 2.860 1.00 91.62 284 PRO A C 1
ATOM 2307 O O . PRO A 1 284 ? -5.221 -18.923 2.917 1.00 91.62 284 PRO A O 1
ATOM 2310 N N . ILE A 1 285 ? -3.022 -19.349 3.088 1.00 92.19 285 ILE A N 1
ATOM 2311 C CA . ILE A 1 285 ? -3.168 -20.800 3.290 1.00 92.19 285 ILE A CA 1
ATOM 2312 C C . ILE A 1 285 ? -3.263 -21.200 4.765 1.00 92.19 285 ILE A C 1
ATOM 2314 O O . ILE A 1 285 ? -3.727 -22.300 5.059 1.00 92.19 285 ILE A O 1
ATOM 2318 N N . THR A 1 286 ? -2.834 -20.338 5.693 1.00 92.25 286 THR A N 1
ATOM 2319 C CA . THR A 1 286 ? -2.911 -20.588 7.142 1.00 92.25 286 THR A CA 1
ATOM 2320 C C . THR A 1 286 ? -3.472 -19.379 7.892 1.00 92.25 286 THR A C 1
ATOM 2322 O O . THR A 1 286 ? -3.419 -18.250 7.408 1.00 92.25 286 THR A O 1
ATOM 2325 N N . ASN A 1 287 ? -3.979 -19.600 9.107 1.00 88.00 287 ASN A N 1
ATOM 2326 C CA . ASN A 1 287 ? -4.442 -18.535 10.007 1.00 88.00 287 ASN A CA 1
ATOM 2327 C C . ASN A 1 287 ? -3.314 -17.816 10.766 1.00 88.00 287 ASN A C 1
ATOM 2329 O O . ASN A 1 287 ? -3.580 -16.883 11.517 1.00 88.00 287 ASN A O 1
ATOM 2333 N N . PHE A 1 288 ? -2.060 -18.229 10.580 1.00 86.38 288 PHE A N 1
ATOM 2334 C CA . PHE A 1 288 ? -0.892 -17.627 11.228 1.00 86.38 288 PHE A CA 1
ATOM 2335 C C . PHE A 1 288 ? 0.025 -16.892 10.241 1.00 86.38 288 PHE A C 1
ATOM 2337 O O . PHE A 1 288 ? 1.189 -16.635 10.558 1.00 86.38 288 PHE A O 1
ATOM 2344 N N . GLY A 1 289 ? -0.493 -16.536 9.060 1.00 88.12 289 GLY A N 1
ATOM 2345 C CA . GLY A 1 289 ? 0.177 -15.613 8.143 1.00 88.12 289 GLY A CA 1
ATOM 2346 C C . GLY A 1 289 ? 1.031 -16.255 7.053 1.00 88.12 289 GLY A C 1
ATOM 2347 O O . GLY A 1 289 ? 1.940 -15.610 6.530 1.00 88.12 289 GLY A O 1
ATOM 2348 N N . THR A 1 290 ? 0.792 -17.528 6.719 1.00 94.00 290 THR A N 1
ATOM 2349 C CA . THR A 1 290 ? 1.409 -18.149 5.541 1.00 94.00 290 THR A CA 1
ATOM 2350 C C . THR A 1 290 ? 0.554 -17.895 4.308 1.00 94.00 290 THR A C 1
ATOM 2352 O O . THR A 1 290 ? -0.646 -18.181 4.294 1.00 94.00 290 THR A O 1
ATOM 2355 N N . THR A 1 291 ? 1.199 -17.446 3.241 1.00 91.12 291 THR A N 1
ATOM 2356 C CA . THR A 1 291 ? 0.541 -17.042 2.004 1.00 91.12 291 THR A CA 1
ATOM 2357 C C . THR A 1 291 ? 1.253 -17.629 0.793 1.00 91.12 291 THR A C 1
ATOM 2359 O O . THR A 1 291 ? 2.474 -17.539 0.671 1.00 91.12 291 THR A O 1
ATOM 2362 N N . LEU A 1 292 ? 0.487 -18.200 -0.134 1.00 95.56 292 LEU A N 1
ATOM 2363 C CA . LEU A 1 292 ? 0.967 -18.651 -1.434 1.00 95.56 292 LEU A CA 1
ATOM 2364 C C . LEU A 1 292 ? 0.687 -17.573 -2.481 1.00 95.56 292 LEU A C 1
ATOM 2366 O O . LEU A 1 292 ? -0.461 -17.216 -2.713 1.00 95.56 292 LEU A O 1
ATOM 2370 N N . LEU A 1 293 ? 1.725 -17.107 -3.166 1.00 92.00 293 LEU A N 1
ATOM 2371 C CA . LEU A 1 293 ? 1.591 -16.256 -4.340 1.00 92.00 293 LEU A CA 1
ATOM 2372 C C . LEU A 1 293 ? 2.019 -17.037 -5.571 1.00 92.00 293 LEU A C 1
ATOM 2374 O O . LEU A 1 293 ? 3.128 -17.566 -5.627 1.00 92.00 293 LEU A O 1
ATOM 2378 N N . TYR A 1 294 ? 1.176 -17.058 -6.592 1.00 93.69 294 TYR A N 1
ATOM 2379 C CA . TYR A 1 294 ? 1.579 -17.510 -7.915 1.00 93.69 294 TYR A CA 1
ATOM 2380 C C . TYR A 1 294 ? 1.118 -16.526 -8.976 1.00 93.69 294 TYR A C 1
ATOM 2382 O O . TYR A 1 294 ? 0.109 -15.841 -8.830 1.00 93.69 294 TYR A O 1
ATOM 2390 N N . GLY A 1 295 ? 1.887 -16.427 -10.051 1.00 91.25 295 GLY A N 1
ATOM 2391 C CA . GLY A 1 295 ? 1.614 -15.455 -11.090 1.00 91.25 295 GLY A CA 1
ATOM 2392 C C . GLY A 1 295 ? 2.186 -15.848 -12.433 1.00 91.25 295 GLY A C 1
ATOM 2393 O O . GLY A 1 295 ? 3.118 -16.650 -12.540 1.00 91.25 295 GLY A O 1
ATOM 2394 N N . TYR A 1 296 ? 1.602 -15.259 -13.463 1.00 93.12 296 TYR A N 1
ATOM 2395 C CA . TYR A 1 296 ? 2.025 -15.397 -14.838 1.00 93.12 296 TYR A CA 1
ATOM 2396 C C . TYR A 1 296 ? 1.924 -14.052 -15.541 1.00 93.12 296 TYR A C 1
ATOM 2398 O O . TYR A 1 296 ? 0.919 -13.353 -15.435 1.00 93.12 296 TYR A O 1
ATOM 2406 N N . SER A 1 297 ? 2.940 -13.709 -16.322 1.00 90.50 297 SER A N 1
ATOM 2407 C CA . SER A 1 297 ? 2.858 -12.587 -17.243 1.00 90.50 297 SER A CA 1
ATOM 2408 C C . SER A 1 297 ? 3.446 -12.931 -18.602 1.00 90.50 297 SER A C 1
ATOM 2410 O O . SER A 1 297 ? 4.347 -13.762 -18.760 1.00 90.50 297 SER A O 1
ATOM 2412 N N . GLN A 1 298 ? 2.901 -12.276 -19.620 1.00 93.50 298 GLN A N 1
ATOM 2413 C CA . GLN A 1 298 ? 3.383 -12.368 -20.984 1.00 93.50 298 GLN A CA 1
ATOM 2414 C C . GLN A 1 298 ? 3.425 -10.979 -21.593 1.00 93.50 298 GLN A C 1
ATOM 2416 O O . GLN A 1 298 ? 2.455 -10.233 -21.513 1.00 93.50 298 GLN A O 1
ATOM 2421 N N . SER A 1 299 ? 4.502 -10.682 -22.311 1.00 92.38 299 SER A N 1
ATOM 2422 C CA . SER A 1 299 ? 4.653 -9.425 -23.033 1.00 92.38 299 SER A CA 1
ATOM 2423 C C . SER A 1 299 ? 5.187 -9.605 -24.443 1.00 92.38 299 SER A C 1
ATOM 2425 O O . SER A 1 299 ? 5.894 -10.567 -24.772 1.00 92.38 299 SER A O 1
ATOM 2427 N N . LYS A 1 300 ? 4.814 -8.652 -25.293 1.00 92.94 300 LYS A N 1
ATOM 2428 C CA . LYS A 1 300 ? 5.307 -8.472 -26.652 1.00 92.94 300 LYS A CA 1
ATOM 2429 C C . LYS A 1 300 ? 5.704 -7.015 -26.844 1.00 92.94 300 LYS A C 1
ATOM 2431 O O . LYS A 1 300 ? 4.981 -6.123 -26.408 1.00 92.94 300 LYS A O 1
ATOM 2436 N N . ALA A 1 301 ? 6.831 -6.787 -27.505 1.00 91.31 301 ALA A N 1
ATOM 2437 C CA . ALA A 1 301 ? 7.270 -5.449 -27.871 1.00 91.31 301 ALA A CA 1
ATOM 2438 C C . ALA A 1 301 ? 7.914 -5.447 -29.258 1.00 91.31 301 ALA A C 1
ATOM 2440 O O . ALA A 1 301 ? 8.667 -6.365 -29.594 1.00 91.31 301 ALA A O 1
ATOM 2441 N N . ASN A 1 302 ? 7.653 -4.390 -30.025 1.00 92.56 302 ASN A N 1
ATOM 2442 C CA . ASN A 1 302 ? 8.177 -4.187 -31.375 1.00 92.56 302 ASN A CA 1
ATOM 2443 C C . ASN A 1 302 ? 8.827 -2.795 -31.472 1.00 92.56 302 ASN A C 1
ATOM 2445 O O . ASN A 1 302 ? 8.205 -1.867 -31.996 1.00 92.56 302 ASN A O 1
ATOM 2449 N N . PRO A 1 303 ? 10.040 -2.612 -30.915 1.00 88.44 303 PRO A N 1
ATOM 2450 C CA . PRO A 1 303 ? 10.690 -1.306 -30.852 1.00 88.44 303 PRO A CA 1
ATOM 2451 C C . PRO A 1 303 ? 10.853 -0.661 -32.237 1.00 88.44 303 PRO A C 1
ATOM 2453 O O . PRO A 1 303 ? 11.303 -1.306 -33.179 1.00 88.44 303 PRO A O 1
ATOM 2456 N N . GLN A 1 304 ? 10.521 0.624 -32.336 1.00 89.19 304 GLN A N 1
ATOM 2457 C CA . GLN A 1 304 ? 10.648 1.456 -33.537 1.00 89.19 304 GLN A CA 1
ATOM 2458 C C . GLN A 1 304 ? 11.823 2.445 -33.422 1.00 89.19 304 GLN A C 1
ATOM 2460 O O . GLN A 1 304 ? 12.667 2.324 -32.532 1.00 89.19 304 GLN A O 1
ATOM 2465 N N . GLY A 1 305 ? 11.892 3.427 -34.328 1.00 85.94 305 GLY A N 1
ATOM 2466 C CA . GLY A 1 305 ? 13.001 4.381 -34.421 1.00 85.94 305 GLY A CA 1
ATOM 2467 C C . GLY A 1 305 ? 14.211 3.722 -35.073 1.00 85.94 305 GLY A C 1
ATOM 2468 O O . GLY A 1 305 ? 14.069 3.081 -36.114 1.00 85.94 305 GLY A O 1
ATOM 2469 N N . ASP A 1 306 ? 15.372 3.795 -34.424 1.00 79.81 306 ASP A N 1
ATOM 2470 C CA . ASP A 1 306 ? 16.612 3.163 -34.903 1.00 79.81 306 ASP A CA 1
ATOM 2471 C C . ASP A 1 306 ? 16.486 1.636 -35.090 1.00 79.81 306 ASP A C 1
ATOM 2473 O O . ASP A 1 306 ? 17.273 1.024 -35.811 1.00 79.81 306 ASP A O 1
ATOM 2477 N N . PHE A 1 307 ? 15.480 1.011 -34.465 1.00 82.12 307 PHE A N 1
ATOM 2478 C CA . PHE A 1 307 ? 15.207 -0.424 -34.564 1.00 82.12 307 PHE A CA 1
ATOM 2479 C C . PHE A 1 307 ? 14.230 -0.817 -35.672 1.00 82.12 307 PHE A C 1
ATOM 2481 O O . PHE A 1 307 ? 14.158 -1.999 -36.009 1.00 82.12 307 PHE A O 1
ATOM 2488 N N . ALA A 1 308 ? 13.513 0.144 -36.262 1.00 86.38 308 ALA A N 1
ATOM 2489 C CA . ALA A 1 308 ? 12.482 -0.143 -37.259 1.00 86.38 308 ALA A CA 1
ATOM 2490 C C . ALA A 1 308 ? 13.064 -0.858 -38.492 1.00 86.38 308 ALA A C 1
ATOM 2492 O O . ALA A 1 308 ? 12.469 -1.801 -39.001 1.00 86.38 308 ALA A O 1
ATOM 2493 N N . ALA A 1 309 ? 14.275 -0.476 -38.913 1.00 87.81 309 ALA A N 1
ATOM 2494 C CA . ALA A 1 309 ? 14.974 -1.088 -40.046 1.00 87.81 309 ALA A CA 1
ATOM 2495 C C . ALA A 1 309 ? 15.373 -2.559 -39.817 1.00 87.81 309 ALA A C 1
ATOM 2497 O O . ALA A 1 309 ? 15.675 -3.269 -40.774 1.00 87.81 309 ALA A O 1
ATOM 2498 N N . TYR A 1 310 ? 15.405 -3.012 -38.562 1.00 87.31 310 TYR A N 1
ATOM 2499 C CA . TYR A 1 310 ? 15.814 -4.365 -38.190 1.00 87.31 310 TYR A CA 1
ATOM 2500 C C . TYR A 1 310 ? 14.629 -5.284 -37.868 1.00 87.31 310 TYR A C 1
ATOM 2502 O O . TYR A 1 310 ? 14.853 -6.463 -37.593 1.00 87.31 310 TYR A O 1
ATOM 2510 N N . ASP A 1 311 ? 13.399 -4.754 -37.873 1.00 90.75 311 ASP A N 1
ATOM 2511 C CA . ASP A 1 311 ? 12.171 -5.471 -37.512 1.00 90.75 311 ASP A CA 1
ATOM 2512 C C . ASP A 1 311 ? 12.347 -6.316 -36.235 1.00 90.75 311 ASP A C 1
ATOM 2514 O O . ASP A 1 311 ? 12.256 -7.550 -36.217 1.00 90.75 311 ASP A O 1
ATOM 2518 N N . ILE A 1 312 ? 12.731 -5.634 -35.150 1.00 91.50 312 ILE A N 1
ATOM 2519 C CA . ILE A 1 312 ? 12.971 -6.285 -33.864 1.00 91.50 312 ILE A CA 1
ATOM 2520 C C . ILE A 1 312 ? 11.635 -6.647 -33.221 1.00 91.50 312 ILE A C 1
ATOM 2522 O O . ILE A 1 312 ? 10.819 -5.781 -32.910 1.00 91.50 312 ILE A O 1
ATOM 2526 N N . ALA A 1 313 ? 11.460 -7.933 -32.928 1.00 92.75 313 ALA A N 1
ATOM 2527 C CA . ALA A 1 313 ? 10.301 -8.446 -32.210 1.00 92.75 313 ALA A CA 1
ATOM 2528 C C . ALA A 1 313 ? 10.739 -9.164 -30.933 1.00 92.75 313 ALA A C 1
ATOM 2530 O O . ALA A 1 313 ? 11.526 -10.114 -30.958 1.00 92.75 313 ALA A O 1
ATOM 2531 N N . MET A 1 314 ? 10.202 -8.730 -29.799 1.00 92.31 314 MET A N 1
ATOM 2532 C CA . MET A 1 314 ? 10.509 -9.269 -28.479 1.00 92.31 314 MET A CA 1
ATOM 2533 C C . MET A 1 314 ? 9.280 -9.965 -27.909 1.00 92.31 314 MET A C 1
ATOM 2535 O O . MET A 1 314 ? 8.178 -9.422 -27.948 1.00 92.31 314 MET A O 1
ATOM 2539 N N . LYS A 1 315 ? 9.472 -11.157 -27.344 1.00 93.88 315 LYS A N 1
ATOM 2540 C CA . LYS A 1 315 ? 8.442 -11.882 -26.594 1.00 93.88 315 LYS A CA 1
ATOM 2541 C C . LYS A 1 315 ? 9.026 -12.369 -25.278 1.00 93.88 315 LYS A C 1
ATOM 2543 O O . LYS A 1 315 ? 10.071 -13.024 -25.291 1.00 93.88 315 LYS A O 1
ATOM 2548 N N . ALA A 1 316 ? 8.350 -12.087 -24.171 1.00 92.56 316 ALA A N 1
ATOM 2549 C CA . ALA A 1 316 ? 8.732 -12.586 -22.859 1.00 92.56 316 ALA A CA 1
ATOM 2550 C C . ALA A 1 316 ? 7.561 -13.287 -22.165 1.00 92.56 316 ALA A C 1
ATOM 2552 O O . ALA A 1 316 ? 6.398 -12.939 -22.361 1.00 92.56 316 ALA A O 1
ATOM 2553 N N . HIS A 1 317 ? 7.907 -14.302 -21.384 1.00 94.50 317 HIS A N 1
ATOM 2554 C CA . HIS A 1 317 ? 7.022 -15.061 -20.519 1.00 94.50 317 HIS A CA 1
ATOM 2555 C C . HIS A 1 317 ? 7.674 -15.173 -19.151 1.00 94.50 317 HIS A C 1
ATOM 2557 O O . HIS A 1 317 ? 8.869 -15.475 -19.057 1.00 94.50 317 HIS A O 1
ATOM 2563 N N . GLU A 1 318 ? 6.882 -14.987 -18.113 1.00 93.00 318 GLU A N 1
ATOM 2564 C CA . GLU A 1 318 ? 7.321 -15.083 -16.735 1.00 93.00 318 GLU A CA 1
ATOM 2565 C C . GLU A 1 318 ? 6.276 -15.833 -15.923 1.00 93.00 318 GLU A C 1
ATOM 2567 O O . GLU A 1 318 ? 5.087 -15.555 -16.032 1.00 93.00 318 GLU A O 1
ATOM 2572 N N . ALA A 1 319 ? 6.731 -16.812 -15.150 1.00 95.25 319 ALA A N 1
ATOM 2573 C CA . ALA A 1 319 ? 5.920 -17.517 -14.174 1.00 95.25 319 ALA A CA 1
ATOM 2574 C C . ALA A 1 319 ? 6.629 -17.464 -12.825 1.00 95.25 319 ALA A C 1
ATOM 2576 O O . ALA A 1 319 ? 7.842 -17.683 -12.761 1.00 95.25 319 ALA A O 1
ATOM 2577 N N . SER A 1 320 ? 5.867 -17.205 -11.774 1.00 91.31 320 SER A N 1
ATOM 2578 C CA . SER A 1 320 ? 6.373 -16.985 -10.425 1.00 91.31 320 SER A CA 1
ATOM 2579 C C . SER A 1 320 ? 5.564 -17.811 -9.438 1.00 91.31 320 SER A C 1
ATOM 2581 O O . SER A 1 320 ? 4.342 -17.875 -9.546 1.00 91.31 320 SER A O 1
ATOM 2583 N N . ILE A 1 321 ? 6.242 -18.426 -8.474 1.00 96.31 321 ILE A N 1
ATOM 2584 C CA . ILE A 1 321 ? 5.623 -19.068 -7.312 1.00 96.31 321 ILE A CA 1
ATOM 2585 C C . ILE A 1 321 ? 6.422 -18.707 -6.064 1.00 96.31 321 ILE A C 1
ATOM 2587 O O . ILE A 1 321 ? 7.646 -18.834 -6.052 1.00 96.31 321 ILE A O 1
ATOM 2591 N N . PHE A 1 322 ? 5.743 -18.225 -5.033 1.00 93.94 322 PHE A N 1
ATOM 2592 C CA . PHE A 1 322 ? 6.330 -17.731 -3.797 1.00 93.94 322 PHE A CA 1
ATOM 2593 C C . PHE A 1 322 ? 5.500 -18.187 -2.604 1.00 93.94 322 PHE A C 1
ATOM 2595 O O . PHE A 1 322 ? 4.275 -18.212 -2.664 1.00 93.94 322 PHE A O 1
ATOM 2602 N N . ILE A 1 323 ? 6.176 -18.494 -1.507 1.00 96.75 323 ILE A N 1
ATOM 2603 C CA . ILE A 1 323 ? 5.571 -18.663 -0.192 1.00 96.75 323 ILE A CA 1
ATOM 2604 C C . ILE A 1 323 ? 6.066 -17.512 0.673 1.00 96.75 323 ILE A C 1
ATOM 2606 O O . ILE A 1 323 ? 7.273 -17.278 0.762 1.00 96.75 323 ILE A O 1
ATOM 2610 N N . TYR A 1 324 ? 5.124 -16.811 1.286 1.00 93.06 324 TYR A N 1
ATOM 2611 C CA . TYR A 1 324 ? 5.336 -15.752 2.260 1.00 93.06 324 TYR A CA 1
ATOM 2612 C C . TYR A 1 324 ? 4.956 -16.278 3.641 1.00 93.06 324 TYR A C 1
ATOM 2614 O O . TYR A 1 324 ? 3.997 -17.039 3.773 1.00 93.06 324 TYR A O 1
ATOM 2622 N N . GLN A 1 325 ? 5.706 -15.878 4.659 1.00 94.81 325 GLN A N 1
ATOM 2623 C CA . GLN A 1 325 ? 5.429 -16.184 6.053 1.00 94.81 325 GLN A CA 1
ATOM 2624 C C . GLN A 1 325 ? 5.589 -14.915 6.879 1.00 94.81 325 GLN A C 1
ATOM 2626 O O . GLN A 1 325 ? 6.694 -14.376 6.977 1.00 94.81 325 GLN A O 1
ATOM 2631 N N . ASP A 1 326 ? 4.509 -14.483 7.520 1.00 90.12 326 ASP A N 1
ATOM 2632 C CA . ASP A 1 326 ? 4.578 -13.426 8.523 1.00 90.12 326 ASP A CA 1
ATOM 2633 C C . ASP A 1 326 ? 5.414 -13.886 9.722 1.00 90.12 326 ASP A C 1
ATOM 2635 O O . ASP A 1 326 ? 5.191 -14.963 10.280 1.00 90.12 326 ASP A O 1
ATOM 2639 N N . ILE A 1 327 ? 6.373 -13.061 10.134 1.00 90.44 327 ILE A N 1
ATOM 2640 C CA . ILE A 1 327 ? 7.191 -13.282 11.334 1.00 90.44 327 ILE A CA 1
ATOM 2641 C C . ILE A 1 327 ? 6.689 -12.410 12.476 1.00 90.44 327 ILE A C 1
ATOM 2643 O O . ILE A 1 327 ? 6.595 -12.857 13.619 1.00 90.44 327 ILE A O 1
ATOM 2647 N N . PHE A 1 328 ? 6.349 -11.161 12.171 1.00 81.94 328 PHE A N 1
ATOM 2648 C CA . PHE A 1 328 ? 5.792 -10.234 13.137 1.00 81.94 328 PHE A CA 1
ATOM 2649 C C . PHE A 1 328 ? 4.659 -9.440 12.501 1.00 81.94 328 PHE A C 1
ATOM 2651 O O . PHE A 1 328 ? 4.794 -8.886 11.417 1.00 81.94 328 PHE A O 1
ATOM 2658 N N . TYR A 1 329 ? 3.529 -9.404 13.193 1.00 73.19 329 TYR A N 1
ATOM 2659 C CA . TYR A 1 329 ? 2.383 -8.583 12.837 1.00 73.19 329 TYR A CA 1
ATOM 2660 C C . TYR A 1 329 ? 1.809 -8.042 14.142 1.00 73.19 329 TYR A C 1
ATOM 2662 O O . TYR A 1 329 ? 0.920 -8.628 14.755 1.00 73.19 329 TYR A O 1
ATOM 2670 N N . ARG A 1 330 ? 2.474 -7.011 14.658 1.00 70.50 330 ARG A N 1
ATOM 2671 C CA . ARG A 1 330 ? 2.161 -6.334 15.918 1.00 70.50 330 ARG A CA 1
ATOM 2672 C C . ARG A 1 330 ? 2.099 -4.845 15.624 1.00 70.50 330 ARG A C 1
ATOM 2674 O O . ARG A 1 330 ? 2.850 -4.395 14.774 1.00 70.50 330 ARG A O 1
ATOM 2681 N N . ASP A 1 331 ? 1.279 -4.108 16.357 1.00 70.75 331 ASP A N 1
ATOM 2682 C CA . ASP A 1 331 ? 1.001 -2.670 16.197 1.00 70.75 331 ASP A CA 1
ATOM 2683 C C . ASP A 1 331 ? 2.075 -1.851 15.426 1.00 70.75 331 ASP A C 1
ATOM 2685 O O . ASP A 1 331 ? 1.862 -1.426 14.293 1.00 70.75 331 ASP A O 1
ATOM 2689 N N . LYS A 1 332 ? 3.301 -1.752 15.966 1.00 79.81 332 LYS A N 1
ATOM 2690 C CA . LYS A 1 332 ? 4.416 -0.988 15.362 1.00 79.81 332 LYS A CA 1
ATOM 2691 C C . LYS A 1 332 ? 5.345 -1.757 14.413 1.00 79.81 332 LYS A C 1
ATOM 2693 O O . LYS A 1 332 ? 6.264 -1.177 13.842 1.00 79.81 332 LYS A O 1
ATOM 2698 N N . ARG A 1 333 ? 5.220 -3.077 14.295 1.00 83.38 333 ARG A N 1
ATOM 2699 C CA . ARG A 1 333 ? 6.157 -3.947 13.564 1.00 83.38 333 ARG A CA 1
ATOM 2700 C C . ARG A 1 333 ? 5.389 -4.906 12.667 1.00 83.38 333 ARG A C 1
ATOM 2702 O O . ARG A 1 333 ? 4.713 -5.809 13.161 1.00 83.38 333 ARG A O 1
ATOM 2709 N N . ILE A 1 334 ? 5.612 -4.793 11.362 1.00 82.69 334 ILE A N 1
ATOM 2710 C CA . ILE A 1 334 ? 5.075 -5.716 10.357 1.00 82.69 334 ILE A CA 1
ATOM 2711 C C . ILE A 1 334 ? 6.231 -6.307 9.566 1.00 82.69 334 ILE A C 1
ATOM 2713 O O . ILE A 1 334 ? 7.081 -5.568 9.073 1.00 82.69 334 ILE A O 1
ATOM 2717 N N . GLY A 1 335 ? 6.292 -7.626 9.437 1.00 85.50 335 GLY A N 1
ATOM 2718 C CA . GLY A 1 335 ? 7.347 -8.232 8.656 1.00 85.50 335 GLY A CA 1
ATOM 2719 C C . GLY A 1 335 ? 7.096 -9.661 8.243 1.00 85.50 335 GLY A C 1
ATOM 2720 O O . GLY A 1 335 ? 6.595 -10.479 9.017 1.00 85.50 335 GLY A O 1
ATOM 2721 N N . ASP A 1 336 ? 7.515 -9.938 7.018 1.00 87.25 336 ASP A N 1
ATOM 2722 C CA . ASP A 1 336 ? 7.421 -11.229 6.364 1.00 87.25 336 ASP A CA 1
ATOM 2723 C C . ASP A 1 336 ? 8.788 -11.675 5.853 1.00 87.25 336 ASP A C 1
ATOM 2725 O O . ASP A 1 336 ? 9.674 -10.869 5.549 1.00 87.25 336 ASP A O 1
ATOM 2729 N N . ILE A 1 337 ? 8.938 -12.987 5.729 1.00 95.62 337 ILE A N 1
ATOM 2730 C CA . ILE A 1 337 ? 9.977 -13.600 4.913 1.00 95.62 337 ILE A CA 1
ATOM 2731 C C . ILE A 1 337 ? 9.323 -14.333 3.753 1.00 95.62 337 ILE A C 1
ATOM 2733 O O . ILE A 1 337 ? 8.217 -14.857 3.875 1.00 95.62 337 ILE A O 1
ATOM 2737 N N . ASN A 1 338 ? 10.021 -14.406 2.627 1.00 93.94 338 ASN A N 1
ATOM 2738 C CA . ASN A 1 338 ? 9.517 -15.085 1.449 1.00 93.94 338 ASN A CA 1
ATOM 2739 C C . ASN A 1 338 ? 10.589 -15.885 0.724 1.00 93.94 338 ASN A C 1
ATOM 2741 O O . ASN A 1 338 ? 11.761 -15.506 0.654 1.00 93.94 338 ASN A O 1
ATOM 2745 N N . PHE A 1 339 ? 10.143 -16.994 0.146 1.00 97.75 339 PHE A N 1
ATOM 2746 C CA . PHE A 1 339 ? 10.936 -17.874 -0.697 1.00 97.75 339 PHE A CA 1
ATOM 2747 C C . PHE A 1 339 ? 10.166 -18.151 -1.976 1.00 97.75 339 PHE A C 1
ATOM 2749 O O . PHE A 1 339 ? 8.964 -18.399 -1.933 1.00 97.75 339 PHE A O 1
ATOM 2756 N N . GLY A 1 340 ? 10.838 -18.140 -3.121 1.00 95.94 340 GLY A N 1
ATOM 2757 C CA . GLY A 1 340 ? 10.152 -18.380 -4.382 1.00 95.94 340 GLY A CA 1
ATOM 2758 C C . GLY A 1 340 ? 11.048 -18.728 -5.550 1.00 95.94 340 GLY A C 1
ATOM 2759 O O . GLY A 1 340 ? 12.278 -18.679 -5.479 1.00 95.94 340 GLY A O 1
ATOM 2760 N N . LEU A 1 341 ? 10.394 -19.097 -6.643 1.00 97.12 341 LEU A N 1
ATOM 2761 C CA . LEU A 1 341 ? 11.003 -19.461 -7.909 1.00 97.12 341 LEU A CA 1
ATOM 2762 C C . LEU A 1 341 ? 10.383 -18.629 -9.030 1.00 97.12 341 LEU A C 1
ATOM 2764 O O . LEU A 1 341 ? 9.172 -18.666 -9.238 1.00 97.12 341 LEU A O 1
ATOM 2768 N N . ASP A 1 342 ? 11.237 -17.952 -9.797 1.00 95.31 342 ASP A N 1
ATOM 2769 C CA . ASP A 1 342 ? 10.860 -17.323 -11.062 1.00 95.31 342 ASP A CA 1
ATOM 2770 C C . ASP A 1 342 ? 11.372 -18.144 -12.244 1.00 95.31 342 ASP A C 1
ATOM 2772 O O . ASP A 1 342 ? 12.548 -18.526 -12.308 1.00 95.31 342 ASP A O 1
ATOM 2776 N N . ALA A 1 343 ? 10.520 -18.323 -13.245 1.00 96.25 343 ALA A N 1
ATOM 2777 C CA . ALA A 1 343 ? 10.877 -18.839 -14.554 1.00 96.25 343 ALA A CA 1
ATOM 2778 C C . ALA A 1 343 ? 10.649 -17.761 -15.617 1.00 96.25 343 ALA A C 1
ATOM 2780 O O . ALA A 1 343 ? 9.521 -17.521 -16.037 1.00 96.25 343 ALA A O 1
ATOM 2781 N N . LYS A 1 344 ? 11.738 -17.149 -16.100 1.00 94.56 344 LYS A N 1
ATOM 2782 C CA . LYS A 1 344 ? 11.700 -16.110 -17.140 1.00 94.56 344 LYS A CA 1
ATOM 2783 C C . LYS A 1 344 ? 12.229 -16.655 -18.460 1.00 94.56 344 LYS A C 1
ATOM 2785 O O . LYS A 1 344 ? 13.343 -17.179 -18.518 1.00 94.56 344 LYS A O 1
ATOM 2790 N N . ASN A 1 345 ? 11.449 -16.529 -19.525 1.00 94.38 345 ASN A N 1
ATOM 2791 C CA . ASN A 1 345 ? 11.837 -16.903 -20.880 1.00 94.38 345 ASN A CA 1
ATOM 2792 C C . ASN A 1 345 ? 11.617 -15.711 -21.806 1.00 94.38 345 ASN A C 1
ATOM 2794 O O . ASN A 1 345 ? 10.487 -15.265 -21.975 1.00 94.38 345 ASN A O 1
ATOM 2798 N N . LYS A 1 346 ? 12.677 -15.236 -22.452 1.00 93.69 346 LYS A N 1
ATOM 2799 C CA . LYS A 1 346 ? 12.620 -14.110 -23.378 1.00 93.69 346 LYS A CA 1
ATOM 2800 C C . LYS A 1 346 ? 13.317 -14.456 -24.682 1.00 93.69 346 LYS A C 1
ATOM 2802 O O . LYS A 1 346 ? 14.386 -15.064 -24.689 1.00 93.69 346 LYS A O 1
ATOM 2807 N N . ILE A 1 347 ? 12.693 -14.074 -25.786 1.00 93.88 347 ILE A N 1
ATOM 2808 C CA . ILE A 1 347 ? 13.213 -14.252 -27.136 1.00 93.88 347 ILE A CA 1
ATOM 2809 C C . ILE A 1 347 ? 13.162 -12.901 -27.840 1.00 93.88 347 ILE A C 1
ATOM 2811 O O . ILE A 1 347 ? 12.124 -12.242 -27.837 1.00 93.88 347 ILE A O 1
ATOM 2815 N N . THR A 1 348 ? 14.267 -12.538 -28.481 1.00 93.38 348 THR A N 1
ATOM 2816 C CA . THR A 1 348 ? 14.345 -11.411 -29.411 1.00 93.38 348 THR A CA 1
ATOM 2817 C C . THR A 1 348 ? 14.606 -11.959 -30.807 1.00 93.38 348 THR A C 1
ATOM 2819 O O . THR A 1 348 ? 15.529 -12.756 -31.008 1.00 93.38 348 THR A O 1
ATOM 2822 N N . LYS A 1 349 ? 13.784 -11.550 -31.767 1.00 94.06 349 LYS A N 1
ATOM 2823 C CA . LYS A 1 349 ? 13.929 -11.849 -33.190 1.00 94.06 349 LYS A CA 1
ATOM 2824 C C . LYS A 1 349 ? 14.276 -10.584 -33.967 1.00 94.06 349 LYS A C 1
ATOM 2826 O O . LYS A 1 349 ? 13.979 -9.490 -33.494 1.00 94.06 349 LYS A O 1
ATOM 2831 N N . MET A 1 350 ? 14.894 -10.766 -35.127 1.00 93.50 350 MET A N 1
ATOM 2832 C CA . MET A 1 350 ? 15.294 -9.694 -36.036 1.00 93.50 350 MET A CA 1
ATOM 2833 C C . MET A 1 350 ? 14.911 -10.070 -37.470 1.00 93.50 350 MET A C 1
ATOM 2835 O O . MET A 1 350 ? 15.624 -10.862 -38.096 1.00 93.50 350 MET A O 1
ATOM 2839 N N . GLY A 1 351 ? 13.779 -9.545 -37.951 1.00 88.56 351 GLY A N 1
ATOM 2840 C CA . GLY A 1 351 ? 13.197 -9.871 -39.259 1.00 88.56 351 GLY A CA 1
ATOM 2841 C C . GLY A 1 351 ? 13.281 -11.366 -39.601 1.00 88.56 351 GLY A C 1
ATOM 2842 O O . GLY A 1 351 ? 13.059 -12.236 -38.749 1.00 88.56 351 GLY A O 1
ATOM 2843 N N . ASP A 1 352 ? 13.723 -11.665 -40.823 1.00 85.06 352 ASP A N 1
ATOM 2844 C CA . ASP A 1 352 ? 13.896 -13.036 -41.330 1.00 85.06 352 ASP A CA 1
ATOM 2845 C C . ASP A 1 352 ? 15.152 -13.751 -40.801 1.00 85.06 352 ASP A C 1
ATOM 2847 O O . ASP A 1 352 ? 15.311 -14.959 -40.974 1.00 85.06 352 ASP A O 1
ATOM 2851 N N . THR A 1 353 ? 16.041 -13.037 -40.099 1.00 86.19 353 THR A N 1
ATOM 2852 C CA . THR A 1 353 ? 17.269 -13.614 -39.513 1.00 86.19 353 THR A CA 1
ATOM 2853 C C . THR A 1 353 ? 16.941 -14.604 -38.387 1.00 86.19 353 THR A C 1
ATOM 2855 O O . THR A 1 353 ? 17.752 -15.458 -38.026 1.00 86.19 353 THR A O 1
ATOM 2858 N N . GLY A 1 354 ? 15.738 -14.509 -37.814 1.00 89.44 354 GLY A N 1
ATOM 2859 C CA . GLY A 1 354 ? 15.277 -15.378 -36.739 1.00 89.44 354 GLY A CA 1
ATOM 2860 C C . GLY A 1 354 ? 15.717 -14.895 -35.356 1.00 89.44 354 GLY A C 1
ATOM 2861 O O . GLY A 1 354 ? 15.771 -13.698 -35.080 1.00 89.44 354 GLY A O 1
ATOM 2862 N N . THR A 1 355 ? 15.943 -15.826 -34.426 1.00 91.62 355 THR A N 1
ATOM 2863 C CA . THR A 1 355 ? 16.252 -15.501 -33.023 1.00 91.62 355 THR A CA 1
ATOM 2864 C C . THR A 1 355 ? 17.693 -15.029 -32.853 1.00 91.62 355 THR A C 1
ATOM 2866 O O . THR A 1 355 ? 18.617 -15.831 -32.957 1.00 91.62 355 THR A O 1
ATOM 2869 N N . ILE A 1 356 ? 17.861 -13.758 -32.486 1.00 90.94 356 ILE A N 1
ATOM 2870 C CA . ILE A 1 356 ? 19.163 -13.150 -32.173 1.00 90.94 356 ILE A CA 1
ATOM 2871 C C . ILE A 1 356 ? 19.515 -13.249 -30.687 1.00 90.94 356 ILE A C 1
ATOM 2873 O O . ILE A 1 356 ? 20.685 -13.401 -30.345 1.00 90.94 356 ILE A O 1
ATOM 2877 N N . ASN A 1 357 ? 18.513 -13.231 -29.800 1.00 91.06 357 ASN A N 1
ATOM 2878 C CA . ASN A 1 357 ? 18.721 -13.403 -28.365 1.00 91.06 357 ASN A CA 1
ATOM 2879 C C . ASN A 1 357 ? 17.683 -14.330 -27.741 1.00 91.06 357 ASN A C 1
ATOM 2881 O O . ASN A 1 357 ? 16.506 -14.332 -28.111 1.00 91.06 357 ASN A O 1
ATOM 2885 N N . ARG A 1 358 ? 18.134 -15.105 -26.758 1.00 92.50 358 ARG A N 1
ATOM 2886 C CA . ARG A 1 358 ? 17.325 -16.034 -25.980 1.00 92.50 358 ARG A CA 1
ATOM 2887 C C . ARG A 1 358 ? 17.817 -16.043 -24.538 1.00 92.50 358 ARG A C 1
ATOM 2889 O O . ARG A 1 358 ? 18.875 -16.588 -24.251 1.00 92.50 358 ARG A O 1
ATOM 2896 N N . ASP A 1 359 ? 16.996 -15.517 -23.639 1.00 91.88 359 ASP A N 1
ATOM 2897 C CA . ASP A 1 359 ? 17.247 -15.551 -22.202 1.00 91.88 359 ASP A CA 1
ATOM 2898 C C . ASP A 1 359 ? 16.310 -16.571 -21.555 1.00 91.88 359 ASP A C 1
ATOM 2900 O O . ASP A 1 359 ? 15.087 -16.474 -21.671 1.00 91.88 359 ASP A O 1
ATOM 2904 N N . ARG A 1 360 ? 16.878 -17.562 -20.868 1.00 94.25 360 ARG A N 1
ATOM 2905 C CA . ARG A 1 360 ? 16.131 -18.532 -20.058 1.00 94.25 360 ARG A CA 1
ATOM 2906 C C . ARG A 1 360 ? 16.692 -18.498 -18.651 1.00 94.25 360 ARG A C 1
ATOM 2908 O O . ARG A 1 360 ? 17.757 -19.054 -18.410 1.00 94.25 360 ARG A O 1
ATOM 2915 N N . LEU A 1 361 ? 15.981 -17.842 -17.743 1.00 94.50 361 LEU A N 1
ATOM 2916 C CA . LEU A 1 361 ? 16.373 -17.717 -16.345 1.00 94.50 361 LEU A CA 1
ATOM 2917 C C . LEU A 1 361 ? 15.452 -18.566 -15.475 1.00 94.50 361 LEU A C 1
ATOM 2919 O O . LEU A 1 361 ? 14.228 -18.529 -15.625 1.00 94.50 361 LEU A O 1
ATOM 2923 N N . ARG A 1 362 ? 16.046 -19.321 -14.556 1.00 97.06 362 ARG A N 1
ATOM 2924 C CA . ARG A 1 362 ? 15.357 -19.913 -13.407 1.00 97.06 362 ARG A CA 1
ATOM 2925 C C . ARG A 1 362 ? 16.005 -19.326 -12.175 1.00 97.06 362 ARG A C 1
ATOM 2927 O O . ARG A 1 362 ? 17.224 -19.404 -12.072 1.00 97.06 362 ARG A O 1
ATOM 2934 N N . ILE A 1 363 ? 15.242 -18.679 -11.313 1.00 96.94 363 ILE A N 1
ATOM 2935 C CA . ILE A 1 363 ? 15.811 -17.882 -10.230 1.00 96.94 363 ILE A CA 1
ATOM 2936 C C . ILE A 1 363 ? 15.139 -18.302 -8.939 1.00 96.94 363 ILE A C 1
ATOM 2938 O O . ILE A 1 363 ? 13.935 -18.132 -8.797 1.00 96.94 363 ILE A O 1
ATOM 2942 N N . PHE A 1 364 ? 15.926 -18.822 -8.004 1.00 98.31 364 PHE A N 1
ATOM 2943 C CA . PHE A 1 364 ? 15.498 -18.917 -6.618 1.00 98.31 364 PHE A CA 1
ATOM 2944 C C . PHE A 1 364 ? 15.648 -17.555 -5.952 1.00 98.31 364 PHE A C 1
ATOM 2946 O O . PHE A 1 364 ? 16.689 -16.905 -6.093 1.00 98.31 364 PHE A O 1
ATOM 2953 N N . ARG A 1 365 ? 14.615 -17.125 -5.235 1.00 96.88 365 ARG A N 1
ATOM 2954 C CA . ARG A 1 365 ? 14.612 -15.891 -4.459 1.00 96.88 365 ARG A CA 1
ATOM 2955 C C . ARG A 1 365 ? 14.325 -16.197 -3.002 1.00 96.88 365 ARG A C 1
ATOM 2957 O O . ARG A 1 365 ? 13.439 -16.986 -2.700 1.00 96.88 365 ARG A O 1
ATOM 2964 N N . ALA A 1 366 ? 15.069 -15.531 -2.134 1.00 98.31 366 ALA A N 1
ATOM 2965 C CA . ALA A 1 366 ? 14.804 -15.467 -0.709 1.00 98.31 366 ALA A CA 1
ATOM 2966 C C . ALA A 1 366 ? 14.846 -13.996 -0.307 1.00 98.31 366 ALA A C 1
ATOM 2968 O O . ALA A 1 366 ? 15.774 -13.283 -0.698 1.00 98.31 366 ALA A O 1
ATOM 2969 N N . GLY A 1 367 ? 13.862 -13.526 0.437 1.00 95.94 367 GLY A N 1
ATOM 2970 C CA . GLY A 1 367 ? 13.814 -12.142 0.879 1.00 95.94 367 GLY A CA 1
ATOM 2971 C C . GLY A 1 367 ? 12.973 -11.972 2.126 1.00 95.94 367 GLY A C 1
ATOM 2972 O O . GLY A 1 367 ? 12.453 -12.937 2.680 1.00 95.94 367 GLY A O 1
ATOM 2973 N N . GLY A 1 368 ? 12.846 -10.728 2.548 1.00 89.81 368 GLY A N 1
ATOM 2974 C CA . GLY A 1 368 ? 11.881 -10.325 3.554 1.00 89.81 368 GLY A CA 1
ATOM 2975 C C . GLY A 1 368 ? 11.527 -8.864 3.376 1.00 89.81 368 GLY A C 1
ATOM 2976 O O . GLY A 1 368 ? 12.238 -8.140 2.675 1.00 89.81 368 GLY A O 1
ATOM 2977 N N . ASN A 1 369 ? 10.435 -8.447 3.996 1.00 88.62 369 ASN A N 1
ATOM 2978 C CA . ASN A 1 369 ? 10.070 -7.045 4.116 1.00 88.62 369 ASN A CA 1
ATOM 2979 C C . ASN A 1 369 ? 9.846 -6.775 5.598 1.00 88.62 369 ASN A C 1
ATOM 2981 O O . ASN A 1 369 ? 9.105 -7.499 6.254 1.00 88.62 369 ASN A O 1
ATOM 2985 N N . PHE A 1 370 ? 10.520 -5.765 6.136 1.00 90.12 370 PHE A N 1
ATOM 2986 C CA . PHE A 1 370 ? 10.471 -5.425 7.551 1.00 90.12 370 PHE A CA 1
ATOM 2987 C C . PHE A 1 370 ? 10.106 -3.955 7.690 1.00 90.12 370 PHE A C 1
ATOM 2989 O O . PHE A 1 370 ? 10.893 -3.082 7.330 1.00 90.12 370 PHE A O 1
ATOM 2996 N N . LEU A 1 371 ? 8.911 -3.698 8.204 1.00 86.38 371 LEU A N 1
ATOM 2997 C CA . LEU A 1 371 ? 8.344 -2.382 8.439 1.00 86.38 371 LEU A CA 1
ATOM 2998 C C . LEU A 1 371 ? 8.328 -2.098 9.942 1.00 86.38 371 LEU A C 1
ATOM 3000 O O . LEU A 1 371 ? 7.814 -2.892 10.735 1.00 86.38 371 LEU A O 1
ATOM 3004 N N . TYR A 1 372 ? 8.858 -0.944 10.323 1.00 87.38 372 TYR A N 1
ATOM 3005 C CA . TYR A 1 372 ? 8.677 -0.369 11.646 1.00 87.38 372 TYR A CA 1
ATOM 3006 C C . TYR A 1 372 ? 7.918 0.946 11.506 1.00 87.38 372 TYR A C 1
ATOM 3008 O O . TYR A 1 372 ? 8.378 1.854 10.811 1.00 87.38 372 TYR A O 1
ATOM 3016 N N . ASN A 1 373 ? 6.752 1.001 12.142 1.00 83.12 373 ASN A N 1
ATOM 3017 C CA . ASN A 1 373 ? 5.856 2.140 12.166 1.00 83.12 373 ASN A CA 1
ATOM 3018 C C . ASN A 1 373 ? 5.900 2.790 13.551 1.00 83.12 373 ASN A C 1
ATOM 3020 O O . ASN A 1 373 ? 5.556 2.157 14.548 1.00 83.12 373 ASN A O 1
ATOM 3024 N N . ASP A 1 374 ? 6.352 4.032 13.613 1.00 84.31 374 ASP A N 1
ATOM 3025 C CA . ASP A 1 374 ? 6.318 4.865 14.809 1.00 84.31 374 ASP A CA 1
ATOM 3026 C C . ASP A 1 374 ? 5.373 6.050 14.592 1.00 84.31 374 ASP A C 1
ATOM 3028 O O . ASP A 1 374 ? 4.944 6.293 13.468 1.00 84.31 374 ASP A O 1
ATOM 3032 N N . THR A 1 375 ? 5.067 6.809 15.645 1.00 82.88 375 THR A N 1
ATOM 3033 C CA . THR A 1 375 ? 4.042 7.870 15.601 1.00 82.88 375 THR A CA 1
ATOM 3034 C C . THR A 1 375 ? 4.246 8.864 14.451 1.00 82.88 375 THR A C 1
ATOM 3036 O O . THR A 1 375 ? 3.300 9.177 13.737 1.00 82.88 375 THR A O 1
ATOM 3039 N N . ASP A 1 376 ? 5.491 9.295 14.219 1.00 85.75 376 ASP A N 1
ATOM 3040 C CA . ASP A 1 376 ? 5.823 10.303 13.200 1.00 85.75 376 ASP A CA 1
ATOM 3041 C C . ASP A 1 376 ? 6.751 9.783 12.099 1.00 85.75 376 ASP A C 1
ATOM 3043 O O . ASP A 1 376 ? 7.209 10.557 11.252 1.00 85.75 376 ASP A O 1
ATOM 3047 N N . SER A 1 377 ? 7.122 8.500 12.119 1.00 87.31 377 SER A N 1
ATOM 3048 C CA . SER A 1 377 ? 8.094 7.983 11.156 1.00 87.31 377 SER A CA 1
ATOM 3049 C C . SER A 1 377 ? 7.936 6.510 10.852 1.00 87.31 377 SER A C 1
ATOM 3051 O O . SER A 1 377 ? 7.610 5.714 11.726 1.00 87.31 377 SER A O 1
ATOM 3053 N N . VAL A 1 378 ? 8.271 6.146 9.619 1.00 85.44 378 VAL A N 1
ATOM 3054 C CA . VAL A 1 378 ? 8.255 4.765 9.148 1.00 85.44 378 VAL A CA 1
ATOM 3055 C C . VAL A 1 378 ? 9.526 4.427 8.437 1.00 85.44 378 VAL A C 1
ATOM 3057 O O . VAL A 1 378 ? 10.015 5.200 7.616 1.00 85.44 378 VAL A O 1
ATOM 3060 N N . VAL A 1 379 ? 10.021 3.230 8.721 1.00 90.38 379 VAL A N 1
ATOM 3061 C CA . VAL A 1 379 ? 11.123 2.624 7.993 1.00 90.38 379 VAL A CA 1
ATOM 3062 C C . VAL A 1 379 ? 10.708 1.252 7.477 1.00 90.38 379 VAL A C 1
ATOM 3064 O O . VAL A 1 379 ? 10.187 0.427 8.221 1.00 90.38 379 VAL A O 1
ATOM 3067 N N . SER A 1 380 ? 10.951 1.010 6.194 1.00 89.31 380 SER A N 1
ATOM 3068 C CA . SER A 1 380 ? 10.825 -0.287 5.540 1.00 89.31 380 SER A CA 1
ATOM 3069 C C . SER A 1 380 ? 12.190 -0.729 5.032 1.00 89.31 380 SER A C 1
ATOM 3071 O O . SER A 1 380 ? 12.884 0.039 4.366 1.00 89.31 380 SER A O 1
ATOM 3073 N N . ILE A 1 381 ? 12.582 -1.963 5.337 1.00 94.50 381 ILE A N 1
ATOM 3074 C CA . ILE A 1 381 ? 13.823 -2.582 4.868 1.00 94.50 381 ILE A CA 1
ATOM 3075 C C . ILE A 1 381 ? 13.469 -3.905 4.200 1.00 94.50 381 ILE A C 1
ATOM 3077 O O . ILE A 1 381 ? 12.889 -4.792 4.823 1.00 94.50 381 ILE A O 1
ATOM 3081 N N . SER A 1 382 ? 13.830 -4.046 2.927 1.00 93.44 382 SER A N 1
ATOM 3082 C CA . SER A 1 382 ? 13.494 -5.210 2.105 1.00 93.44 382 SER A CA 1
ATOM 3083 C C . SER A 1 382 ? 14.752 -5.845 1.494 1.00 93.44 382 SER A C 1
ATOM 3085 O O . SER A 1 382 ? 15.134 -5.516 0.364 1.00 93.44 382 SER A O 1
ATOM 3087 N N . PRO A 1 383 ? 15.470 -6.716 2.228 1.00 97.12 383 PRO A N 1
ATOM 3088 C CA . PRO A 1 383 ? 16.587 -7.467 1.673 1.00 97.12 383 PRO A CA 1
ATOM 3089 C C . PRO A 1 383 ? 16.088 -8.604 0.773 1.00 97.12 383 PRO A C 1
ATOM 3091 O O . PRO A 1 383 ? 15.104 -9.282 1.069 1.00 97.12 383 PRO A O 1
ATOM 3094 N N . LYS A 1 384 ? 16.804 -8.862 -0.322 1.00 97.38 384 LYS A N 1
ATOM 3095 C CA . LYS A 1 384 ? 16.483 -9.938 -1.262 1.00 97.38 384 LYS A CA 1
ATOM 3096 C C . LYS A 1 384 ? 17.737 -10.542 -1.870 1.00 97.38 384 LYS A C 1
ATOM 3098 O O . LYS A 1 384 ? 18.503 -9.879 -2.564 1.00 97.38 384 LYS A O 1
ATOM 3103 N N . PHE A 1 385 ? 17.895 -11.841 -1.692 1.00 98.31 385 PHE A N 1
ATOM 3104 C CA . PHE A 1 385 ? 18.877 -12.656 -2.380 1.00 98.31 385 PHE A CA 1
ATOM 3105 C C . PHE A 1 385 ? 18.248 -13.339 -3.597 1.00 98.31 385 PHE A C 1
ATOM 3107 O O . PHE A 1 385 ? 17.086 -13.745 -3.595 1.00 98.31 385 PHE A O 1
ATOM 3114 N N . SER A 1 386 ? 19.000 -13.437 -4.688 1.00 98.00 386 SER A N 1
ATOM 3115 C CA . SER A 1 386 ? 18.569 -14.085 -5.923 1.00 98.00 386 SER A CA 1
ATOM 3116 C C . SER A 1 386 ? 19.687 -14.948 -6.483 1.00 98.00 386 SER A C 1
ATOM 3118 O O . SER A 1 386 ? 20.788 -14.462 -6.746 1.00 98.00 386 SER A O 1
ATOM 3120 N N . GLN A 1 387 ? 19.372 -16.220 -6.706 1.00 97.75 387 GLN A N 1
ATOM 3121 C CA . GLN A 1 387 ? 20.281 -17.221 -7.237 1.00 97.75 387 GLN A CA 1
ATOM 3122 C C . GLN A 1 387 ? 19.736 -17.769 -8.557 1.00 97.75 387 GLN A C 1
ATOM 3124 O O . GLN A 1 387 ? 18.744 -18.493 -8.587 1.00 97.75 387 GLN A O 1
ATOM 3129 N N . GLY A 1 388 ? 20.411 -17.444 -9.658 1.00 96.88 388 GLY A N 1
ATOM 3130 C CA . GLY A 1 388 ? 20.172 -18.062 -10.957 1.00 96.88 388 GLY A CA 1
ATOM 3131 C C . GLY A 1 388 ? 20.578 -19.537 -10.938 1.00 96.88 388 GLY A C 1
ATOM 3132 O O . GLY A 1 388 ? 21.674 -19.880 -10.489 1.00 96.88 388 GLY A O 1
ATOM 3133 N N . LEU A 1 389 ? 19.701 -20.403 -11.431 1.00 96.38 389 LEU A N 1
ATOM 3134 C CA . LEU A 1 389 ? 19.820 -21.857 -11.417 1.00 96.38 389 LEU A CA 1
ATOM 3135 C C . LEU A 1 389 ? 20.037 -22.406 -12.829 1.00 96.38 389 LEU A C 1
ATOM 3137 O O . LEU A 1 389 ? 19.515 -21.893 -13.823 1.00 96.38 389 LEU A O 1
ATOM 3141 N N . ASN A 1 390 ? 20.790 -23.501 -12.908 1.00 94.81 390 ASN A N 1
ATOM 3142 C CA . ASN A 1 390 ? 21.072 -24.231 -14.143 1.00 94.81 390 ASN A CA 1
ATOM 3143 C C . ASN A 1 390 ? 20.055 -25.366 -14.351 1.00 94.81 390 ASN A C 1
ATOM 3145 O O . ASN A 1 390 ? 20.418 -26.539 -14.322 1.00 94.81 390 ASN A O 1
ATOM 3149 N N . PHE A 1 391 ? 18.770 -25.028 -14.459 1.00 91.38 391 PHE A N 1
ATOM 3150 C CA . PHE A 1 391 ? 17.679 -26.009 -14.454 1.00 91.38 391 PHE A CA 1
ATOM 3151 C C . PHE A 1 391 ? 16.549 -25.628 -15.426 1.00 91.38 391 PHE A C 1
ATOM 3153 O O . PHE A 1 391 ? 16.493 -24.491 -15.893 1.00 91.38 391 PHE A O 1
ATOM 3160 N N . PHE A 1 392 ? 15.669 -26.576 -15.787 1.00 90.44 392 PHE A N 1
ATOM 3161 C CA . PHE A 1 392 ? 14.536 -26.380 -16.715 1.00 90.44 392 PHE A CA 1
ATOM 3162 C C . PHE A 1 392 ? 14.880 -25.586 -17.993 1.00 90.44 392 PHE A C 1
ATOM 3164 O O . PHE A 1 392 ? 14.163 -24.671 -18.413 1.00 90.44 392 PHE A O 1
ATOM 3171 N N . GLY A 1 393 ? 16.014 -25.920 -18.615 1.00 87.75 393 GLY A N 1
ATOM 3172 C CA . GLY A 1 393 ? 16.475 -25.300 -19.858 1.00 87.75 393 GLY A CA 1
ATOM 3173 C C . GLY A 1 393 ? 17.216 -23.967 -19.702 1.00 87.75 393 GLY A C 1
ATOM 3174 O O . GLY A 1 393 ? 17.653 -23.434 -20.723 1.00 87.75 393 GLY A O 1
ATOM 3175 N N . SER A 1 394 ? 17.384 -23.449 -18.479 1.00 91.75 394 SER A N 1
ATOM 3176 C CA . SER A 1 394 ? 18.385 -22.419 -18.163 1.00 91.75 394 SER A CA 1
ATOM 3177 C C . SER A 1 394 ? 19.778 -23.042 -18.204 1.00 91.75 394 SER A C 1
ATOM 3179 O O . SER A 1 394 ? 19.986 -24.122 -17.652 1.00 91.75 394 SER A O 1
ATOM 3181 N N . ARG A 1 395 ? 20.721 -22.377 -18.877 1.00 88.12 395 ARG A N 1
ATOM 3182 C CA . ARG A 1 395 ? 22.121 -22.809 -19.011 1.00 88.12 395 ARG A CA 1
ATOM 3183 C C . ARG A 1 395 ? 23.050 -21.709 -18.535 1.00 88.12 395 ARG A C 1
ATOM 3185 O O . ARG A 1 395 ? 22.851 -20.569 -18.938 1.00 88.12 395 ARG A O 1
ATOM 3192 N N . ARG A 1 396 ? 24.091 -22.035 -17.754 1.00 83.75 396 ARG A N 1
ATOM 3193 C CA . ARG A 1 396 ? 25.060 -21.044 -17.225 1.00 83.75 396 ARG A CA 1
ATOM 3194 C C . ARG A 1 396 ? 25.548 -20.057 -18.295 1.00 83.75 396 ARG A C 1
ATOM 3196 O O . ARG A 1 396 ? 25.472 -18.855 -18.064 1.00 83.75 396 ARG A O 1
ATOM 3203 N N . LYS A 1 397 ? 26.010 -20.571 -19.439 1.00 81.38 397 LYS A N 1
ATOM 3204 C CA . LYS A 1 397 ? 26.335 -19.788 -20.637 1.00 81.38 397 LYS A CA 1
ATOM 3205 C C . LYS A 1 397 ? 25.483 -20.282 -21.803 1.00 81.38 397 LYS A C 1
ATOM 3207 O O . LYS A 1 397 ? 25.556 -21.457 -22.159 1.00 81.38 397 LYS A O 1
ATOM 3212 N N . ASP A 1 398 ? 24.710 -19.382 -22.394 1.00 82.06 398 ASP A N 1
ATOM 3213 C CA . ASP A 1 398 ? 24.047 -19.575 -23.682 1.00 82.06 398 ASP A CA 1
ATOM 3214 C C . ASP A 1 398 ? 24.636 -18.549 -24.660 1.00 82.06 398 ASP A C 1
ATOM 3216 O O . ASP A 1 398 ? 24.804 -17.380 -24.315 1.00 82.06 398 ASP A O 1
ATOM 3220 N N . ARG A 1 399 ? 24.989 -18.981 -25.875 1.00 83.75 399 ARG A N 1
ATOM 3221 C CA . ARG A 1 399 ? 25.562 -18.089 -26.900 1.00 83.75 399 ARG A CA 1
ATOM 3222 C C . ARG A 1 399 ? 24.561 -17.020 -27.339 1.00 83.75 399 ARG A C 1
ATOM 3224 O O . ARG A 1 399 ? 24.978 -15.985 -27.842 1.00 83.75 399 ARG A O 1
ATOM 3231 N N . LEU A 1 400 ? 23.269 -17.285 -27.148 1.00 86.62 400 LEU A N 1
ATOM 3232 C CA . LEU A 1 400 ? 22.184 -16.361 -27.452 1.00 86.62 400 LEU A CA 1
ATOM 3233 C C . LEU A 1 400 ? 21.770 -15.506 -26.244 1.00 86.62 400 LEU A C 1
ATOM 3235 O O . LEU A 1 400 ? 20.898 -14.652 -26.403 1.00 86.62 400 LEU A O 1
ATOM 3239 N N . SER A 1 401 ? 22.360 -15.692 -25.055 1.00 86.31 401 SER A N 1
ATOM 3240 C CA . SER A 1 401 ? 22.044 -14.846 -23.896 1.00 86.31 401 SER A CA 1
ATOM 3241 C C . SER A 1 401 ? 22.301 -13.376 -24.228 1.00 86.31 401 SER A C 1
ATOM 3243 O O . SER A 1 401 ? 23.366 -13.011 -24.735 1.00 86.31 401 SER A O 1
ATOM 3245 N N . SER A 1 402 ? 21.329 -12.521 -23.916 1.00 84.50 402 SER A N 1
ATOM 3246 C CA . SER A 1 402 ? 21.406 -11.077 -24.118 1.00 84.50 402 SER A CA 1
ATOM 3247 C C . SER A 1 402 ? 22.669 -10.521 -23.468 1.00 84.50 402 SER A C 1
ATOM 3249 O O . SER A 1 402 ? 22.936 -10.722 -22.283 1.00 84.50 402 SER A O 1
ATOM 3251 N N . GLY A 1 403 ? 23.485 -9.846 -24.272 1.00 77.19 403 GLY A N 1
ATOM 3252 C CA . GLY A 1 403 ? 24.723 -9.211 -23.847 1.00 77.19 403 GLY A CA 1
ATOM 3253 C C . GLY A 1 403 ? 25.799 -10.191 -23.385 1.00 77.19 403 GLY A C 1
ATOM 3254 O O . GLY A 1 403 ? 26.744 -9.754 -22.737 1.00 77.19 403 GLY A O 1
ATOM 3255 N N . GLY A 1 404 ? 25.683 -11.494 -23.656 1.00 82.44 404 GLY A N 1
ATOM 3256 C CA . GLY A 1 404 ? 26.596 -12.502 -23.107 1.00 82.44 404 GLY A CA 1
ATOM 3257 C C . GLY A 1 404 ? 26.457 -12.678 -21.590 1.00 82.44 404 GLY A C 1
ATOM 3258 O O . GLY A 1 404 ? 27.439 -12.960 -20.906 1.00 82.44 404 GLY A O 1
ATOM 3259 N N . ALA A 1 405 ? 25.258 -12.442 -21.054 1.00 85.62 405 ALA A N 1
ATOM 3260 C CA . ALA A 1 405 ? 24.950 -12.595 -19.639 1.00 85.62 405 ALA A CA 1
ATOM 3261 C C . ALA A 1 405 ? 25.123 -14.030 -19.119 1.00 85.62 405 ALA A C 1
ATOM 3263 O O . ALA A 1 405 ? 24.969 -15.005 -19.857 1.00 85.62 405 ALA A O 1
ATOM 3264 N N . ASN A 1 406 ? 25.369 -14.155 -17.811 1.00 86.88 406 ASN A N 1
ATOM 3265 C CA . ASN A 1 406 ? 25.304 -15.437 -17.119 1.00 86.88 406 ASN A CA 1
ATOM 3266 C C . ASN A 1 406 ? 23.879 -15.676 -16.614 1.00 86.88 406 ASN A C 1
ATOM 3268 O O . ASN A 1 406 ? 23.360 -14.889 -15.824 1.00 86.88 406 ASN A O 1
ATOM 3272 N N . ASN A 1 407 ? 23.271 -16.802 -16.992 1.00 88.81 407 ASN A N 1
ATOM 3273 C CA . ASN A 1 407 ? 21.947 -17.173 -16.470 1.00 88.81 407 ASN A CA 1
ATOM 3274 C C . ASN A 1 407 ? 22.031 -17.790 -15.059 1.00 88.81 407 ASN A C 1
ATOM 3276 O O . ASN A 1 407 ? 21.032 -17.877 -14.350 1.00 88.81 407 ASN A O 1
ATOM 3280 N N . VAL A 1 408 ? 23.236 -18.199 -14.644 1.00 92.81 408 VAL A N 1
ATOM 3281 C CA . VAL A 1 408 ? 23.564 -18.640 -13.282 1.00 92.81 408 VAL A CA 1
ATOM 3282 C C . VAL A 1 408 ? 24.375 -17.535 -12.626 1.00 92.81 408 VAL A C 1
ATOM 3284 O O . VAL A 1 408 ? 25.534 -17.321 -12.982 1.00 92.81 408 VAL A O 1
ATOM 3287 N N . PHE A 1 409 ? 23.756 -16.826 -11.694 1.00 93.94 409 PHE A N 1
ATOM 3288 C CA . PHE A 1 409 ? 24.327 -15.660 -11.032 1.00 93.94 409 PHE A CA 1
ATOM 3289 C C . PHE A 1 409 ? 23.875 -15.607 -9.577 1.00 93.94 409 PHE A C 1
ATOM 3291 O O . PHE A 1 409 ? 22.845 -16.178 -9.232 1.00 93.94 409 PHE A O 1
ATOM 3298 N N . SER A 1 410 ? 24.615 -14.882 -8.749 1.00 97.44 410 SER A N 1
ATOM 3299 C CA . SER A 1 410 ? 24.188 -14.525 -7.398 1.00 97.44 410 SER A CA 1
ATOM 3300 C C . SER A 1 410 ? 24.056 -13.011 -7.338 1.00 97.44 410 SER A C 1
ATOM 3302 O O . SER A 1 410 ? 24.928 -12.281 -7.826 1.00 97.44 410 SER A O 1
ATOM 3304 N N . LYS A 1 411 ? 22.939 -12.538 -6.800 1.00 97.06 411 LYS A N 1
ATOM 3305 C CA . LYS A 1 411 ? 22.616 -11.120 -6.696 1.00 97.06 411 LYS A CA 1
ATOM 3306 C C . LYS A 1 411 ? 21.983 -10.847 -5.343 1.00 97.06 411 LYS A C 1
ATOM 3308 O O . LYS A 1 411 ? 21.084 -11.575 -4.931 1.00 97.06 411 LYS A O 1
ATOM 3313 N N . PHE A 1 412 ? 22.430 -9.782 -4.697 1.00 98.50 412 PHE A N 1
ATOM 3314 C CA . PHE A 1 412 ? 21.809 -9.254 -3.494 1.00 98.50 412 PHE A CA 1
ATOM 3315 C C . PHE A 1 412 ? 21.212 -7.881 -3.793 1.00 98.50 412 PHE A C 1
ATOM 3317 O O . PHE A 1 412 ? 21.847 -7.045 -4.437 1.00 98.50 412 PHE A O 1
ATOM 3324 N N . ASN A 1 413 ? 19.984 -7.667 -3.346 1.00 97.62 413 ASN A N 1
ATOM 3325 C CA . ASN A 1 413 ? 19.277 -6.403 -3.398 1.00 97.62 413 ASN A CA 1
ATOM 3326 C C . ASN A 1 413 ? 18.900 -5.991 -1.975 1.00 97.62 413 ASN A C 1
ATOM 3328 O O . ASN A 1 413 ? 18.561 -6.840 -1.154 1.00 97.62 413 ASN A O 1
ATOM 3332 N N . ILE A 1 414 ? 18.930 -4.692 -1.708 1.00 97.12 414 ILE A N 1
ATOM 3333 C CA . ILE A 1 414 ? 18.376 -4.110 -0.489 1.00 97.12 414 ILE A CA 1
ATOM 3334 C C . ILE A 1 414 ? 17.616 -2.850 -0.875 1.00 97.12 414 ILE A C 1
ATOM 3336 O O . ILE A 1 414 ? 18.182 -1.969 -1.519 1.00 97.12 414 ILE A O 1
ATOM 3340 N N . ASP A 1 415 ? 16.340 -2.791 -0.517 1.00 93.94 415 ASP A N 1
ATOM 3341 C CA . ASP A 1 415 ? 15.511 -1.600 -0.673 1.00 93.94 415 ASP A CA 1
ATOM 3342 C C . ASP A 1 415 ? 15.218 -1.039 0.730 1.00 93.94 415 ASP A C 1
ATOM 3344 O O . ASP A 1 415 ? 14.829 -1.787 1.625 1.00 93.94 415 ASP A O 1
ATOM 3348 N N . ILE A 1 416 ? 15.457 0.255 0.939 1.00 95.12 416 ILE A N 1
ATOM 3349 C CA . ILE A 1 416 ? 15.199 0.977 2.189 1.00 95.12 416 ILE A CA 1
ATOM 3350 C C . ILE A 1 416 ? 14.279 2.147 1.861 1.00 95.12 416 ILE A C 1
ATOM 3352 O O . ILE A 1 416 ? 14.601 2.959 0.994 1.00 95.12 416 ILE A O 1
ATOM 3356 N N . GLU A 1 417 ? 13.155 2.250 2.557 1.00 90.94 417 GLU A N 1
ATOM 3357 C CA . GLU A 1 417 ? 12.229 3.376 2.450 1.00 90.94 417 GLU A CA 1
ATOM 3358 C C . GLU A 1 417 ? 12.048 3.985 3.840 1.00 90.94 417 GLU A C 1
ATOM 3360 O O . GLU A 1 417 ? 11.760 3.269 4.793 1.00 90.94 417 GLU A O 1
ATOM 3365 N N . TYR A 1 418 ? 12.259 5.290 3.969 1.00 92.56 418 TYR A N 1
ATOM 3366 C CA . TYR A 1 418 ? 12.099 6.033 5.213 1.00 92.56 418 TYR A CA 1
ATOM 3367 C C . TYR A 1 418 ? 11.201 7.237 4.968 1.00 92.56 418 TYR A C 1
ATOM 3369 O O . TYR A 1 418 ? 11.416 7.972 4.008 1.00 92.56 418 TYR A O 1
ATOM 3377 N N . ALA A 1 419 ? 10.214 7.458 5.823 1.00 89.25 419 ALA A N 1
ATOM 3378 C CA . ALA A 1 419 ? 9.375 8.647 5.792 1.00 89.25 419 ALA A CA 1
ATOM 3379 C C . ALA A 1 419 ? 9.243 9.208 7.204 1.00 89.25 419 ALA A C 1
ATOM 3381 O O . ALA A 1 419 ? 9.125 8.444 8.160 1.00 89.25 419 ALA A O 1
ATOM 3382 N N . LYS A 1 420 ? 9.260 10.533 7.335 1.00 91.25 420 LYS A N 1
ATOM 3383 C CA . LYS A 1 420 ? 9.106 11.221 8.614 1.00 91.25 420 LYS A CA 1
ATOM 3384 C C . LYS A 1 420 ? 8.295 12.499 8.453 1.00 91.25 420 LYS A C 1
ATOM 3386 O O . LYS A 1 420 ? 8.601 13.315 7.581 1.00 91.25 420 LYS A O 1
ATOM 3391 N N . ASN A 1 421 ? 7.307 12.672 9.321 1.00 89.69 421 ASN A N 1
ATOM 3392 C CA . ASN A 1 421 ? 6.607 13.936 9.485 1.00 89.69 421 ASN A CA 1
ATOM 3393 C C . ASN A 1 421 ? 7.524 14.921 10.219 1.00 89.69 421 ASN A C 1
ATOM 3395 O O . ASN A 1 421 ? 8.205 14.586 11.192 1.00 89.69 421 ASN A O 1
ATOM 3399 N N . LEU A 1 422 ? 7.596 16.130 9.686 1.00 91.12 422 LEU A N 1
ATOM 3400 C CA . LEU A 1 422 ? 8.373 17.242 10.202 1.00 91.12 422 LEU A CA 1
ATOM 3401 C C . LEU A 1 422 ? 7.401 18.344 10.661 1.00 91.12 422 LEU A C 1
ATOM 3403 O O . LEU A 1 422 ? 6.234 18.339 10.269 1.00 91.12 422 LEU A O 1
ATOM 3407 N N . PRO A 1 423 ? 7.857 19.305 11.481 1.00 90.62 423 PRO A N 1
ATOM 3408 C CA . PRO A 1 423 ? 7.045 20.467 11.832 1.00 90.62 423 PRO A CA 1
ATOM 3409 C C . PRO A 1 423 ? 6.544 21.228 10.592 1.00 90.62 423 PRO A C 1
ATOM 3411 O O . PRO A 1 423 ? 7.172 21.167 9.533 1.00 90.62 423 PRO A O 1
ATOM 3414 N N . PHE A 1 424 ? 5.467 22.004 10.758 1.00 86.69 424 PHE A N 1
ATOM 3415 C CA . PHE A 1 424 ? 4.865 22.848 9.710 1.00 86.69 424 PHE A CA 1
ATOM 3416 C C . PHE A 1 424 ? 4.243 22.075 8.533 1.00 86.69 424 PHE A C 1
ATOM 3418 O O . PHE A 1 424 ? 4.362 22.508 7.389 1.00 86.69 424 PHE A O 1
ATOM 3425 N N . ASP A 1 425 ? 3.606 20.930 8.800 1.00 85.25 425 ASP A N 1
ATOM 3426 C CA . ASP A 1 425 ? 2.975 20.065 7.785 1.00 85.25 425 ASP A CA 1
ATOM 3427 C C . ASP A 1 425 ? 3.930 19.632 6.659 1.00 85.25 425 ASP A C 1
ATOM 3429 O O . ASP A 1 425 ? 3.536 19.377 5.517 1.00 85.25 425 ASP A O 1
ATOM 3433 N N . LEU A 1 426 ? 5.222 19.559 6.985 1.00 90.62 426 LEU A N 1
ATOM 3434 C CA . LEU A 1 426 ? 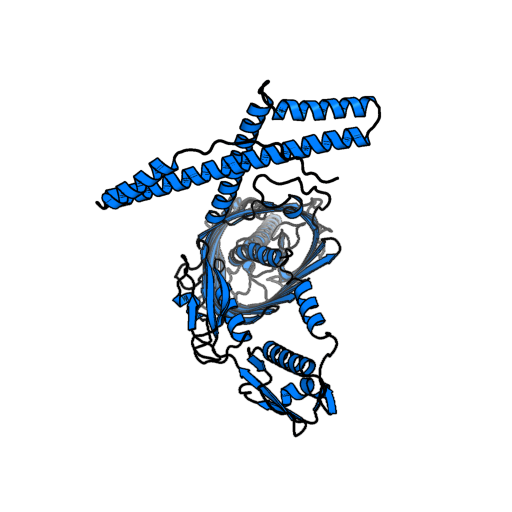6.255 19.069 6.090 1.00 90.62 426 LEU A CA 1
ATOM 3435 C C . LEU A 1 426 ? 6.436 17.570 6.275 1.00 90.62 426 LEU A C 1
ATOM 3437 O O . LEU A 1 426 ? 6.335 17.029 7.375 1.00 90.62 426 LEU A O 1
ATOM 3441 N N . ARG A 1 427 ? 6.815 16.889 5.198 1.00 91.38 427 ARG A N 1
ATOM 3442 C CA . ARG A 1 427 ? 7.152 15.470 5.251 1.00 91.38 427 ARG A CA 1
ATOM 3443 C C . ARG A 1 427 ? 8.405 15.187 4.456 1.00 91.38 427 ARG A C 1
ATOM 3445 O O . ARG A 1 427 ? 8.476 15.481 3.269 1.00 91.38 427 ARG A O 1
ATOM 3452 N N . ALA A 1 428 ? 9.392 14.579 5.096 1.00 94.62 428 ALA A N 1
ATOM 3453 C CA . ALA A 1 428 ? 10.572 14.080 4.409 1.00 94.62 428 ALA A CA 1
ATOM 3454 C C . ALA A 1 428 ? 10.382 12.604 4.065 1.00 94.62 428 ALA A C 1
ATOM 3456 O O . ALA A 1 428 ? 9.902 11.821 4.886 1.00 94.62 428 ALA A O 1
ATOM 3457 N N . SER A 1 429 ? 10.798 12.202 2.868 1.00 92.50 429 SER A N 1
ATOM 3458 C CA . SER A 1 429 ? 10.906 10.794 2.506 1.00 92.50 429 SER A CA 1
ATOM 3459 C C . SER A 1 429 ? 12.211 10.503 1.779 1.00 92.50 429 SER A C 1
ATOM 3461 O O . SER A 1 429 ? 12.754 11.339 1.061 1.00 92.50 429 SER A O 1
ATOM 3463 N N . MET A 1 430 ? 12.730 9.302 1.987 1.00 94.88 430 MET A N 1
ATOM 3464 C CA . MET A 1 430 ? 13.936 8.788 1.368 1.00 94.88 430 MET A CA 1
ATOM 3465 C C . MET A 1 430 ? 13.666 7.373 0.870 1.00 94.88 430 MET A C 1
ATOM 3467 O O . MET A 1 430 ? 13.146 6.534 1.601 1.00 94.88 430 MET A O 1
ATOM 3471 N N . LYS A 1 431 ? 14.078 7.082 -0.360 1.00 93.81 431 LYS A N 1
ATOM 3472 C CA . LYS A 1 431 ? 14.128 5.727 -0.910 1.00 93.81 431 LYS A CA 1
ATOM 3473 C C . LYS A 1 431 ? 15.549 5.448 -1.344 1.00 93.81 431 LYS A C 1
ATOM 3475 O O . LYS A 1 431 ? 16.107 6.227 -2.101 1.00 93.81 431 LYS A O 1
ATOM 3480 N N . ALA A 1 432 ? 16.132 4.350 -0.893 1.00 96.31 432 ALA A N 1
ATOM 3481 C CA . ALA A 1 432 ? 17.448 3.899 -1.316 1.00 96.31 432 ALA A CA 1
ATOM 3482 C C . ALA A 1 432 ? 17.366 2.449 -1.782 1.00 96.31 432 ALA A C 1
ATOM 3484 O O . ALA A 1 432 ? 16.776 1.607 -1.113 1.00 96.31 432 ALA A O 1
ATOM 3485 N N . LYS A 1 433 ? 17.961 2.141 -2.933 1.00 96.38 433 LYS A N 1
ATOM 3486 C CA . LYS A 1 433 ? 18.001 0.786 -3.485 1.00 96.38 433 LYS A CA 1
ATOM 3487 C C . LYS A 1 433 ? 19.431 0.431 -3.849 1.00 96.38 433 LYS A C 1
ATOM 3489 O O . LYS A 1 433 ? 20.076 1.141 -4.618 1.00 96.38 433 LYS A O 1
ATOM 3494 N N . GLY A 1 434 ? 19.912 -0.683 -3.319 1.00 97.06 434 GLY A N 1
ATOM 3495 C CA . GLY A 1 434 ? 21.212 -1.262 -3.625 1.00 97.06 434 GLY A CA 1
ATOM 3496 C C . GLY A 1 434 ? 21.070 -2.554 -4.421 1.00 97.06 434 GLY A C 1
ATOM 3497 O O . GLY A 1 434 ? 20.167 -3.360 -4.189 1.00 97.06 434 GLY A O 1
ATOM 3498 N N . GLN A 1 435 ? 21.986 -2.775 -5.357 1.00 97.88 435 GLN A N 1
ATOM 3499 C CA . GLN A 1 435 ? 22.146 -4.035 -6.067 1.00 97.88 435 GLN A CA 1
ATOM 3500 C C . GLN A 1 435 ? 23.624 -4.406 -6.124 1.00 97.88 435 GLN A C 1
ATOM 3502 O O . GLN A 1 435 ? 24.430 -3.632 -6.632 1.00 97.88 435 GLN A O 1
ATOM 3507 N N . LEU A 1 436 ? 23.964 -5.607 -5.660 1.00 97.75 436 LEU A N 1
ATOM 3508 C CA . LEU A 1 436 ? 25.320 -6.142 -5.677 1.00 97.75 436 LEU A CA 1
ATOM 3509 C C . LEU A 1 436 ? 25.368 -7.489 -6.395 1.00 97.75 436 LEU A C 1
ATOM 3511 O O . LEU A 1 436 ? 24.631 -8.422 -6.071 1.00 97.75 436 LEU A O 1
ATOM 3515 N N . THR A 1 437 ? 26.287 -7.605 -7.348 1.00 95.50 437 THR A N 1
ATOM 3516 C CA . THR A 1 437 ? 26.656 -8.868 -7.984 1.00 95.50 437 THR A CA 1
ATOM 3517 C C . THR A 1 437 ? 28.109 -8.855 -8.469 1.00 95.50 437 THR A C 1
ATOM 3519 O O . THR A 1 437 ? 28.691 -7.825 -8.832 1.00 95.50 437 THR A O 1
ATOM 3522 N N . PHE A 1 438 ? 28.694 -10.046 -8.539 1.00 90.94 438 PHE A N 1
ATOM 3523 C CA . PHE A 1 438 ? 30.005 -10.275 -9.146 1.00 90.94 438 PHE A CA 1
ATOM 3524 C C . PHE A 1 438 ? 29.906 -10.816 -10.577 1.00 90.94 438 PHE A C 1
ATOM 3526 O O . PHE A 1 438 ? 30.921 -11.020 -11.235 1.00 90.94 438 PHE A O 1
ATOM 3533 N N . MET A 1 439 ? 28.685 -11.019 -11.074 1.00 90.69 439 MET A N 1
ATOM 3534 C CA . MET A 1 439 ? 28.408 -11.654 -12.356 1.00 90.69 439 MET A CA 1
ATOM 3535 C C . MET A 1 439 ? 27.815 -10.648 -13.334 1.00 90.69 439 MET A C 1
ATOM 3537 O O . MET A 1 439 ? 27.129 -9.709 -12.943 1.00 90.69 439 MET A O 1
ATOM 3541 N N . LYS A 1 440 ? 28.043 -10.871 -14.628 1.00 90.12 440 LYS A N 1
ATOM 3542 C CA . LYS A 1 440 ? 27.298 -10.162 -15.665 1.00 90.12 440 LYS A CA 1
ATOM 3543 C C . LYS A 1 440 ? 25.859 -10.667 -15.714 1.00 90.12 440 LYS A C 1
ATOM 3545 O O . LYS A 1 440 ? 25.650 -11.864 -15.938 1.00 90.12 440 LYS A O 1
ATOM 3550 N N . LEU A 1 441 ? 24.896 -9.772 -15.533 1.00 91.44 441 LEU A N 1
ATOM 3551 C CA . LEU A 1 441 ? 23.479 -10.111 -15.484 1.00 91.44 441 LEU A CA 1
ATOM 3552 C C . LEU A 1 441 ? 22.817 -9.968 -16.853 1.00 91.44 441 LEU A C 1
ATOM 3554 O O . LEU A 1 441 ? 23.246 -9.188 -17.705 1.00 91.44 441 LEU A O 1
ATOM 3558 N N . ALA A 1 442 ? 21.734 -10.720 -17.051 1.00 89.81 442 ALA A N 1
ATOM 3559 C CA . ALA A 1 442 ? 20.827 -10.477 -18.166 1.00 89.81 442 ALA A CA 1
ATOM 3560 C C . ALA A 1 442 ? 20.147 -9.116 -17.957 1.00 89.81 442 ALA A C 1
ATOM 3562 O O . ALA A 1 442 ? 19.879 -8.768 -16.804 1.00 89.81 442 ALA A O 1
ATOM 3563 N N . PRO A 1 443 ? 19.801 -8.357 -19.012 1.00 87.06 443 PRO A N 1
ATOM 3564 C CA . PRO A 1 443 ? 19.299 -6.996 -18.827 1.00 87.06 443 PRO A CA 1
ATOM 3565 C C . PRO A 1 443 ? 18.014 -6.912 -17.990 1.00 87.06 443 PRO A C 1
ATOM 3567 O O . PRO A 1 443 ? 17.813 -5.957 -17.254 1.00 87.06 443 PRO A O 1
ATOM 3570 N N . GLN A 1 444 ? 17.176 -7.954 -18.010 1.00 86.25 444 GLN A N 1
ATOM 3571 C CA . GLN A 1 444 ? 16.010 -8.058 -17.122 1.00 86.25 444 GLN A CA 1
ATOM 3572 C C . GLN A 1 444 ? 16.358 -8.140 -15.620 1.00 86.25 444 GLN A C 1
ATOM 3574 O O . GLN A 1 444 ? 15.536 -7.789 -14.781 1.00 86.25 444 GLN A O 1
ATOM 3579 N N . GLU A 1 445 ? 17.574 -8.535 -15.248 1.00 91.44 445 GLU A N 1
ATOM 3580 C CA . GLU A 1 445 ? 18.024 -8.636 -13.853 1.00 91.44 445 GLU A CA 1
ATOM 3581 C C . GLU A 1 445 ? 18.976 -7.504 -13.427 1.00 91.44 445 GLU A C 1
ATOM 3583 O O . GLU A 1 445 ? 19.357 -7.459 -12.255 1.00 91.44 445 GLU A O 1
ATOM 3588 N N . GLN A 1 446 ? 19.335 -6.591 -14.336 1.00 92.25 446 GLN A N 1
ATOM 3589 C CA . GLN A 1 446 ? 20.183 -5.424 -14.061 1.00 92.25 446 GLN A CA 1
ATOM 3590 C C . GLN A 1 446 ? 19.451 -4.365 -13.209 1.00 92.25 446 GLN A C 1
ATOM 3592 O O . GLN A 1 446 ? 18.303 -4.537 -12.810 1.00 92.25 446 GLN A O 1
ATOM 3597 N N . LEU A 1 447 ? 20.128 -3.292 -12.839 1.00 90.75 447 LEU A N 1
ATOM 3598 C CA . LEU A 1 447 ? 19.550 -2.124 -12.196 1.00 90.75 447 LEU A CA 1
ATOM 3599 C C . LEU A 1 447 ? 19.388 -1.038 -13.261 1.00 90.75 447 LEU A C 1
ATOM 3601 O O . LEU A 1 447 ? 20.377 -0.604 -13.849 1.00 90.75 447 LEU A O 1
ATOM 3605 N N . SER A 1 448 ? 18.150 -0.619 -13.505 1.00 89.19 448 SER A N 1
ATOM 3606 C CA . SER A 1 448 ? 17.828 0.494 -14.399 1.00 89.19 448 SER A CA 1
ATOM 3607 C C . SER A 1 448 ? 18.061 1.822 -13.690 1.00 89.19 448 SER A C 1
ATOM 3609 O O . SER A 1 448 ? 17.450 2.059 -12.649 1.00 89.19 448 SER A O 1
ATOM 3611 N N . LEU A 1 449 ? 18.914 2.671 -14.262 1.00 89.12 449 LEU A N 1
ATOM 3612 C CA . LEU A 1 449 ? 19.188 4.027 -13.797 1.00 89.12 449 LEU A CA 1
ATOM 3613 C C . LEU A 1 449 ? 18.508 5.038 -14.727 1.00 89.12 449 LEU A C 1
ATOM 3615 O O . LEU A 1 449 ? 18.662 4.950 -15.948 1.00 89.12 449 LEU A O 1
ATOM 3619 N N . GLY A 1 450 ? 17.784 5.991 -14.142 1.00 87.12 450 GLY A N 1
ATOM 3620 C CA . GLY A 1 450 ? 16.988 6.988 -14.867 1.00 87.12 450 GLY A CA 1
ATOM 3621 C C . GLY A 1 450 ? 15.502 6.622 -14.993 1.00 87.12 450 GLY A C 1
ATOM 3622 O O . GLY A 1 450 ? 15.136 5.441 -14.993 1.00 87.12 450 GLY A O 1
ATOM 3623 N N . GLY A 1 451 ? 14.649 7.648 -15.079 1.00 85.94 451 GLY A N 1
ATOM 3624 C CA . GLY A 1 451 ? 13.181 7.557 -15.093 1.00 85.94 451 GLY A CA 1
ATOM 3625 C C . GLY A 1 451 ? 12.535 7.867 -13.738 1.00 85.94 451 GLY A C 1
ATOM 3626 O O . GLY A 1 451 ? 13.246 8.034 -12.745 1.00 85.94 451 GLY A O 1
ATOM 3627 N N . MET A 1 452 ? 11.194 7.892 -13.691 1.00 84.62 452 MET A N 1
ATOM 3628 C CA . MET A 1 452 ? 10.419 8.312 -12.507 1.00 84.62 452 MET A CA 1
ATOM 3629 C C . MET A 1 452 ? 10.824 7.597 -11.209 1.00 84.62 452 MET A C 1
ATOM 3631 O O . MET A 1 452 ? 10.975 8.223 -10.167 1.00 84.62 452 MET A O 1
ATOM 3635 N N . ASN A 1 453 ? 11.072 6.288 -11.274 1.00 79.44 453 ASN A N 1
ATOM 3636 C CA . ASN A 1 453 ? 11.386 5.463 -10.099 1.00 79.44 453 ASN A CA 1
ATOM 3637 C C . ASN A 1 453 ? 12.897 5.333 -9.808 1.00 79.44 453 ASN A C 1
ATOM 3639 O O . ASN A 1 453 ? 13.298 4.391 -9.115 1.00 79.44 453 ASN A O 1
ATOM 3643 N N . SER A 1 454 ? 13.731 6.197 -10.400 1.00 89.44 454 SER A N 1
ATOM 3644 C CA . SER A 1 454 ? 15.193 6.163 -10.270 1.00 89.44 454 SER A CA 1
ATOM 3645 C C . SER A 1 454 ?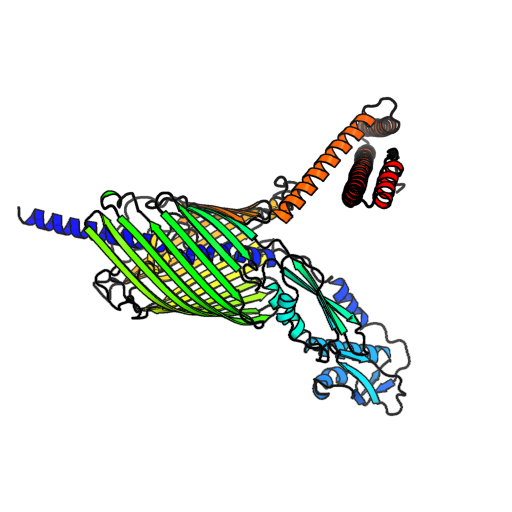 15.811 7.562 -10.215 1.00 89.44 454 SER A C 1
ATOM 3647 O O . SER A 1 454 ? 16.047 8.065 -9.128 1.00 89.44 454 SER A O 1
ATOM 3649 N N . VAL A 1 455 ? 16.083 8.203 -11.356 1.00 92.38 455 VAL A N 1
ATOM 3650 C CA . VAL A 1 455 ? 16.627 9.569 -11.418 1.00 92.38 455 VAL A CA 1
ATOM 3651 C C . VAL A 1 455 ? 15.804 10.337 -12.442 1.00 92.38 455 VAL A C 1
ATOM 3653 O O . VAL A 1 455 ? 15.983 10.150 -13.651 1.00 92.38 455 VAL A O 1
ATOM 3656 N N . ARG A 1 456 ? 14.877 11.166 -11.951 1.00 91.75 456 ARG A N 1
ATOM 3657 C CA . ARG A 1 456 ? 13.812 11.806 -12.744 1.00 91.75 456 ARG A CA 1
ATOM 3658 C C . ARG A 1 456 ? 14.323 12.777 -13.811 1.00 91.75 456 ARG A C 1
ATOM 3660 O O . ARG A 1 456 ? 13.679 13.001 -14.824 1.00 91.75 456 ARG A O 1
ATOM 3667 N N . GLY A 1 457 ? 15.536 13.308 -13.678 1.00 90.12 457 GLY A N 1
ATOM 3668 C CA . GLY A 1 457 ? 16.136 14.127 -14.741 1.00 90.12 457 GLY A CA 1
ATOM 3669 C C . GLY A 1 457 ? 16.462 13.375 -16.043 1.00 90.12 457 GLY A C 1
ATOM 3670 O O . GLY A 1 457 ? 16.805 14.018 -17.032 1.00 90.12 457 GLY A O 1
ATOM 3671 N N . TYR A 1 458 ? 16.387 12.037 -16.068 1.00 86.81 458 TYR A N 1
ATOM 3672 C CA . TYR A 1 458 ? 16.845 11.204 -17.187 1.00 86.81 458 TYR A CA 1
ATOM 3673 C C . TYR A 1 458 ? 15.743 10.281 -17.725 1.00 86.81 458 TYR A C 1
ATOM 3675 O O . TYR A 1 458 ? 14.794 9.957 -17.009 1.00 86.81 458 TYR A O 1
ATOM 3683 N N . PRO A 1 459 ? 15.856 9.812 -18.983 1.00 81.12 459 PRO A N 1
ATOM 3684 C CA . PRO A 1 459 ? 14.964 8.791 -19.518 1.00 81.12 459 PRO A CA 1
ATOM 3685 C C . PRO A 1 459 ? 14.916 7.508 -18.687 1.00 81.12 459 PRO A C 1
ATOM 3687 O O . PRO A 1 459 ? 15.907 7.085 -18.096 1.00 81.12 459 PRO A O 1
ATOM 3690 N N . GLY A 1 460 ? 13.755 6.852 -18.688 1.00 79.44 460 GLY A N 1
ATOM 3691 C CA . GLY A 1 460 ? 13.614 5.519 -18.112 1.00 79.44 460 GLY A CA 1
ATOM 3692 C C . GLY A 1 460 ? 14.569 4.529 -18.776 1.00 79.44 460 GLY A C 1
ATOM 3693 O O . GLY A 1 460 ? 14.569 4.405 -20.001 1.00 79.44 460 GLY A O 1
ATOM 3694 N N . GLY A 1 461 ? 15.376 3.833 -17.973 1.00 74.62 461 GLY A N 1
ATOM 3695 C CA . GLY A 1 461 ? 16.344 2.862 -18.489 1.00 74.62 461 GLY A CA 1
ATOM 3696 C C . GLY A 1 461 ? 17.526 3.476 -19.232 1.00 74.62 461 GLY A C 1
ATOM 3697 O O . GLY A 1 461 ? 18.142 2.775 -20.029 1.00 74.62 461 GLY A O 1
ATOM 3698 N N . ASP A 1 462 ? 17.859 4.748 -18.983 1.00 79.88 462 ASP A N 1
ATOM 3699 C CA . ASP A 1 462 ? 18.967 5.444 -19.654 1.00 79.88 462 ASP A CA 1
ATOM 3700 C C . ASP A 1 462 ? 20.300 4.686 -19.537 1.00 79.88 462 ASP A C 1
ATOM 3702 O O . ASP A 1 462 ? 21.097 4.640 -20.477 1.00 79.88 462 ASP A O 1
ATOM 3706 N N . TYR A 1 463 ? 20.522 4.031 -18.394 1.00 85.25 463 TYR A N 1
ATOM 3707 C CA . TYR A 1 463 ? 21.642 3.119 -18.199 1.00 85.25 463 TYR A CA 1
ATOM 3708 C C . TYR A 1 463 ? 21.228 1.866 -17.428 1.00 85.25 463 TYR A C 1
ATOM 3710 O O . TYR A 1 463 ? 20.461 1.938 -16.472 1.00 85.25 463 TYR A O 1
ATOM 3718 N N . LEU A 1 464 ? 21.785 0.710 -17.803 1.00 87.62 464 LEU A N 1
ATOM 3719 C CA . LEU A 1 464 ? 21.634 -0.535 -17.046 1.00 87.62 464 LEU A CA 1
ATOM 3720 C C . LEU A 1 464 ? 22.952 -0.928 -16.388 1.00 87.62 464 LEU A C 1
ATOM 3722 O O . LEU A 1 464 ? 23.964 -1.101 -17.069 1.00 87.62 464 LEU A O 1
ATOM 3726 N N . ALA A 1 465 ? 22.911 -1.136 -15.077 1.00 92.00 465 ALA A N 1
ATOM 3727 C CA . ALA A 1 465 ? 24.053 -1.528 -14.265 1.00 92.00 465 ALA A CA 1
ATOM 3728 C C . ALA A 1 465 ? 23.890 -2.951 -13.710 1.00 92.00 465 ALA A C 1
ATOM 3730 O O . ALA A 1 465 ? 22.807 -3.346 -13.295 1.00 92.00 465 ALA A O 1
ATOM 3731 N N . ASP A 1 466 ? 24.965 -3.735 -13.647 1.00 93.75 466 ASP A N 1
ATOM 3732 C CA . ASP A 1 466 ? 24.948 -5.021 -12.938 1.00 93.75 466 ASP A CA 1
ATOM 3733 C C . ASP A 1 466 ? 24.912 -4.796 -11.418 1.00 93.75 466 ASP A C 1
ATOM 3735 O O . ASP A 1 466 ? 24.118 -5.420 -10.714 1.00 93.75 466 ASP A O 1
ATOM 3739 N N . THR A 1 467 ? 25.731 -3.855 -10.940 1.00 96.00 467 THR A N 1
ATOM 3740 C CA . THR A 1 467 ? 25.861 -3.447 -9.533 1.00 96.00 467 THR A CA 1
ATOM 3741 C C . THR A 1 467 ? 25.695 -1.940 -9.437 1.00 96.00 467 THR A C 1
ATOM 3743 O O . THR A 1 467 ? 26.287 -1.216 -10.238 1.00 96.00 467 THR A O 1
ATOM 3746 N N . GLY A 1 468 ? 24.949 -1.449 -8.454 1.00 96.44 468 GLY A N 1
ATOM 3747 C CA . GLY A 1 468 ? 24.747 -0.018 -8.273 1.00 96.44 468 GLY A CA 1
ATOM 3748 C C . GLY A 1 468 ? 23.896 0.339 -7.066 1.00 96.44 468 GLY A C 1
ATOM 3749 O O . GLY A 1 468 ? 23.351 -0.532 -6.388 1.00 96.44 468 GLY A O 1
ATOM 3750 N N . ILE A 1 469 ? 23.795 1.639 -6.827 1.00 97.06 469 ILE A N 1
ATOM 3751 C CA . ILE A 1 469 ? 22.946 2.258 -5.816 1.00 97.06 469 ILE A CA 1
ATOM 3752 C C . ILE A 1 469 ? 22.096 3.346 -6.473 1.00 97.06 469 ILE A C 1
ATOM 3754 O O . ILE A 1 469 ? 22.542 4.003 -7.415 1.00 97.06 469 ILE A O 1
ATOM 3758 N N . GLN A 1 470 ? 20.885 3.546 -5.974 1.00 95.56 470 GLN A N 1
ATOM 3759 C CA . GLN A 1 470 ? 20.032 4.683 -6.313 1.00 95.56 470 GLN A CA 1
ATOM 3760 C C . GLN A 1 470 ? 19.355 5.207 -5.053 1.00 95.56 470 GLN A C 1
ATOM 3762 O O . GLN A 1 470 ? 18.975 4.412 -4.195 1.00 95.56 470 GLN A O 1
ATOM 3767 N N . THR A 1 471 ? 19.202 6.521 -4.966 1.00 96.94 471 THR A N 1
ATOM 3768 C CA . THR A 1 471 ? 18.603 7.216 -3.835 1.00 96.94 471 THR A CA 1
ATOM 3769 C C . THR A 1 471 ? 17.696 8.333 -4.337 1.00 96.94 471 THR A C 1
ATOM 3771 O O . THR A 1 471 ? 18.104 9.124 -5.183 1.00 96.94 471 THR A O 1
ATOM 3774 N N . ASN A 1 472 ? 16.495 8.416 -3.778 1.00 96.12 472 ASN A N 1
ATOM 3775 C CA . ASN A 1 472 ? 15.523 9.483 -3.976 1.00 96.12 472 ASN A CA 1
ATOM 3776 C C . ASN A 1 472 ? 15.253 10.126 -2.621 1.00 96.12 472 ASN A C 1
ATOM 3778 O O . ASN A 1 472 ? 14.969 9.411 -1.662 1.00 96.12 472 ASN A O 1
ATOM 3782 N N . ILE A 1 473 ? 15.333 11.446 -2.536 1.00 97.38 473 ILE A N 1
ATOM 3783 C CA . ILE A 1 473 ? 14.984 12.217 -1.343 1.00 97.38 473 ILE A CA 1
ATOM 3784 C C . ILE A 1 473 ? 13.900 13.204 -1.759 1.00 97.38 473 ILE A C 1
ATOM 3786 O O . ILE A 1 473 ? 14.108 13.974 -2.693 1.00 97.38 473 ILE A O 1
ATOM 3790 N N . GLU A 1 474 ? 12.753 13.175 -1.088 1.00 96.44 474 GLU A N 1
ATOM 3791 C CA . GLU A 1 474 ? 11.623 14.073 -1.340 1.00 96.44 474 GLU A CA 1
ATOM 3792 C C . GLU A 1 474 ? 11.302 14.856 -0.067 1.00 96.44 474 GLU A C 1
ATOM 3794 O O . GLU A 1 474 ? 11.266 14.288 1.026 1.00 96.44 474 GLU A O 1
ATOM 3799 N N . LEU A 1 475 ? 11.025 16.147 -0.221 1.00 97.06 475 LEU A N 1
ATOM 3800 C CA . LEU A 1 475 ? 10.361 16.963 0.786 1.00 97.06 475 LEU A CA 1
ATOM 3801 C C . LEU A 1 475 ? 8.984 17.327 0.236 1.00 97.06 475 LEU A C 1
ATOM 3803 O O . LEU A 1 475 ? 8.887 17.989 -0.797 1.00 97.06 475 LEU A O 1
ATOM 3807 N N . LEU A 1 476 ? 7.942 16.852 0.907 1.00 94.19 476 LEU A N 1
ATOM 3808 C CA . LEU A 1 476 ? 6.548 17.082 0.567 1.00 94.19 476 LEU A CA 1
ATOM 3809 C C . LEU A 1 476 ? 5.962 18.135 1.507 1.00 94.19 476 LEU A C 1
ATOM 3811 O O . LEU A 1 476 ? 6.346 18.208 2.676 1.00 94.19 476 LEU A O 1
ATOM 3815 N N . PHE A 1 477 ? 5.040 18.936 0.991 1.00 92.12 477 PHE A N 1
ATOM 3816 C CA . PHE A 1 477 ? 4.372 19.995 1.735 1.00 92.12 477 PHE A CA 1
ATOM 3817 C C . PHE A 1 477 ? 2.933 20.169 1.252 1.00 92.12 477 PHE A C 1
ATOM 3819 O O . PHE A 1 477 ? 2.650 20.083 0.051 1.00 92.12 477 PHE A O 1
ATOM 3826 N N . SER A 1 478 ? 2.035 20.457 2.187 1.00 89.75 478 SER A N 1
ATOM 3827 C CA . SER A 1 478 ? 0.675 20.884 1.867 1.00 89.75 478 SER A CA 1
ATOM 3828 C C . SER A 1 478 ? 0.673 22.381 1.529 1.00 89.75 478 SER A C 1
ATOM 3830 O O . SER A 1 478 ? 1.325 23.175 2.215 1.00 89.75 478 SER A O 1
ATOM 3832 N N . PRO A 1 479 ? -0.016 22.817 0.463 1.00 87.25 479 PRO A N 1
ATOM 3833 C CA . PRO A 1 479 ? -0.107 24.218 0.072 1.00 87.25 479 PRO A CA 1
ATOM 3834 C C . PRO A 1 479 ? -1.063 24.980 1.005 1.00 87.25 479 PRO A C 1
ATOM 3836 O O . PRO A 1 479 ? -2.146 25.400 0.605 1.00 87.25 479 PRO A O 1
ATOM 3839 N N . ASN A 1 480 ? -0.636 25.203 2.250 1.00 86.50 480 ASN A N 1
ATOM 3840 C CA . ASN A 1 480 ? -1.420 25.854 3.311 1.00 86.50 480 ASN A CA 1
ATOM 3841 C C . ASN A 1 480 ? -1.803 27.318 3.008 1.00 86.50 480 ASN A C 1
ATOM 3843 O O . ASN A 1 480 ? -2.590 27.913 3.736 1.00 86.50 480 ASN A O 1
ATOM 3847 N N . PHE A 1 481 ? -1.271 27.903 1.931 1.00 85.62 481 PHE A N 1
ATOM 3848 C CA . PHE A 1 481 ? -1.695 29.205 1.410 1.00 85.62 481 PHE A CA 1
ATOM 3849 C C . PHE A 1 481 ? -3.044 29.154 0.666 1.00 85.62 481 PHE A C 1
ATOM 3851 O O . PHE A 1 481 ? -3.607 30.203 0.359 1.00 85.62 481 PHE A O 1
ATOM 3858 N N . LEU A 1 482 ? -3.556 27.961 0.338 1.00 87.44 482 LEU A N 1
ATOM 3859 C CA . LEU A 1 482 ? -4.885 27.777 -0.245 1.00 87.44 482 LEU A CA 1
ATOM 3860 C C . LEU A 1 482 ? -5.968 27.811 0.846 1.00 87.44 482 LEU A C 1
ATOM 3862 O O . LEU A 1 482 ? -5.807 27.229 1.916 1.00 87.44 482 LEU A O 1
ATOM 3866 N N . SER A 1 483 ? -7.090 28.475 0.549 1.00 86.06 483 SER A N 1
ATOM 3867 C CA . SER A 1 483 ? -8.243 28.582 1.454 1.00 86.06 483 SER A CA 1
ATOM 3868 C C . SER A 1 483 ? -8.997 27.255 1.595 1.00 86.06 483 SER A C 1
ATOM 3870 O O . SER A 1 483 ? -9.161 26.521 0.619 1.00 86.06 483 SER A O 1
ATOM 3872 N N . ASP A 1 484 ? -9.550 27.013 2.786 1.00 87.12 484 ASP A N 1
ATOM 3873 C CA . ASP A 1 484 ? -10.457 25.895 3.092 1.00 87.12 484 ASP A CA 1
ATOM 3874 C C . ASP A 1 484 ? -11.744 25.874 2.258 1.00 87.12 484 ASP A C 1
ATOM 3876 O O . ASP A 1 484 ? -12.379 24.830 2.097 1.00 87.12 484 ASP A O 1
ATOM 3880 N N . ASN A 1 485 ? -12.104 27.019 1.676 1.00 86.44 485 ASN A N 1
ATOM 3881 C CA . ASN A 1 485 ? -13.305 27.166 0.861 1.00 86.44 485 ASN A CA 1
ATOM 3882 C C . ASN A 1 485 ? -13.110 26.678 -0.582 1.00 86.44 485 ASN A C 1
ATOM 3884 O O . ASN A 1 485 ? -14.086 26.498 -1.307 1.00 86.44 485 ASN A O 1
ATOM 3888 N N . VAL A 1 486 ? -11.866 26.464 -1.025 1.00 86.62 486 VAL A N 1
ATOM 3889 C CA . VAL A 1 486 ? -11.585 25.976 -2.379 1.00 86.62 486 VAL A CA 1
ATOM 3890 C C . VAL A 1 486 ? -11.635 24.454 -2.368 1.00 86.62 486 VAL A C 1
ATOM 3892 O O . VAL A 1 486 ? -10.745 23.800 -1.830 1.00 86.62 486 VAL A O 1
ATOM 3895 N N . LYS A 1 487 ? -12.669 23.884 -2.986 1.00 84.94 487 LYS A N 1
ATOM 3896 C CA . LYS A 1 487 ? -12.873 22.437 -3.123 1.00 84.94 487 LYS A CA 1
ATOM 3897 C C . LYS A 1 487 ? -12.979 22.056 -4.591 1.00 84.94 487 LYS A C 1
ATOM 3899 O O . LYS A 1 487 ? -13.495 22.817 -5.408 1.00 84.94 487 LYS A O 1
ATOM 3904 N N . ILE A 1 488 ? -12.510 20.860 -4.921 1.00 83.94 488 ILE A N 1
ATOM 3905 C CA . ILE A 1 488 ? -12.858 20.228 -6.195 1.00 83.94 488 ILE A CA 1
ATOM 3906 C C . ILE A 1 488 ? -14.330 19.803 -6.088 1.00 83.94 488 ILE A C 1
ATOM 3908 O O . ILE A 1 488 ? -14.710 19.286 -5.033 1.00 83.94 488 ILE A O 1
ATOM 3912 N N . PRO A 1 489 ? -15.172 20.016 -7.118 1.00 80.06 489 PRO A N 1
ATOM 3913 C CA . PRO A 1 489 ? -16.562 19.564 -7.094 1.00 80.06 489 PRO A CA 1
ATOM 3914 C C . PRO A 1 489 ? -16.657 18.107 -6.641 1.00 80.06 489 PRO A C 1
ATOM 3916 O O . PRO A 1 489 ? -15.880 17.283 -7.105 1.00 80.06 489 PRO A O 1
ATOM 3919 N N . TYR A 1 490 ? -17.572 17.805 -5.720 1.00 75.00 490 TYR A N 1
ATOM 3920 C CA . TYR A 1 490 ? -17.768 16.485 -5.102 1.00 75.00 490 TYR A CA 1
ATOM 3921 C C . TYR A 1 490 ? -16.605 15.921 -4.267 1.00 75.00 490 TYR A C 1
ATOM 3923 O O . TYR A 1 490 ? -16.785 14.862 -3.668 1.00 75.00 490 TYR A O 1
ATOM 3931 N N . ALA A 1 491 ? -15.448 16.578 -4.145 1.00 78.19 491 ALA A N 1
ATOM 3932 C CA . ALA A 1 491 ? -14.388 16.112 -3.248 1.00 78.19 491 ALA A CA 1
ATOM 3933 C C . ALA A 1 491 ? -14.805 16.240 -1.775 1.00 78.19 491 ALA A C 1
ATOM 3935 O O . ALA A 1 491 ? -15.478 17.195 -1.382 1.00 78.19 491 ALA A O 1
ATOM 3936 N N . ALA A 1 492 ? -14.402 15.270 -0.951 1.00 74.56 492 ALA A N 1
ATOM 3937 C CA . ALA A 1 492 ? -14.714 15.275 0.476 1.00 74.56 492 ALA A CA 1
ATOM 3938 C C . ALA A 1 492 ? -13.955 16.380 1.233 1.00 74.56 492 ALA A C 1
ATOM 3940 O O . ALA A 1 492 ? -14.470 16.929 2.208 1.00 74.56 492 ALA A O 1
ATOM 3941 N N . ARG A 1 493 ? -12.749 16.731 0.769 1.00 83.88 493 ARG A N 1
ATOM 3942 C CA . ARG A 1 493 ? -11.815 17.621 1.467 1.00 83.88 493 ARG A CA 1
ATOM 3943 C C . ARG A 1 493 ? -11.485 18.878 0.648 1.00 83.88 493 ARG A C 1
ATOM 3945 O O . ARG A 1 493 ? -11.657 18.884 -0.575 1.00 83.88 493 ARG A O 1
ATOM 3952 N N . PRO A 1 494 ? -11.030 19.966 1.298 1.00 87.06 494 PRO A N 1
ATOM 3953 C CA . PRO A 1 494 ? -10.463 21.133 0.621 1.00 87.06 494 PRO A CA 1
ATOM 3954 C C . PRO A 1 494 ? -9.308 20.774 -0.317 1.00 87.06 494 PRO A C 1
ATOM 3956 O O . PRO A 1 494 ? -8.533 19.856 -0.053 1.00 87.06 494 PRO A O 1
ATOM 3959 N N . LEU A 1 495 ? -9.122 21.566 -1.377 1.00 87.94 495 LEU A N 1
ATOM 3960 C CA . LEU A 1 495 ? -8.039 21.389 -2.350 1.00 87.94 495 LEU A CA 1
ATOM 3961 C C . LEU A 1 495 ? -6.659 21.360 -1.677 1.00 87.94 495 LEU A C 1
ATOM 3963 O O . LEU A 1 495 ? -5.774 20.648 -2.141 1.00 87.94 495 LEU A O 1
ATOM 3967 N N . LYS A 1 496 ? -6.478 22.098 -0.574 1.00 87.88 496 LYS A N 1
ATOM 3968 C CA . LYS A 1 496 ? -5.217 22.129 0.179 1.00 87.88 496 LYS A CA 1
ATOM 3969 C C . LYS A 1 496 ? -4.837 20.776 0.804 1.00 87.88 496 LYS A C 1
ATOM 3971 O O . LYS A 1 496 ? -3.658 20.542 1.032 1.00 87.88 496 LYS A O 1
ATOM 3976 N N . GLU A 1 497 ? -5.813 19.903 1.072 1.00 86.00 497 GLU A N 1
ATOM 3977 C CA . GLU A 1 497 ? -5.599 18.556 1.630 1.00 86.00 497 GLU A CA 1
ATOM 3978 C C . GLU A 1 497 ? -5.442 17.476 0.549 1.00 86.00 497 GLU A C 1
ATOM 3980 O O . GLU A 1 497 ? -4.891 16.401 0.807 1.00 86.00 497 GLU A O 1
ATOM 3985 N N . GLU A 1 498 ? -5.930 17.758 -0.659 1.00 87.75 498 GLU A N 1
ATOM 3986 C CA . GLU A 1 498 ? -5.857 16.850 -1.807 1.00 87.75 498 GLU A CA 1
ATOM 3987 C C . GLU A 1 498 ? -4.650 17.127 -2.708 1.00 87.75 498 GLU A C 1
ATOM 3989 O O . GLU A 1 498 ? -4.204 16.249 -3.449 1.00 87.75 498 GLU A O 1
ATOM 3994 N N . LEU A 1 499 ? -4.105 18.344 -2.647 1.00 90.81 499 LEU A N 1
ATOM 3995 C CA . LEU A 1 499 ? -2.918 18.760 -3.377 1.00 90.81 499 LEU A CA 1
ATOM 3996 C C . LEU A 1 499 ? -1.686 18.656 -2.477 1.00 90.81 499 LEU A C 1
ATOM 3998 O O . LEU A 1 499 ? -1.602 19.291 -1.435 1.00 90.81 499 LEU A O 1
ATOM 4002 N N . THR A 1 500 ? -0.682 17.912 -2.920 1.00 92.69 500 THR A N 1
ATOM 4003 C CA . THR A 1 500 ? 0.631 17.835 -2.277 1.00 92.69 500 THR A CA 1
ATOM 4004 C C . THR A 1 500 ? 1.685 18.410 -3.211 1.00 92.69 500 THR A C 1
ATOM 4006 O O . THR A 1 500 ? 1.862 17.931 -4.334 1.00 92.69 500 THR A O 1
ATOM 4009 N N . GLY A 1 501 ? 2.405 19.428 -2.747 1.00 95.25 501 GLY A N 1
ATOM 4010 C CA . GLY A 1 501 ? 3.614 19.912 -3.402 1.00 95.25 501 GLY A CA 1
ATOM 4011 C C . GLY A 1 501 ? 4.826 19.092 -2.981 1.00 95.25 501 GLY A C 1
ATOM 4012 O O . GLY A 1 501 ? 4.879 18.571 -1.867 1.00 95.25 501 GLY A O 1
ATOM 4013 N N . LEU A 1 502 ? 5.812 18.958 -3.867 1.00 95.31 502 LEU A N 1
ATOM 4014 C CA . LEU A 1 502 ? 7.072 18.305 -3.525 1.00 95.31 502 LEU A CA 1
ATOM 4015 C C . LEU A 1 502 ? 8.268 18.936 -4.222 1.00 95.31 502 LEU A C 1
ATOM 4017 O O . LEU A 1 502 ? 8.174 19.409 -5.351 1.00 95.31 502 LEU A O 1
ATOM 4021 N N . VAL A 1 503 ? 9.418 18.859 -3.562 1.00 97.75 503 VAL A N 1
ATOM 4022 C CA . VAL A 1 503 ? 10.74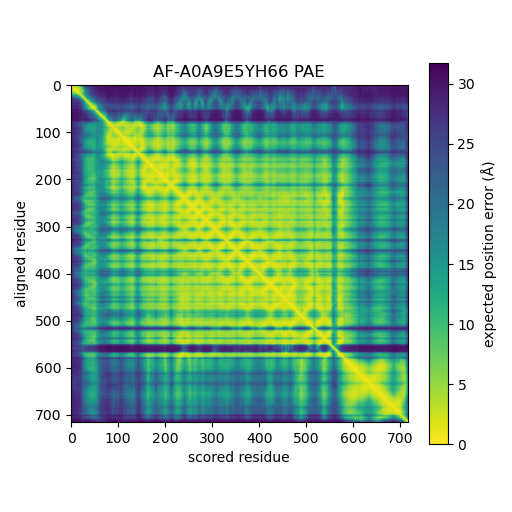2 19.053 -4.160 1.00 97.75 503 VAL A CA 1
ATOM 4023 C C . VAL A 1 503 ? 11.587 17.817 -3.904 1.00 97.75 503 VAL A C 1
ATOM 4025 O O . VAL A 1 503 ? 11.407 17.132 -2.895 1.00 97.75 503 VAL A O 1
ATOM 4028 N N . PHE A 1 504 ? 12.504 17.504 -4.813 1.00 97.31 504 PHE A N 1
ATOM 4029 C CA . PHE A 1 504 ? 13.294 16.286 -4.696 1.00 97.31 504 PHE A CA 1
ATOM 4030 C C . PHE A 1 504 ? 14.736 16.419 -5.169 1.00 97.31 504 PHE A C 1
ATOM 4032 O O . PHE A 1 504 ? 15.080 17.266 -5.996 1.00 97.31 504 PHE A O 1
ATOM 4039 N N . PHE A 1 505 ? 15.559 15.499 -4.669 1.00 97.81 505 PHE A N 1
ATOM 4040 C CA . PHE A 1 505 ? 16.901 15.205 -5.146 1.00 97.81 505 PHE A CA 1
ATOM 4041 C C . PHE A 1 505 ? 17.034 13.701 -5.388 1.00 97.81 505 PHE A C 1
ATOM 4043 O O . PHE A 1 505 ? 16.772 12.892 -4.498 1.00 97.81 505 PHE A O 1
ATOM 4050 N N . ASP A 1 506 ? 17.491 13.336 -6.580 1.00 96.88 506 ASP A N 1
ATOM 4051 C CA . ASP A 1 506 ? 17.731 11.954 -6.972 1.00 96.88 506 ASP A CA 1
ATOM 4052 C C . ASP A 1 506 ? 19.200 11.753 -7.342 1.00 96.88 506 ASP A C 1
ATOM 4054 O O . ASP A 1 506 ? 19.815 12.590 -8.008 1.00 96.88 506 ASP A O 1
ATOM 4058 N N . TYR A 1 507 ? 19.749 10.600 -6.978 1.00 96.25 507 TYR A N 1
ATOM 4059 C CA . TYR A 1 507 ? 21.106 10.201 -7.320 1.00 96.25 507 TYR A CA 1
ATOM 4060 C C . TYR A 1 507 ? 21.170 8.711 -7.623 1.00 96.25 507 TYR A C 1
ATOM 4062 O O . TYR A 1 507 ? 20.582 7.897 -6.918 1.00 96.25 507 TYR A O 1
ATOM 4070 N N . ALA A 1 508 ? 21.946 8.329 -8.629 1.00 95.31 508 ALA A N 1
ATOM 4071 C CA . ALA A 1 508 ? 22.270 6.941 -8.885 1.00 95.31 508 ALA A CA 1
ATOM 4072 C C . ALA A 1 508 ? 23.710 6.771 -9.355 1.00 95.31 508 ALA A C 1
ATOM 4074 O O . ALA A 1 508 ? 24.258 7.595 -10.085 1.00 95.31 508 ALA A O 1
ATOM 4075 N N . TYR A 1 509 ? 24.302 5.645 -8.980 1.00 94.75 509 TYR A N 1
ATOM 4076 C CA . TYR A 1 509 ? 25.611 5.211 -9.438 1.00 94.75 509 TYR A CA 1
ATOM 4077 C C . TYR A 1 509 ? 25.564 3.728 -9.774 1.00 94.75 509 TYR A C 1
ATOM 4079 O O . TYR A 1 509 ? 25.036 2.923 -9.008 1.00 94.75 509 TYR A O 1
ATOM 4087 N N . GLY A 1 510 ? 26.151 3.341 -10.900 1.00 94.12 510 GLY A N 1
ATOM 4088 C CA . GLY A 1 510 ? 26.171 1.949 -11.310 1.00 94.12 510 GLY A CA 1
ATOM 4089 C C . GLY A 1 510 ? 27.372 1.573 -12.153 1.00 94.12 510 GLY A C 1
ATOM 4090 O O . GLY A 1 510 ? 28.027 2.399 -12.790 1.00 94.12 510 GLY A O 1
ATOM 4091 N N . THR A 1 511 ? 27.647 0.276 -12.147 1.00 92.56 511 THR A N 1
ATOM 4092 C CA . THR A 1 511 ? 28.732 -0.361 -12.883 1.00 92.56 511 THR A CA 1
ATOM 4093 C C . THR A 1 511 ? 28.194 -1.518 -13.712 1.00 92.56 511 THR A C 1
ATOM 4095 O O . THR A 1 511 ? 27.322 -2.265 -13.263 1.00 92.56 511 THR A O 1
ATOM 4098 N N . LYS A 1 512 ? 28.711 -1.673 -14.927 1.00 89.38 512 LYS A N 1
ATOM 4099 C CA . LYS A 1 512 ? 28.338 -2.728 -15.870 1.00 89.38 512 LYS A CA 1
ATOM 4100 C C . LYS A 1 512 ? 29.584 -3.479 -16.314 1.00 89.38 512 LYS A C 1
ATOM 4102 O O . LYS A 1 512 ? 30.609 -2.865 -16.607 1.00 89.38 512 LYS A O 1
ATOM 4107 N N . ARG A 1 513 ? 29.505 -4.808 -16.357 1.00 87.31 513 ARG A N 1
ATOM 4108 C CA . ARG A 1 513 ? 30.625 -5.674 -16.744 1.00 87.31 513 ARG A CA 1
ATOM 4109 C C . ARG A 1 513 ? 30.660 -5.888 -18.255 1.00 87.31 513 ARG A C 1
ATOM 4111 O O . ARG A 1 513 ? 29.662 -6.276 -18.880 1.00 87.31 513 ARG A O 1
ATOM 4118 N N . ASN A 1 514 ? 31.836 -5.689 -18.846 1.00 79.12 514 ASN A N 1
ATOM 4119 C CA . ASN A 1 514 ? 32.075 -5.988 -20.253 1.00 79.12 514 ASN A CA 1
ATOM 4120 C C . ASN A 1 514 ? 32.089 -7.521 -20.477 1.00 79.12 514 ASN A C 1
ATOM 4122 O O . ASN A 1 514 ? 32.640 -8.252 -19.656 1.00 79.12 514 ASN A O 1
ATOM 4126 N N . PRO A 1 515 ? 31.459 -8.057 -21.547 1.00 65.62 515 PRO A N 1
ATOM 4127 C CA . PRO A 1 515 ? 31.476 -9.504 -21.790 1.00 65.62 515 PRO A CA 1
ATOM 4128 C C . PRO A 1 515 ? 32.836 -10.027 -22.284 1.00 65.62 515 PRO A C 1
ATOM 4130 O O . PRO A 1 515 ? 33.095 -11.223 -22.169 1.00 65.62 515 PRO A O 1
ATOM 4133 N N . ASN A 1 516 ? 33.680 -9.154 -22.842 1.00 65.12 516 ASN A N 1
ATOM 4134 C CA . ASN A 1 516 ? 34.927 -9.519 -23.516 1.00 65.12 516 ASN A CA 1
ATOM 4135 C C . ASN A 1 516 ? 36.170 -9.287 -22.641 1.00 65.12 516 ASN A C 1
ATOM 4137 O O . ASN A 1 516 ? 37.190 -9.934 -22.858 1.00 65.12 516 ASN A O 1
ATOM 4141 N N . THR A 1 517 ? 36.082 -8.412 -21.637 1.00 62.06 517 THR A N 1
ATOM 4142 C CA . THR A 1 517 ? 37.148 -8.132 -20.667 1.00 62.06 517 THR A CA 1
ATOM 4143 C C . THR A 1 517 ? 36.578 -8.200 -19.248 1.00 62.06 517 THR A C 1
ATOM 4145 O O . THR A 1 517 ? 35.795 -7.356 -18.828 1.00 62.06 517 THR A O 1
ATOM 4148 N N . TRP A 1 518 ? 36.948 -9.235 -18.484 1.00 54.78 518 TRP A N 1
ATOM 4149 C CA . TRP A 1 518 ? 36.409 -9.473 -17.132 1.00 54.78 518 TRP A CA 1
ATOM 4150 C C . TRP A 1 518 ? 36.795 -8.387 -16.108 1.00 54.78 518 TRP A C 1
ATOM 4152 O O . TRP A 1 518 ? 36.157 -8.287 -15.059 1.00 54.78 518 TRP A O 1
ATOM 4162 N N . THR A 1 519 ? 37.821 -7.584 -16.412 1.00 59.25 519 THR A N 1
ATOM 4163 C CA . THR A 1 519 ? 38.360 -6.513 -15.560 1.00 59.25 519 THR A CA 1
ATOM 4164 C C . THR A 1 519 ? 37.770 -5.133 -15.846 1.00 59.25 519 THR A C 1
ATOM 4166 O O . THR A 1 519 ? 37.826 -4.274 -14.968 1.00 59.25 519 THR A O 1
ATOM 4169 N N . ASP A 1 520 ? 37.182 -4.905 -17.026 1.00 68.44 520 ASP A N 1
ATOM 4170 C CA . ASP A 1 520 ? 36.688 -3.577 -17.396 1.00 68.44 520 ASP A CA 1
ATOM 4171 C C . ASP A 1 520 ? 35.260 -3.370 -16.886 1.00 68.44 520 ASP A C 1
ATOM 4173 O O . ASP A 1 520 ? 34.316 -4.084 -17.246 1.00 68.44 520 ASP A O 1
ATOM 4177 N N . LEU A 1 521 ? 35.111 -2.359 -16.031 1.00 75.75 521 LEU A N 1
ATOM 4178 C CA . LEU A 1 521 ? 33.832 -1.901 -15.507 1.00 75.75 521 LEU A CA 1
ATOM 4179 C C . LEU A 1 521 ? 33.469 -0.568 -16.153 1.00 75.75 521 LEU A C 1
ATOM 4181 O O . LEU A 1 521 ? 34.129 0.445 -15.918 1.00 75.75 521 LEU A O 1
ATOM 4185 N N . GLU A 1 522 ? 32.377 -0.554 -16.910 1.00 84.00 522 GLU A N 1
ATOM 4186 C CA . GLU A 1 522 ? 31.758 0.686 -17.372 1.00 84.00 522 GLU A CA 1
ATOM 4187 C C . GLU A 1 522 ? 30.995 1.308 -16.201 1.00 84.00 522 GLU A C 1
ATOM 4189 O O . GLU A 1 522 ? 30.081 0.694 -15.645 1.00 84.00 522 GLU A O 1
ATOM 4194 N N . LYS A 1 523 ? 31.399 2.511 -15.789 1.00 87.12 523 LYS A N 1
ATOM 4195 C CA . LYS A 1 523 ? 30.814 3.240 -14.656 1.00 87.12 523 LYS A CA 1
ATOM 4196 C C . LYS A 1 523 ? 29.939 4.381 -15.158 1.00 87.12 523 LYS A C 1
ATOM 4198 O O . LYS A 1 523 ? 30.256 5.013 -16.164 1.00 87.12 523 LYS A O 1
ATOM 4203 N N . THR A 1 524 ? 28.858 4.669 -14.447 1.00 88.00 524 THR A N 1
ATOM 4204 C CA . THR A 1 524 ? 27.978 5.808 -14.726 1.00 88.00 524 THR A CA 1
ATOM 4205 C C . THR A 1 524 ? 27.389 6.332 -13.424 1.00 88.00 524 THR A C 1
ATOM 4207 O O . THR A 1 524 ? 27.030 5.549 -12.545 1.00 88.00 524 THR A O 1
ATOM 4210 N N . SER A 1 525 ? 27.282 7.654 -13.313 1.00 90.94 525 SER A N 1
ATOM 4211 C CA . SER A 1 525 ? 26.509 8.341 -12.281 1.00 90.94 525 SER A CA 1
ATOM 4212 C C . SER A 1 525 ? 25.495 9.283 -12.920 1.00 90.94 525 SER A C 1
ATOM 4214 O O . SER A 1 525 ? 25.788 9.924 -13.930 1.00 90.94 525 SER A O 1
ATOM 4216 N N . LEU A 1 526 ? 24.312 9.360 -12.316 1.00 91.00 526 LEU A N 1
ATOM 4217 C CA . LEU A 1 526 ? 23.215 10.247 -12.688 1.00 91.00 526 LEU A CA 1
ATOM 4218 C C . LEU A 1 526 ? 22.765 10.998 -11.432 1.00 91.00 526 LEU A C 1
ATOM 4220 O O . LEU A 1 526 ? 22.694 10.409 -10.357 1.00 91.00 526 LEU A O 1
ATOM 4224 N N . ALA A 1 527 ? 22.453 12.281 -11.560 1.00 94.19 527 ALA A N 1
ATOM 4225 C CA . ALA A 1 527 ? 21.893 13.084 -10.477 1.00 94.19 527 ALA A CA 1
ATOM 4226 C C . ALA A 1 527 ? 20.839 14.038 -11.034 1.00 94.19 527 ALA A C 1
ATOM 4228 O O . ALA A 1 527 ? 21.004 14.529 -12.150 1.00 94.19 527 ALA A O 1
ATOM 4229 N N . SER A 1 528 ? 19.777 14.320 -10.288 1.00 94.81 528 SER A N 1
ATOM 4230 C CA . SER A 1 528 ? 18.785 15.325 -10.672 1.00 94.81 528 SER A CA 1
ATOM 4231 C C . SER A 1 528 ? 18.152 15.999 -9.470 1.00 94.81 528 SER A C 1
ATOM 4233 O O . SER A 1 528 ? 18.056 15.409 -8.400 1.00 94.81 528 SER A O 1
ATOM 4235 N N . VAL A 1 529 ? 17.669 17.216 -9.677 1.00 96.81 529 VAL A N 1
ATOM 4236 C CA . VAL A 1 529 ? 16.775 17.920 -8.750 1.00 96.81 529 VAL A CA 1
ATOM 4237 C C . VAL A 1 529 ? 15.466 18.201 -9.447 1.00 96.81 529 VAL A C 1
ATOM 4239 O O . VAL A 1 529 ? 15.437 18.304 -10.669 1.00 96.81 529 VAL A O 1
ATOM 4242 N N . GLY A 1 530 ? 14.385 18.353 -8.704 1.00 96.62 530 GLY A N 1
ATOM 4243 C CA . GLY A 1 530 ? 13.122 18.688 -9.330 1.00 96.62 530 GLY A CA 1
ATOM 4244 C C . GLY A 1 530 ? 12.038 19.076 -8.357 1.00 96.62 530 GLY A C 1
ATOM 4245 O O . GLY A 1 530 ? 12.257 19.198 -7.152 1.00 96.62 530 GLY A O 1
ATOM 4246 N N . THR A 1 531 ? 10.868 19.300 -8.927 1.00 97.38 531 THR A N 1
ATOM 4247 C CA . THR A 1 531 ? 9.659 19.707 -8.219 1.00 97.38 531 THR A CA 1
ATOM 4248 C C . THR A 1 531 ? 8.462 18.993 -8.820 1.00 97.38 531 THR A C 1
ATOM 4250 O O . THR A 1 531 ? 8.529 18.514 -9.954 1.00 97.38 531 THR A O 1
ATOM 4253 N N . GLY A 1 532 ? 7.368 18.898 -8.082 1.00 96.06 532 GLY A N 1
ATOM 4254 C CA . GLY A 1 532 ? 6.161 18.269 -8.578 1.00 96.06 532 GLY A CA 1
ATOM 4255 C C . GLY A 1 532 ? 4.927 18.588 -7.760 1.00 96.06 532 GLY A C 1
ATOM 4256 O O . GLY A 1 532 ? 4.992 19.185 -6.686 1.00 96.06 532 GLY A O 1
ATOM 4257 N N . LEU A 1 533 ? 3.799 18.156 -8.303 1.00 95.50 533 LEU A N 1
ATOM 4258 C CA . LEU A 1 533 ? 2.489 18.206 -7.685 1.00 95.50 533 LEU A CA 1
ATOM 4259 C C . LEU A 1 533 ? 1.873 16.811 -7.740 1.00 95.50 533 LEU A C 1
ATOM 4261 O O . LEU A 1 533 ? 1.975 16.107 -8.750 1.00 95.50 533 LEU A O 1
ATOM 4265 N N . ARG A 1 534 ? 1.214 16.426 -6.653 1.00 93.25 534 ARG A N 1
ATOM 4266 C CA . ARG A 1 534 ? 0.370 15.235 -6.578 1.00 93.25 534 ARG A CA 1
ATOM 4267 C C . ARG A 1 534 ? -1.027 15.677 -6.184 1.00 93.25 534 ARG A C 1
ATOM 4269 O O . ARG A 1 534 ? -1.163 16.431 -5.230 1.00 93.25 534 ARG A O 1
ATOM 4276 N N . LEU A 1 535 ? -2.032 15.252 -6.934 1.00 90.69 535 LEU A N 1
ATOM 4277 C CA . LEU A 1 535 ? -3.421 15.620 -6.710 1.00 90.69 535 LEU A CA 1
ATOM 4278 C C . LEU A 1 535 ? -4.259 14.355 -6.565 1.00 90.69 535 LEU A C 1
ATOM 4280 O O . LEU A 1 535 ? -4.356 13.580 -7.519 1.00 90.69 535 LEU A O 1
ATOM 4284 N N . LYS A 1 536 ? -4.863 14.168 -5.391 1.00 86.94 536 LYS A N 1
ATOM 4285 C CA . LYS A 1 536 ? -5.866 13.130 -5.160 1.00 86.94 536 LYS A CA 1
ATOM 4286 C C . LYS A 1 536 ? -7.227 13.651 -5.631 1.00 86.94 536 LYS A C 1
ATOM 4288 O O . LYS A 1 536 ? -7.625 14.769 -5.320 1.00 86.94 536 LYS A O 1
ATOM 4293 N N . LEU A 1 537 ? -7.928 12.870 -6.439 1.00 82.38 537 LEU A N 1
ATOM 4294 C CA . LEU A 1 537 ? -9.238 13.200 -6.989 1.00 82.38 537 LEU A CA 1
ATOM 4295 C C . LEU A 1 537 ? -10.247 12.166 -6.496 1.00 82.38 537 LEU A C 1
ATOM 4297 O O . LEU A 1 537 ? -10.081 10.974 -6.760 1.00 82.38 537 LEU A O 1
ATOM 4301 N N . PHE A 1 538 ? -11.295 12.635 -5.813 1.00 74.44 538 PHE A N 1
ATOM 4302 C CA . PHE A 1 538 ? -12.434 11.818 -5.360 1.00 74.44 538 PHE A CA 1
ATOM 4303 C C . PHE A 1 538 ? -12.046 10.598 -4.510 1.00 74.44 538 PHE A C 1
ATOM 4305 O O . PHE A 1 538 ? -12.735 9.588 -4.540 1.00 74.44 538 PHE A O 1
ATOM 4312 N N . ASP A 1 539 ? -10.897 10.642 -3.827 1.00 73.75 539 ASP A N 1
ATOM 4313 C CA . ASP A 1 539 ? -10.308 9.486 -3.136 1.00 73.75 539 ASP A CA 1
ATOM 4314 C C . ASP A 1 539 ? -10.125 8.218 -4.015 1.00 73.75 539 ASP A C 1
ATOM 4316 O O . ASP A 1 539 ? -9.919 7.128 -3.489 1.00 73.75 539 ASP A O 1
ATOM 4320 N N . GLN A 1 540 ? -10.165 8.356 -5.348 1.00 77.31 540 GLN A N 1
ATOM 4321 C CA . GLN A 1 540 ? -10.146 7.248 -6.319 1.00 77.31 540 GLN A CA 1
ATOM 4322 C C . GLN A 1 540 ? -9.076 7.391 -7.398 1.00 77.31 540 GLN A C 1
ATOM 4324 O O . GLN A 1 540 ? -8.700 6.406 -8.032 1.00 77.31 540 GLN A O 1
ATOM 4329 N N . ALA A 1 541 ? -8.595 8.608 -7.654 1.00 83.50 541 ALA A N 1
ATOM 4330 C CA . ALA A 1 541 ? -7.545 8.832 -8.633 1.00 83.50 541 ALA A CA 1
ATOM 4331 C C . ALA A 1 541 ? -6.402 9.671 -8.075 1.00 83.50 541 ALA A C 1
ATOM 4333 O O . ALA A 1 541 ? -6.616 10.620 -7.327 1.00 83.50 541 ALA A O 1
ATOM 4334 N N . LEU A 1 542 ? -5.186 9.358 -8.506 1.00 86.56 542 LEU A N 1
ATOM 4335 C CA . LEU A 1 542 ? -3.981 10.103 -8.189 1.00 86.56 542 LEU A CA 1
ATOM 4336 C C . LEU A 1 542 ? -3.356 10.625 -9.478 1.00 86.56 542 LEU A C 1
ATOM 4338 O O . LEU A 1 542 ? -2.894 9.860 -10.327 1.00 86.56 542 LEU A O 1
ATOM 4342 N N . VAL A 1 543 ? -3.285 11.946 -9.601 1.00 92.06 543 VAL A N 1
ATOM 4343 C CA . VAL A 1 543 ? -2.526 12.617 -10.656 1.00 92.06 543 VAL A CA 1
ATOM 4344 C C . VAL A 1 543 ? -1.166 13.005 -10.102 1.00 92.06 543 VAL A C 1
ATOM 4346 O O . VAL A 1 543 ? -1.080 13.693 -9.090 1.00 92.06 543 VAL A O 1
ATOM 4349 N N . ARG A 1 544 ? -0.087 12.611 -10.776 1.00 93.31 544 ARG A N 1
ATOM 4350 C CA . ARG A 1 544 ? 1.281 13.031 -10.451 1.00 93.31 544 ARG A CA 1
ATOM 4351 C C . ARG A 1 544 ? 1.873 13.778 -11.626 1.00 93.31 544 ARG A C 1
ATOM 4353 O O . ARG A 1 544 ? 1.919 13.241 -12.729 1.00 93.31 544 ARG A O 1
ATOM 4360 N N . LEU A 1 545 ? 2.353 14.987 -11.370 1.00 95.38 545 LEU A N 1
ATOM 4361 C CA . LEU A 1 545 ? 3.072 15.819 -12.322 1.00 95.38 545 LEU A CA 1
ATOM 4362 C C . LEU A 1 545 ? 4.417 16.193 -11.704 1.00 95.38 545 LEU A C 1
ATOM 4364 O O . LEU A 1 545 ? 4.467 17.005 -10.786 1.00 95.38 545 LEU A O 1
ATOM 4368 N N . GLU A 1 546 ? 5.509 15.609 -12.185 1.00 95.12 546 GLU A N 1
ATOM 4369 C CA . GLU A 1 546 ? 6.840 15.800 -11.599 1.00 95.12 546 GLU A CA 1
ATOM 4370 C C . GLU A 1 546 ? 7.848 16.210 -12.678 1.00 95.12 546 GLU A C 1
ATOM 4372 O O . GLU A 1 546 ? 7.943 15.581 -13.727 1.00 95.12 546 GLU A O 1
ATOM 4377 N N . TRP A 1 547 ? 8.619 17.269 -12.441 1.00 95.31 547 TRP A N 1
ATOM 4378 C CA . TRP A 1 547 ? 9.614 17.786 -13.377 1.00 95.31 547 TRP A CA 1
ATOM 4379 C C . TRP A 1 547 ? 11.019 17.641 -12.796 1.00 95.31 547 TRP A C 1
ATOM 4381 O O . TRP A 1 547 ? 11.361 18.284 -11.804 1.00 95.31 547 TRP A O 1
ATOM 4391 N N . GLY A 1 548 ? 11.840 16.794 -13.420 1.00 94.62 548 GLY A N 1
ATOM 4392 C CA . GLY A 1 548 ? 13.234 16.570 -13.049 1.00 94.62 548 GLY A CA 1
ATOM 4393 C C . GLY A 1 548 ? 14.220 17.299 -13.956 1.00 94.62 548 GLY A C 1
ATOM 4394 O O . GLY A 1 548 ? 14.158 17.198 -15.178 1.00 94.62 548 GLY A O 1
ATOM 4395 N N . PHE A 1 549 ? 15.191 17.972 -13.356 1.00 93.38 549 PHE A N 1
ATOM 4396 C CA . PHE A 1 549 ? 16.310 18.629 -14.016 1.00 93.38 549 PHE A CA 1
ATOM 4397 C C . PHE A 1 549 ? 17.598 17.839 -13.756 1.00 93.38 549 PHE A C 1
ATOM 4399 O O . PHE A 1 549 ? 18.027 17.709 -12.605 1.00 93.38 549 PHE A O 1
ATOM 4406 N N . PRO A 1 550 ? 18.226 17.278 -14.796 1.00 91.38 550 PRO A N 1
ATOM 4407 C CA . PRO A 1 550 ? 19.474 16.538 -14.655 1.00 91.38 550 PRO A CA 1
ATOM 4408 C C . PRO A 1 550 ? 20.630 17.461 -14.245 1.00 91.38 550 PRO A C 1
ATOM 4410 O O . PRO A 1 550 ? 20.850 18.523 -14.825 1.00 91.38 550 PRO A O 1
ATOM 4413 N N . LEU A 1 551 ? 21.394 17.025 -13.248 1.00 87.62 551 LEU A N 1
ATOM 4414 C CA . LEU A 1 551 ? 22.594 17.678 -12.744 1.00 87.62 551 LEU A CA 1
ATOM 4415 C C . LEU A 1 551 ? 23.843 17.004 -13.328 1.00 87.62 551 LEU A C 1
ATOM 4417 O O . LEU A 1 551 ? 24.087 15.816 -13.106 1.00 87.62 551 LEU A O 1
ATOM 4421 N N . GLY A 1 552 ? 24.653 17.791 -14.040 1.00 67.44 552 GLY A N 1
ATOM 4422 C CA . GLY A 1 552 ? 25.937 17.375 -14.611 1.00 67.44 552 GLY A CA 1
ATOM 4423 C C . GLY A 1 552 ? 25.867 16.824 -16.042 1.00 67.44 552 GLY A C 1
ATOM 4424 O O . GLY A 1 552 ? 24.819 16.430 -16.547 1.00 67.44 552 GLY A O 1
ATOM 4425 N N . GLN A 1 553 ? 27.020 16.797 -16.715 1.00 55.94 553 GLN A N 1
ATOM 4426 C CA . GLN A 1 553 ? 27.214 15.981 -17.918 1.00 55.94 553 GLN A CA 1
ATOM 4427 C C . GLN A 1 553 ? 27.516 14.551 -17.461 1.00 55.94 553 GLN A C 1
ATOM 4429 O O . GLN A 1 553 ? 28.226 14.380 -16.474 1.00 55.94 553 GLN A O 1
ATOM 4434 N N . ARG A 1 554 ? 27.005 13.525 -18.158 1.00 54.34 554 ARG A N 1
ATOM 4435 C CA . ARG A 1 554 ? 27.322 12.109 -17.878 1.00 54.34 554 ARG A CA 1
ATOM 4436 C C . ARG A 1 554 ? 28.829 11.944 -17.622 1.00 54.34 554 ARG A C 1
ATOM 4438 O O . ARG A 1 554 ? 29.623 12.063 -18.555 1.00 54.34 554 ARG A O 1
ATOM 4445 N N . PHE A 1 555 ? 29.236 11.673 -16.382 1.00 44.09 555 PHE A N 1
ATOM 4446 C CA . PHE A 1 555 ? 30.648 11.484 -16.053 1.00 44.09 555 PHE A CA 1
ATOM 4447 C C . PHE A 1 555 ? 31.078 10.069 -16.462 1.00 44.09 555 PHE A C 1
ATOM 4449 O O . PHE A 1 555 ? 31.009 9.122 -15.680 1.00 44.09 555 PHE A O 1
ATOM 4456 N N . PHE A 1 556 ? 31.519 9.908 -17.711 1.00 44.69 556 PHE A N 1
ATOM 4457 C CA . PHE A 1 556 ? 32.253 8.717 -18.138 1.00 44.69 556 PHE A CA 1
ATOM 4458 C C . PHE A 1 556 ? 33.718 8.855 -17.705 1.00 44.69 556 PHE A C 1
ATOM 4460 O O . PHE A 1 556 ? 34.443 9.694 -18.235 1.00 44.69 556 PHE A O 1
ATOM 4467 N N . PHE A 1 557 ? 34.200 7.993 -16.807 1.00 38.25 557 PHE A N 1
ATOM 4468 C CA . PHE A 1 557 ? 35.614 7.961 -16.382 1.00 38.25 557 PHE A CA 1
ATOM 4469 C C . PHE A 1 557 ? 36.601 7.443 -17.463 1.00 38.25 557 PHE A C 1
ATOM 4471 O O . PHE A 1 557 ? 37.726 7.070 -17.152 1.00 38.25 557 PHE A O 1
ATOM 4478 N N . MET A 1 558 ? 36.215 7.441 -18.744 1.00 38.00 558 MET A N 1
ATOM 4479 C CA . MET A 1 558 ? 37.060 7.054 -19.883 1.00 38.00 558 MET A CA 1
ATOM 4480 C C . MET A 1 558 ? 36.661 7.833 -21.156 1.00 38.00 558 MET A C 1
ATOM 4482 O O . MET A 1 558 ? 36.044 7.308 -22.078 1.00 38.00 558 MET A O 1
ATOM 4486 N N . GLY A 1 559 ? 36.993 9.126 -21.202 1.00 33.69 559 GLY A N 1
ATOM 4487 C CA . GLY A 1 559 ? 37.411 9.838 -22.424 1.00 33.69 559 GLY A CA 1
ATOM 4488 C C . GLY A 1 559 ? 36.481 9.972 -23.647 1.00 33.69 559 GLY A C 1
ATOM 4489 O O . GLY A 1 559 ? 36.946 10.500 -24.655 1.00 33.69 559 GLY A O 1
ATOM 4490 N N . LYS A 1 560 ? 35.206 9.561 -23.634 1.00 34.91 560 LYS A N 1
ATOM 4491 C CA . LYS A 1 560 ? 34.270 9.839 -24.747 1.00 34.91 560 LYS A CA 1
ATOM 4492 C C . LYS A 1 560 ? 33.299 10.968 -24.396 1.00 34.91 560 LYS A C 1
ATOM 4494 O O . LYS A 1 560 ? 32.489 10.831 -23.485 1.00 34.91 560 LYS A O 1
ATOM 4499 N N . LYS A 1 561 ? 33.385 12.078 -25.144 1.00 30.05 561 LYS A N 1
ATOM 4500 C CA . LYS A 1 561 ? 32.449 13.213 -25.060 1.00 30.05 561 LYS A CA 1
ATOM 4501 C C . LYS A 1 561 ? 31.016 12.757 -25.398 1.00 30.05 561 LYS A C 1
ATOM 4503 O O . LYS A 1 561 ? 30.854 11.990 -26.350 1.00 30.05 561 LYS A O 1
ATOM 4508 N N . PRO A 1 562 ? 29.989 13.238 -24.678 1.00 40.41 562 PRO A N 1
ATOM 4509 C CA . PRO A 1 562 ? 28.597 12.998 -25.035 1.00 40.41 562 PRO A CA 1
ATOM 4510 C C . PRO A 1 562 ? 28.225 13.717 -26.340 1.00 40.41 562 PRO A C 1
ATOM 4512 O O . PRO A 1 562 ? 28.755 14.783 -26.659 1.00 40.41 562 PRO A O 1
ATOM 4515 N N . SER A 1 563 ? 27.301 13.118 -27.094 1.00 36.41 563 SER A N 1
ATOM 4516 C CA . SER A 1 563 ? 26.606 13.769 -28.204 1.00 36.41 563 SER A CA 1
ATOM 4517 C C . SER A 1 563 ? 25.897 15.025 -27.696 1.00 36.41 563 SER A C 1
ATOM 4519 O O . SER A 1 563 ? 25.172 14.973 -26.706 1.00 36.41 563 SER A O 1
ATOM 4521 N N . SER A 1 564 ? 26.160 16.134 -28.384 1.00 32.22 564 SER A N 1
ATOM 4522 C CA . SER A 1 564 ? 25.655 17.483 -28.134 1.00 32.22 564 SER A CA 1
ATOM 4523 C C . SER A 1 564 ? 24.144 17.533 -27.869 1.00 32.22 564 SER A C 1
ATOM 4525 O O . SER A 1 564 ? 23.355 17.023 -28.660 1.00 32.22 564 SER A O 1
ATOM 4527 N N . GLY A 1 565 ? 23.770 18.173 -26.763 1.00 40.28 565 GLY A N 1
ATOM 4528 C CA . GLY A 1 565 ? 22.398 18.489 -26.375 1.00 40.28 565 GLY A CA 1
ATOM 4529 C C . GLY A 1 565 ? 22.347 18.795 -24.882 1.00 40.28 565 GLY A C 1
ATOM 4530 O O . GLY A 1 565 ? 22.514 17.888 -24.069 1.00 40.28 565 GLY A O 1
ATOM 4531 N N . SER A 1 566 ? 22.175 20.068 -24.511 1.00 42.78 566 SER A N 1
ATOM 4532 C CA . SER A 1 566 ? 21.921 20.478 -23.122 1.00 42.78 566 SER A CA 1
ATOM 4533 C C . SER A 1 566 ? 20.790 19.623 -22.548 1.00 42.78 566 SER A C 1
ATOM 4535 O O . SER A 1 566 ? 19.786 19.442 -23.242 1.00 42.78 566 SER A O 1
ATOM 4537 N N . PRO A 1 567 ? 20.912 19.068 -21.333 1.00 53.97 567 PRO A N 1
ATOM 4538 C CA . PRO A 1 567 ? 19.920 18.122 -20.874 1.00 53.97 567 PRO A CA 1
ATOM 4539 C C . PRO A 1 567 ? 18.700 18.923 -20.392 1.00 53.97 567 PRO A C 1
ATOM 4541 O O . PRO A 1 567 ? 18.675 19.467 -19.291 1.00 53.97 567 PRO A O 1
ATOM 4544 N N . ALA A 1 568 ? 17.724 19.090 -21.288 1.00 70.69 568 ALA A N 1
ATOM 4545 C CA . ALA A 1 568 ? 16.455 19.736 -20.985 1.00 70.69 568 ALA A CA 1
ATOM 4546 C C . ALA A 1 568 ? 15.751 18.964 -19.859 1.00 70.69 568 ALA A C 1
ATOM 4548 O O . ALA A 1 568 ? 15.794 17.732 -19.833 1.00 70.69 568 ALA A O 1
ATOM 4549 N N . GLY A 1 569 ? 15.123 19.683 -18.924 1.00 80.44 569 GLY A N 1
ATOM 4550 C CA . GLY A 1 569 ? 14.367 19.055 -17.842 1.00 80.44 569 GLY A CA 1
ATOM 4551 C C . GLY A 1 569 ? 13.278 18.128 -18.390 1.00 80.44 569 GLY A C 1
ATOM 4552 O O . GLY A 1 569 ? 12.674 18.412 -19.424 1.00 80.44 569 GLY A O 1
ATOM 4553 N N . ARG A 1 570 ? 13.007 17.030 -17.688 1.00 88.00 570 ARG A N 1
ATOM 4554 C CA . ARG A 1 570 ? 12.051 15.996 -18.081 1.00 88.00 570 ARG A CA 1
ATOM 4555 C C . ARG A 1 570 ? 10.800 16.047 -17.216 1.00 88.00 570 ARG A C 1
ATOM 4557 O O . ARG A 1 570 ? 10.888 15.980 -15.995 1.00 88.00 570 ARG A O 1
ATOM 4564 N N . MET A 1 571 ? 9.647 16.119 -17.867 1.00 91.25 571 MET A N 1
ATOM 4565 C CA . MET A 1 571 ? 8.352 16.033 -17.206 1.00 91.25 571 MET A CA 1
ATOM 4566 C C . MET A 1 571 ? 7.875 14.581 -17.168 1.00 91.25 571 MET A C 1
ATOM 4568 O O . MET A 1 571 ? 7.925 13.873 -18.175 1.00 91.25 571 MET A O 1
ATOM 4572 N N . HIS A 1 572 ? 7.396 14.177 -16.005 1.00 91.12 572 HIS A N 1
ATOM 4573 C CA . HIS A 1 572 ? 6.739 12.918 -15.730 1.00 91.12 572 HIS A CA 1
ATOM 4574 C C . HIS A 1 572 ? 5.277 13.200 -15.406 1.00 91.12 572 HIS A C 1
ATOM 4576 O O . HIS A 1 572 ? 4.966 14.125 -14.654 1.00 91.12 572 HIS A O 1
ATOM 4582 N N . LEU A 1 573 ? 4.388 12.402 -15.985 1.00 92.50 573 LEU A N 1
ATOM 4583 C CA . LEU A 1 573 ? 2.955 12.476 -15.741 1.00 92.50 573 LEU A CA 1
ATOM 4584 C C . LEU A 1 573 ? 2.436 11.060 -15.524 1.00 92.50 573 LEU A C 1
ATOM 4586 O O . LEU A 1 573 ? 2.707 10.178 -16.344 1.00 92.50 573 LEU A O 1
ATOM 4590 N N . SER A 1 574 ? 1.673 10.864 -14.455 1.00 90.75 574 SER A N 1
ATOM 4591 C CA . SER A 1 574 ? 0.858 9.667 -14.274 1.00 90.75 574 SER A CA 1
ATOM 4592 C C . SER A 1 574 ? -0.531 10.020 -13.757 1.00 90.75 574 SER A C 1
ATOM 4594 O O . SER A 1 574 ? -0.676 10.912 -12.926 1.00 90.75 574 SER A O 1
ATOM 4596 N N . LEU A 1 575 ? -1.532 9.291 -14.226 1.00 91.69 575 LEU A N 1
ATOM 4597 C CA . LEU A 1 575 ? -2.878 9.236 -13.677 1.00 91.69 575 LEU A CA 1
ATOM 4598 C C . LEU A 1 575 ? -3.116 7.788 -13.266 1.00 91.69 575 LEU A C 1
ATOM 4600 O O . LEU A 1 575 ? -3.153 6.919 -14.131 1.00 91.69 575 LEU A O 1
ATOM 4604 N N . ASP A 1 576 ? -3.265 7.534 -11.978 1.00 87.75 576 ASP A N 1
ATOM 4605 C CA . ASP A 1 576 ? -3.618 6.228 -11.432 1.00 87.75 576 ASP A CA 1
ATOM 4606 C C . ASP A 1 576 ? -5.060 6.290 -10.924 1.00 87.75 576 ASP A C 1
ATOM 4608 O O . ASP A 1 576 ? -5.470 7.310 -10.385 1.00 87.75 576 ASP A O 1
ATOM 4612 N N . PHE A 1 577 ? -5.839 5.237 -11.143 1.00 86.25 577 PHE A N 1
ATOM 4613 C CA . PHE A 1 577 ? -7.246 5.132 -10.769 1.00 86.25 577 PHE A CA 1
ATOM 4614 C C . PHE A 1 577 ? -7.495 3.764 -10.132 1.00 86.25 577 PHE A C 1
ATOM 4616 O O . PHE A 1 577 ? -7.144 2.737 -10.721 1.00 86.25 577 PHE A O 1
ATOM 4623 N N . GLU A 1 578 ? -8.117 3.747 -8.961 1.00 80.44 578 GLU A N 1
ATOM 4624 C CA . GLU A 1 578 ? -8.683 2.553 -8.341 1.00 80.44 578 GLU A CA 1
ATOM 4625 C C . GLU A 1 578 ? -10.128 2.848 -7.955 1.00 80.44 578 GLU A C 1
ATOM 4627 O O . GLU A 1 578 ? -10.478 3.866 -7.362 1.00 80.44 578 GLU A O 1
ATOM 4632 N N . ASP A 1 579 ? -10.975 1.945 -8.400 1.00 76.81 579 ASP A N 1
ATOM 4633 C CA . ASP A 1 579 ? -12.409 1.983 -8.254 1.00 76.81 579 ASP A CA 1
ATOM 4634 C C . ASP A 1 579 ? -12.830 1.783 -6.789 1.00 76.81 579 ASP A C 1
ATOM 4636 O O . ASP A 1 579 ? -12.369 0.865 -6.119 1.00 76.81 579 ASP A O 1
ATOM 4640 N N . ASN A 1 580 ? -13.751 2.628 -6.319 1.00 67.69 580 ASN A N 1
ATOM 4641 C CA . ASN A 1 580 ? -14.470 2.474 -5.049 1.00 67.69 580 ASN A CA 1
ATOM 4642 C C . ASN A 1 580 ? -15.999 2.643 -5.273 1.00 67.69 580 ASN A C 1
ATOM 4644 O O . ASN A 1 580 ? -16.726 3.177 -4.430 1.00 67.69 580 ASN A O 1
ATOM 4648 N N . PHE A 1 581 ? -16.480 2.271 -6.467 1.00 64.06 581 PHE A N 1
ATOM 4649 C CA . PHE A 1 581 ? -17.718 2.710 -7.119 1.00 64.06 581 PHE A CA 1
ATOM 4650 C C . PHE A 1 581 ? -18.965 2.556 -6.248 1.00 64.06 581 PHE A C 1
ATOM 4652 O O . PHE A 1 581 ? -19.713 3.526 -6.185 1.00 64.06 581 PHE A O 1
ATOM 4659 N N . PRO A 1 582 ? -19.250 1.436 -5.552 1.00 65.12 582 PRO A N 1
ATOM 4660 C CA . PRO A 1 582 ? -20.510 1.332 -4.813 1.00 65.12 582 PRO A CA 1
ATOM 4661 C C . PRO A 1 582 ? -20.634 2.373 -3.694 1.00 65.12 582 PRO A C 1
ATOM 4663 O O . PRO A 1 582 ? -21.687 2.988 -3.537 1.00 65.12 582 PRO A O 1
ATOM 4666 N N . ALA A 1 583 ? -19.555 2.592 -2.940 1.00 70.19 583 ALA A N 1
ATOM 4667 C CA . ALA A 1 583 ? -19.535 3.559 -1.849 1.00 70.19 583 ALA A CA 1
ATOM 4668 C C . ALA A 1 583 ? -19.504 4.995 -2.385 1.00 70.19 583 ALA A C 1
ATOM 4670 O O . ALA A 1 583 ? -20.239 5.857 -1.907 1.00 70.19 583 ALA A O 1
ATOM 4671 N N . GLU A 1 584 ? -18.704 5.238 -3.421 1.00 71.44 584 GLU A N 1
ATOM 4672 C CA . GLU A 1 584 ? -18.555 6.573 -3.987 1.00 71.44 584 GLU A CA 1
ATOM 4673 C C . GLU A 1 584 ? -19.799 7.032 -4.756 1.00 71.44 584 GLU A C 1
ATOM 4675 O O . GLU A 1 584 ? -20.213 8.176 -4.605 1.00 71.44 584 GLU A O 1
ATOM 4680 N N . PHE A 1 585 ? -20.471 6.155 -5.512 1.00 70.44 585 PHE A N 1
ATOM 4681 C CA . PHE A 1 585 ? -21.759 6.488 -6.130 1.00 70.44 585 PHE A CA 1
ATOM 4682 C C . PHE A 1 585 ? -22.824 6.799 -5.081 1.00 70.44 585 PHE A C 1
ATOM 4684 O O . PHE A 1 585 ? -23.603 7.730 -5.277 1.00 70.44 585 PHE A O 1
ATOM 4691 N N . ALA A 1 586 ? -22.857 6.064 -3.966 1.00 74.62 586 ALA A N 1
ATOM 4692 C CA . ALA A 1 586 ? -23.769 6.366 -2.867 1.00 74.62 586 ALA A CA 1
ATOM 4693 C C . ALA A 1 586 ? -23.454 7.736 -2.243 1.00 74.62 586 ALA A C 1
ATOM 4695 O O . ALA A 1 586 ? -24.368 8.527 -2.016 1.00 74.62 586 ALA A O 1
ATOM 4696 N N . ARG A 1 587 ? -22.169 8.052 -2.035 1.00 81.75 587 ARG A N 1
ATOM 4697 C CA . ARG A 1 587 ? -21.717 9.342 -1.495 1.00 81.75 587 ARG A CA 1
ATOM 4698 C C . ARG A 1 587 ? -22.018 10.505 -2.440 1.00 81.75 587 ARG A C 1
ATOM 4700 O O . ARG A 1 587 ? -22.627 11.484 -2.019 1.00 81.75 587 ARG A O 1
ATOM 4707 N N . ILE A 1 588 ? -21.627 10.404 -3.712 1.00 76.88 588 ILE A N 1
ATOM 4708 C CA . ILE A 1 588 ? -21.907 11.416 -4.741 1.00 76.88 588 ILE A CA 1
ATOM 4709 C C . ILE A 1 588 ? -23.419 11.567 -4.928 1.00 76.88 588 ILE A C 1
ATOM 4711 O O . ILE A 1 588 ? -23.908 12.687 -5.024 1.00 76.88 588 ILE A O 1
ATOM 4715 N N . GLY A 1 589 ? -24.173 10.465 -4.921 1.00 79.94 589 GLY A N 1
ATOM 4716 C CA . GLY A 1 589 ? -25.632 10.485 -4.967 1.00 79.94 589 GLY A CA 1
ATOM 4717 C C . GLY A 1 589 ? -26.241 11.232 -3.781 1.00 79.94 589 GLY A C 1
ATOM 4718 O O . GLY A 1 589 ? -27.112 12.075 -3.979 1.00 79.94 589 GLY A O 1
ATOM 4719 N N . ALA A 1 590 ? -25.752 10.990 -2.563 1.00 83.38 590 ALA A N 1
ATOM 4720 C CA . ALA A 1 590 ? -26.175 11.726 -1.374 1.00 83.38 590 ALA A CA 1
ATOM 4721 C C . ALA A 1 590 ? -25.846 13.225 -1.479 1.00 83.38 590 ALA A C 1
ATOM 4723 O O . ALA A 1 590 ? -26.702 14.053 -1.184 1.00 83.38 590 ALA A O 1
ATOM 4724 N N . LEU A 1 591 ? -24.654 13.582 -1.970 1.00 83.38 591 LEU A N 1
ATOM 4725 C CA . LEU A 1 591 ? -24.271 14.980 -2.198 1.00 83.38 591 LEU A CA 1
ATOM 4726 C C . LEU A 1 591 ? -25.149 15.664 -3.249 1.00 83.38 591 LEU A C 1
ATOM 4728 O O . LEU A 1 591 ? -25.598 16.783 -3.029 1.00 83.38 591 LEU A O 1
ATOM 4732 N N . ALA A 1 592 ? -25.426 14.991 -4.366 1.00 83.81 592 ALA A N 1
ATOM 4733 C CA . ALA A 1 592 ? -26.302 15.513 -5.409 1.00 83.81 592 ALA A CA 1
ATOM 4734 C C . ALA A 1 592 ? -27.739 15.716 -4.896 1.00 83.81 592 ALA A C 1
ATOM 4736 O O . ALA A 1 592 ? -28.400 16.683 -5.270 1.00 83.81 592 ALA A O 1
ATOM 4737 N N . ILE A 1 593 ? -28.220 14.832 -4.013 1.00 84.88 593 ILE A N 1
ATOM 4738 C CA . ILE A 1 593 ? -29.514 14.992 -3.339 1.00 84.88 593 ILE A CA 1
ATOM 4739 C C . ILE A 1 593 ? -29.490 16.207 -2.405 1.00 84.88 593 ILE A C 1
ATOM 4741 O O . ILE A 1 593 ? -30.417 17.007 -2.456 1.00 84.88 593 ILE A O 1
ATOM 4745 N N . GLU A 1 594 ? -28.454 16.381 -1.584 1.00 85.81 594 GLU A N 1
ATOM 4746 C CA . GLU A 1 594 ? -28.326 17.547 -0.694 1.00 85.81 594 GLU A CA 1
ATOM 4747 C C . GLU A 1 594 ? -28.239 18.872 -1.481 1.00 85.81 594 GLU A C 1
ATOM 4749 O O . GLU A 1 594 ? -28.861 19.868 -1.102 1.00 85.81 594 GLU A O 1
ATOM 4754 N N . GLU A 1 595 ? -27.547 18.887 -2.625 1.00 87.00 595 GLU A N 1
ATOM 4755 C CA . GLU A 1 595 ? -27.507 20.035 -3.542 1.00 87.00 595 GLU A CA 1
ATOM 4756 C C . GLU A 1 595 ? -28.894 20.331 -4.134 1.00 87.00 595 GLU A C 1
ATOM 4758 O O . GLU A 1 595 ? -29.337 21.481 -4.159 1.00 87.00 595 GLU A O 1
ATOM 4763 N N . TYR A 1 596 ? -29.629 19.291 -4.535 1.00 88.56 596 TYR A N 1
ATOM 4764 C CA . TYR A 1 596 ? -31.001 19.418 -5.022 1.00 88.56 596 TYR A CA 1
ATOM 4765 C C . TYR A 1 596 ? -31.962 19.944 -3.943 1.00 88.56 596 TYR A C 1
ATOM 4767 O O . TYR A 1 596 ? -32.749 20.854 -4.213 1.00 88.56 596 TYR A O 1
ATOM 4775 N N . ILE A 1 597 ? -31.870 19.426 -2.711 1.00 89.50 597 ILE A N 1
ATOM 4776 C CA . ILE A 1 597 ? -32.634 19.907 -1.548 1.00 89.50 597 ILE A CA 1
ATOM 4777 C C . ILE A 1 597 ? -32.337 21.388 -1.310 1.00 89.50 597 ILE A C 1
ATOM 4779 O O . ILE A 1 597 ? -33.265 22.181 -1.163 1.00 89.50 597 ILE A O 1
ATOM 4783 N N . SER A 1 598 ? -31.060 21.768 -1.324 1.00 90.38 598 SER A N 1
ATOM 4784 C CA . SER A 1 598 ? -30.620 23.153 -1.136 1.00 90.38 598 SER A CA 1
ATOM 4785 C C . SER A 1 598 ? -31.156 24.078 -2.234 1.00 90.38 598 SER A C 1
ATOM 4787 O O . SER A 1 598 ? -31.628 25.175 -1.941 1.00 90.38 598 SER A O 1
ATOM 4789 N N . GLY A 1 599 ? -31.160 23.623 -3.491 1.00 89.75 599 GLY A N 1
ATOM 4790 C CA . GLY A 1 599 ? -31.737 24.358 -4.617 1.00 89.75 599 GLY A CA 1
ATOM 4791 C C . GLY A 1 599 ? -33.248 24.579 -4.485 1.00 89.75 599 GLY A C 1
ATOM 4792 O O . GLY A 1 599 ? -33.730 25.687 -4.730 1.00 89.75 599 GLY A O 1
ATOM 4793 N N . ILE A 1 600 ? -34.000 23.562 -4.045 1.00 89.19 600 ILE A N 1
ATOM 4794 C CA . ILE A 1 600 ? -35.437 23.707 -3.752 1.00 89.19 600 ILE A CA 1
ATOM 4795 C C . ILE A 1 600 ? -35.647 24.660 -2.578 1.00 89.19 600 ILE A C 1
ATOM 4797 O O . ILE A 1 600 ? -36.497 25.543 -2.667 1.00 89.19 600 ILE A O 1
ATOM 4801 N N . ALA A 1 601 ? -34.883 24.505 -1.495 1.00 89.81 601 ALA A N 1
ATOM 4802 C CA . ALA A 1 601 ? -35.016 25.350 -0.317 1.00 89.81 601 ALA A CA 1
ATOM 4803 C C . ALA A 1 601 ? -34.780 26.825 -0.658 1.00 89.81 601 ALA A C 1
ATOM 4805 O O . ALA A 1 601 ? -35.564 27.688 -0.265 1.00 89.81 601 ALA A O 1
ATOM 4806 N N . PHE A 1 602 ? -33.770 27.102 -1.486 1.00 90.75 602 PHE A N 1
ATOM 4807 C CA . PHE A 1 602 ? -33.515 28.439 -2.008 1.00 90.75 602 PHE A CA 1
ATOM 4808 C C . PHE A 1 602 ? -34.694 28.962 -2.834 1.00 90.75 602 PHE A C 1
ATOM 4810 O O . PHE A 1 602 ? -35.125 30.094 -2.635 1.00 90.75 602 PHE A O 1
ATOM 4817 N N . ALA A 1 603 ? -35.248 28.150 -3.739 1.00 89.94 603 ALA A N 1
ATOM 4818 C CA . ALA A 1 603 ? -36.383 28.554 -4.565 1.00 89.94 603 ALA A CA 1
ATOM 4819 C C . ALA A 1 603 ? -37.642 28.858 -3.733 1.00 89.94 603 ALA A C 1
ATOM 4821 O O . ALA A 1 603 ? -38.326 29.843 -4.010 1.00 89.94 603 ALA A O 1
ATOM 4822 N N . VAL A 1 604 ? -37.926 28.048 -2.707 1.00 88.56 604 VAL A N 1
ATOM 4823 C CA . VAL A 1 604 ? -39.058 28.242 -1.784 1.00 88.56 604 VAL A CA 1
ATOM 4824 C C . VAL A 1 604 ? -38.868 29.508 -0.951 1.00 88.56 604 VAL A C 1
ATOM 4826 O O . VAL A 1 604 ? -39.764 30.348 -0.916 1.00 88.56 604 VAL A O 1
ATOM 4829 N N . LEU A 1 605 ? -37.694 29.686 -0.338 1.00 88.88 605 LEU A N 1
ATOM 4830 C CA . LEU A 1 605 ? -37.398 30.884 0.446 1.00 88.88 605 LEU A CA 1
ATOM 4831 C C . LEU A 1 605 ? -37.437 32.142 -0.428 1.00 88.88 605 LEU A C 1
ATOM 4833 O O . LEU A 1 605 ? -38.014 33.150 -0.038 1.00 88.88 605 LEU A O 1
ATOM 4837 N N . ASN A 1 606 ? -36.878 32.084 -1.638 1.00 90.00 606 ASN A N 1
ATOM 4838 C CA . ASN A 1 606 ? -36.924 33.197 -2.579 1.00 90.00 606 ASN A CA 1
ATOM 4839 C C . ASN A 1 606 ? -38.366 33.528 -2.998 1.00 90.00 606 ASN A C 1
ATOM 4841 O O . ASN A 1 606 ? -38.720 34.701 -3.061 1.00 90.00 606 ASN A O 1
ATOM 4845 N N . ALA A 1 607 ? -39.219 32.524 -3.232 1.00 88.44 607 ALA A N 1
ATOM 4846 C CA . ALA A 1 607 ? -40.635 32.753 -3.514 1.00 88.44 607 ALA A CA 1
ATOM 4847 C C . ALA A 1 607 ? -41.326 33.500 -2.358 1.00 88.44 607 ALA A C 1
ATOM 4849 O O . ALA A 1 607 ? -41.996 34.505 -2.601 1.00 88.44 607 ALA A O 1
ATOM 4850 N N . GLU A 1 608 ? -41.079 33.087 -1.112 1.00 86.94 608 GLU A N 1
ATOM 4851 C CA . GLU A 1 608 ? -41.606 33.756 0.085 1.00 86.94 608 GLU A CA 1
ATOM 4852 C C . GLU A 1 608 ? -41.086 35.197 0.218 1.00 86.94 608 GLU A C 1
ATOM 4854 O O . GLU A 1 608 ? -41.861 36.131 0.404 1.00 86.94 608 GLU A O 1
ATOM 4859 N N . LEU A 1 609 ? -39.784 35.420 0.022 1.00 85.94 609 LEU A N 1
ATOM 4860 C CA . LEU A 1 609 ? -39.176 36.753 0.108 1.00 85.94 609 LEU A CA 1
ATOM 4861 C C . LEU A 1 609 ? -39.578 37.686 -1.044 1.00 85.94 609 LEU A C 1
ATOM 4863 O O . LEU A 1 609 ? -39.518 38.908 -0.899 1.00 85.94 609 LEU A O 1
ATOM 4867 N N . THR A 1 610 ? -40.011 37.145 -2.184 1.00 88.88 610 THR A N 1
ATOM 4868 C CA . THR A 1 610 ? -40.578 37.948 -3.279 1.00 88.88 610 THR A CA 1
ATOM 4869 C C . THR A 1 610 ? -42.046 38.314 -3.062 1.00 88.88 610 THR A C 1
ATOM 4871 O O . THR A 1 610 ? -42.515 39.286 -3.662 1.00 88.88 610 THR A O 1
ATOM 4874 N N . ASN A 1 611 ? -42.761 37.614 -2.173 1.00 88.81 611 ASN A N 1
ATOM 4875 C CA . ASN A 1 611 ? -44.156 37.902 -1.856 1.00 88.81 611 ASN A CA 1
ATOM 4876 C C . ASN A 1 611 ? -44.276 39.248 -1.104 1.00 88.81 611 ASN A C 1
ATOM 4878 O O . ASN A 1 611 ? -43.657 39.424 -0.052 1.00 88.81 611 ASN A O 1
ATOM 4882 N N . PRO A 1 612 ? -45.029 40.240 -1.618 1.00 86.50 612 PRO A N 1
ATOM 4883 C CA . PRO A 1 612 ? -45.246 41.516 -0.929 1.00 86.50 612 PRO A CA 1
ATOM 4884 C C . PRO A 1 612 ? -45.962 41.393 0.417 1.00 86.50 612 PRO A C 1
ATOM 4886 O O . PRO A 1 612 ? -45.756 42.242 1.275 1.00 86.50 612 PRO A O 1
ATOM 4889 N N . GLU A 1 613 ? -46.771 40.350 0.604 1.00 88.88 613 GLU A N 1
ATOM 4890 C CA . GLU A 1 613 ? -47.544 40.121 1.833 1.00 88.88 613 GLU A CA 1
ATOM 4891 C C . GLU A 1 613 ? -46.785 39.279 2.873 1.00 88.88 613 GLU A C 1
ATOM 4893 O O . GLU A 1 613 ? -47.319 38.974 3.939 1.00 88.88 613 GLU A O 1
ATOM 4898 N N . SER A 1 614 ? -45.536 38.889 2.590 1.00 86.31 614 SER A N 1
ATOM 4899 C CA . SER A 1 614 ? -44.743 38.085 3.521 1.00 86.31 614 SER A CA 1
ATOM 4900 C C . SER A 1 614 ? -44.328 38.896 4.749 1.00 86.31 614 SER A C 1
ATOM 4902 O O . SER A 1 614 ? -43.541 39.844 4.664 1.00 86.31 614 SER A O 1
ATOM 4904 N N . MET A 1 615 ? -44.774 38.450 5.925 1.00 85.69 615 MET A N 1
ATOM 4905 C CA . MET A 1 615 ? -44.349 39.013 7.212 1.00 85.69 615 MET A CA 1
ATOM 4906 C C . MET A 1 615 ? -42.838 38.855 7.448 1.00 85.69 615 MET A C 1
ATOM 4908 O O . MET A 1 615 ? -42.227 39.664 8.146 1.00 85.69 615 MET A O 1
ATOM 4912 N N . ILE A 1 616 ? -42.218 37.814 6.881 1.00 86.44 616 ILE A N 1
ATOM 4913 C CA . ILE A 1 616 ? -40.774 37.566 6.991 1.00 86.44 616 ILE A CA 1
ATOM 4914 C C . ILE A 1 616 ? -40.007 38.605 6.176 1.00 86.44 616 ILE A C 1
ATOM 4916 O O . ILE A 1 616 ? -39.058 39.211 6.680 1.00 86.44 616 ILE A O 1
ATOM 4920 N N . ARG A 1 617 ? -40.455 38.857 4.940 1.00 88.38 617 ARG A N 1
ATOM 4921 C CA . ARG A 1 617 ? -39.892 39.899 4.078 1.00 88.38 617 ARG A CA 1
ATOM 4922 C C . ARG A 1 617 ? -39.993 41.273 4.730 1.00 88.38 617 ARG A C 1
ATOM 4924 O O . ARG A 1 617 ? -39.001 41.996 4.756 1.00 88.38 617 ARG A O 1
ATOM 4931 N N . GLU A 1 618 ? -41.168 41.632 5.247 1.00 88.50 618 GLU A N 1
ATOM 4932 C CA . GLU A 1 618 ? -41.391 42.924 5.906 1.00 88.50 618 GLU A CA 1
ATOM 4933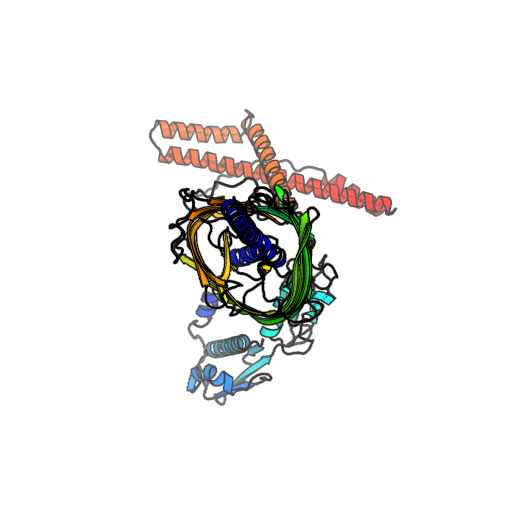 C C . GLU A 1 618 ? -40.412 43.126 7.070 1.00 88.50 618 GLU A C 1
ATOM 4935 O O . GLU A 1 618 ? -39.763 44.168 7.177 1.00 88.50 618 GLU A O 1
ATOM 4940 N N . LYS A 1 619 ? -40.231 42.096 7.904 1.00 86.75 619 LYS A N 1
ATOM 4941 C CA . LYS A 1 619 ? -39.268 42.131 9.007 1.00 86.75 619 LYS A CA 1
ATOM 4942 C C . LYS A 1 619 ? -37.833 42.294 8.514 1.00 86.75 619 LYS A C 1
ATOM 4944 O O . LYS A 1 619 ? -37.163 43.214 8.970 1.00 86.75 619 LYS A O 1
ATOM 4949 N N . LEU A 1 620 ? -37.360 41.467 7.579 1.00 89.94 620 LEU A N 1
ATOM 4950 C CA . LEU A 1 620 ? -35.994 41.584 7.043 1.00 89.94 620 LEU A CA 1
ATOM 4951 C C . LEU A 1 620 ? -35.743 42.959 6.407 1.00 89.94 620 LEU A C 1
ATOM 4953 O O . LEU A 1 620 ? -34.675 43.541 6.595 1.00 89.94 620 LEU A O 1
ATOM 4957 N N . TYR A 1 621 ? -36.743 43.516 5.722 1.00 91.25 621 TYR A N 1
ATOM 4958 C CA . TYR A 1 621 ? -36.671 44.861 5.159 1.00 91.25 621 TYR A CA 1
ATOM 4959 C C . TYR A 1 621 ? -36.566 45.943 6.242 1.00 91.25 621 TYR A C 1
ATOM 4961 O O . TYR A 1 621 ? -35.798 46.889 6.082 1.00 91.25 621 TYR A O 1
ATOM 4969 N N . ASN A 1 622 ? -37.271 45.797 7.368 1.00 92.31 622 ASN A N 1
ATOM 4970 C CA . ASN A 1 622 ? -37.136 46.713 8.502 1.00 92.31 622 ASN A CA 1
ATOM 4971 C C . ASN A 1 622 ? -35.725 46.674 9.107 1.00 92.31 622 ASN A C 1
ATOM 4973 O O . ASN A 1 622 ? -35.158 47.734 9.364 1.00 92.31 622 ASN A O 1
ATOM 4977 N N . TYR A 1 623 ? -35.129 45.488 9.278 1.00 91.88 623 TYR A N 1
ATOM 4978 C CA . TYR A 1 623 ? -33.729 45.366 9.711 1.00 91.88 623 TYR A CA 1
ATOM 4979 C C . TYR A 1 623 ? -32.774 46.035 8.715 1.00 91.88 623 TYR A C 1
ATOM 4981 O O . TYR A 1 623 ? -31.883 46.773 9.126 1.00 91.88 623 TYR A O 1
ATOM 4989 N N . PHE A 1 624 ? -32.992 45.840 7.412 1.00 93.62 624 PHE A N 1
ATOM 4990 C CA . PHE A 1 624 ? -32.185 46.478 6.370 1.00 93.62 624 PHE A CA 1
ATOM 4991 C C . PHE A 1 624 ? -32.309 48.007 6.410 1.00 93.62 624 PHE A C 1
ATOM 4993 O O . PHE A 1 624 ? -31.311 48.721 6.395 1.00 93.62 624 PHE A O 1
ATOM 5000 N N . TYR A 1 625 ? -33.529 48.525 6.552 1.00 95.12 625 TYR A N 1
ATOM 5001 C CA . TYR A 1 625 ? -33.777 49.958 6.685 1.00 95.12 625 TYR A CA 1
ATOM 5002 C C . TYR A 1 625 ? -33.111 50.560 7.935 1.00 95.12 625 TYR A C 1
ATOM 5004 O O . TYR A 1 625 ? -32.574 51.669 7.875 1.00 95.12 625 TYR A O 1
ATOM 5012 N N . LEU A 1 626 ? -33.127 49.843 9.065 1.00 94.50 626 LEU A N 1
ATOM 5013 C CA . LEU A 1 626 ? -32.424 50.253 10.284 1.00 94.50 626 LEU A CA 1
ATOM 5014 C C . LEU A 1 626 ? -30.900 50.237 10.094 1.00 94.50 626 LEU A C 1
ATOM 5016 O O . LEU A 1 626 ? -30.239 51.179 10.533 1.00 94.50 626 LEU A O 1
ATOM 5020 N N . ALA A 1 627 ? -30.363 49.237 9.388 1.00 92.88 627 ALA A N 1
ATOM 5021 C CA . ALA A 1 627 ? -28.944 49.157 9.042 1.00 92.88 627 ALA A CA 1
ATOM 5022 C C . ALA A 1 627 ? -28.491 50.367 8.209 1.00 92.88 627 ALA A C 1
ATOM 5024 O O . ALA A 1 627 ? -27.528 51.039 8.574 1.00 92.88 627 ALA A O 1
ATOM 5025 N N . GLU A 1 628 ? -29.226 50.698 7.142 1.00 95.75 628 GLU A N 1
ATOM 5026 C CA . GLU A 1 628 ? -28.953 51.856 6.276 1.00 95.75 628 GLU A CA 1
ATOM 5027 C C . GLU A 1 628 ? -29.024 53.175 7.060 1.00 95.75 628 GLU A C 1
ATOM 5029 O O . GLU A 1 628 ? -28.133 54.017 6.971 1.00 95.75 628 GLU A O 1
ATOM 5034 N N . ARG A 1 629 ? -30.031 53.340 7.929 1.00 94.88 629 ARG A N 1
ATOM 5035 C CA . ARG A 1 629 ? -30.149 54.526 8.796 1.00 94.88 629 ARG A CA 1
ATOM 5036 C C . ARG A 1 629 ? -28.992 54.663 9.783 1.00 94.88 629 ARG A C 1
ATOM 5038 O O . ARG A 1 629 ? -28.581 55.791 10.062 1.00 94.88 629 ARG A O 1
ATOM 5045 N N . ALA A 1 630 ? -28.518 53.560 10.358 1.00 91.88 630 ALA A N 1
ATOM 5046 C CA . ALA A 1 630 ? -27.370 53.553 11.260 1.00 91.88 630 ALA A CA 1
ATOM 5047 C C . ALA A 1 630 ? -26.074 53.879 10.501 1.00 91.88 630 ALA A C 1
ATOM 5049 O O . ALA A 1 630 ? -25.270 54.690 10.967 1.00 91.88 630 ALA A O 1
ATOM 5050 N N . TYR A 1 631 ? -25.928 53.335 9.291 1.00 93.69 631 TYR A N 1
ATOM 5051 C CA . TYR A 1 631 ? -24.807 53.605 8.396 1.00 93.69 631 TYR A CA 1
ATOM 5052 C C . TYR A 1 631 ? -24.752 55.077 7.961 1.00 93.69 631 TYR A C 1
ATOM 5054 O O . TYR A 1 631 ? -23.713 55.718 8.106 1.00 93.69 631 TYR A O 1
ATOM 5062 N N . ASP A 1 632 ? -25.884 55.659 7.551 1.00 94.94 632 ASP A N 1
ATOM 5063 C CA . ASP A 1 632 ? -26.008 57.082 7.195 1.00 94.94 632 ASP A CA 1
ATOM 5064 C C . ASP A 1 632 ? -25.648 58.022 8.358 1.00 94.94 632 ASP A C 1
ATOM 5066 O O . ASP A 1 632 ? -25.192 59.149 8.156 1.00 94.94 632 ASP A O 1
ATOM 5070 N N . ARG A 1 633 ? -25.850 57.564 9.600 1.00 95.12 633 ARG A N 1
ATOM 5071 C CA . ARG A 1 633 ? -25.462 58.279 10.828 1.00 95.12 633 ARG A CA 1
ATOM 5072 C C . ARG A 1 633 ? -24.003 58.042 11.225 1.00 95.12 633 ARG A C 1
ATOM 5074 O O . ARG A 1 633 ? -23.580 58.540 12.267 1.00 95.12 633 ARG A O 1
ATOM 5081 N N . ASN A 1 634 ? -23.242 57.307 10.414 1.00 92.62 634 ASN A N 1
ATOM 5082 C CA . ASN A 1 634 ? -21.871 56.877 10.676 1.00 92.62 634 ASN A CA 1
ATOM 5083 C C . ASN A 1 634 ? -21.728 56.026 11.959 1.00 92.62 634 ASN A C 1
ATOM 5085 O O . ASN A 1 634 ? -20.655 55.991 12.563 1.00 92.62 634 ASN A O 1
ATOM 5089 N N . ASN A 1 635 ? -22.802 55.344 12.383 1.00 94.38 635 ASN A N 1
ATOM 5090 C CA . ASN A 1 635 ? -22.786 54.388 13.489 1.00 94.38 635 ASN A CA 1
ATOM 5091 C C . ASN A 1 635 ? -22.537 52.971 12.948 1.00 94.38 635 ASN A C 1
ATOM 5093 O O . ASN A 1 635 ? -23.467 52.197 12.713 1.00 94.38 635 ASN A O 1
ATOM 5097 N N . LEU A 1 636 ? -21.263 52.659 12.698 1.00 92.88 636 LEU A N 1
ATOM 5098 C CA . LEU A 1 636 ? -20.853 51.419 12.031 1.00 92.88 636 LEU A CA 1
ATOM 5099 C C . LEU A 1 636 ? -21.122 50.159 12.866 1.00 92.88 636 LEU A C 1
ATOM 5101 O O . LEU A 1 636 ? -21.434 49.125 12.285 1.00 92.88 636 LEU A O 1
ATOM 5105 N N . GLU A 1 637 ? -21.051 50.242 14.197 1.00 93.25 637 GLU A N 1
ATOM 5106 C CA . GLU A 1 637 ? -21.336 49.105 15.088 1.00 93.25 637 GLU A CA 1
ATOM 5107 C C . GLU A 1 637 ? -22.815 48.701 15.020 1.00 93.25 637 GLU A C 1
ATOM 5109 O O . GLU A 1 637 ? -23.143 47.527 14.861 1.00 93.25 637 GLU A O 1
ATOM 5114 N N . GLU A 1 638 ? -23.718 49.683 15.065 1.00 91.44 638 GLU A N 1
ATOM 5115 C CA . GLU A 1 638 ? -25.161 49.445 14.963 1.00 91.44 638 GLU A CA 1
ATOM 5116 C C . GLU A 1 638 ? -25.558 48.961 13.558 1.00 91.44 638 GLU A C 1
ATOM 5118 O O . GLU A 1 638 ? -26.368 48.044 13.419 1.00 91.44 638 GLU A O 1
ATOM 5123 N N . ALA A 1 639 ? -24.949 49.517 12.505 1.00 91.50 639 ALA A N 1
ATOM 5124 C CA . ALA A 1 639 ? -25.154 49.032 11.141 1.00 91.50 639 ALA A CA 1
ATOM 5125 C C . ALA A 1 639 ? -24.681 47.576 10.979 1.00 91.50 639 ALA A C 1
ATOM 5127 O O . ALA A 1 639 ? -25.410 46.752 10.424 1.00 91.50 639 ALA A O 1
ATOM 5128 N N . GLN A 1 640 ? -23.492 47.244 11.498 1.00 93.00 640 GLN A N 1
ATOM 5129 C CA . GLN A 1 640 ? -22.953 45.883 11.479 1.00 93.00 640 GLN A CA 1
ATOM 5130 C C . GLN A 1 640 ? -23.892 44.903 12.190 1.00 93.00 640 GLN A C 1
ATOM 5132 O O . GLN A 1 640 ? -24.208 43.860 11.621 1.00 93.00 640 GLN A O 1
ATOM 5137 N N . PHE A 1 641 ? -24.402 45.258 13.372 1.00 93.81 641 PHE A N 1
ATOM 5138 C CA . PHE A 1 641 ? -25.351 44.429 14.115 1.00 93.81 641 PHE A CA 1
ATOM 5139 C C . PHE A 1 641 ? -26.603 44.079 13.292 1.00 93.81 641 PHE A C 1
ATOM 5141 O O . PHE A 1 641 ? -27.010 42.914 13.231 1.00 93.81 641 PHE A O 1
ATOM 5148 N N . TYR A 1 642 ? -27.213 45.064 12.624 1.00 91.69 642 TYR A N 1
ATOM 5149 C CA . TYR A 1 642 ? -28.401 44.814 11.806 1.00 91.69 642 TYR A CA 1
ATOM 5150 C C . TYR A 1 642 ? -28.084 43.980 10.554 1.00 91.69 642 TYR A C 1
ATOM 5152 O O . TYR A 1 642 ? -28.866 43.091 10.215 1.00 91.69 642 TYR A O 1
ATOM 5160 N N . TYR A 1 643 ? -26.935 44.191 9.900 1.00 91.56 643 TYR A N 1
ATOM 5161 C CA . TYR A 1 643 ? -26.506 43.352 8.773 1.00 91.56 643 TYR A CA 1
ATOM 5162 C C . TYR A 1 643 ? -26.226 41.903 9.183 1.00 91.56 643 TYR A C 1
ATOM 5164 O O . TYR A 1 643 ? -26.694 40.978 8.516 1.00 91.56 643 TYR A O 1
ATOM 5172 N N . GLU A 1 644 ? -25.520 41.687 10.293 1.00 90.62 644 GLU A N 1
ATOM 5173 C CA . GLU A 1 644 ? -25.285 40.348 10.842 1.00 90.62 644 GLU A CA 1
ATOM 5174 C C . GLU A 1 644 ? -26.603 39.668 11.227 1.00 90.62 644 GLU A C 1
ATOM 5176 O O . GLU A 1 644 ? -26.799 38.490 10.930 1.00 90.62 644 GLU A O 1
ATOM 5181 N N . SER A 1 645 ? -27.553 40.419 11.795 1.00 90.12 645 SER A N 1
ATOM 5182 C CA . SER A 1 645 ? -28.895 39.913 12.103 1.00 90.12 645 SER A CA 1
ATOM 5183 C C . SER A 1 645 ? -29.623 39.424 10.847 1.00 90.12 645 SER A C 1
ATOM 5185 O O . SER A 1 645 ? -30.180 38.329 10.855 1.00 90.12 645 SER A O 1
ATOM 5187 N N . ILE A 1 646 ? -29.579 40.181 9.745 1.00 89.88 646 ILE A N 1
ATOM 5188 C CA . ILE A 1 646 ? -30.183 39.775 8.463 1.00 89.88 646 ILE A CA 1
ATOM 5189 C C . ILE A 1 646 ? -29.551 38.481 7.948 1.00 89.88 646 ILE A C 1
ATOM 5191 O O . ILE A 1 646 ? -30.279 37.577 7.534 1.00 89.88 646 ILE A O 1
ATOM 5195 N N . ILE A 1 647 ? -28.218 38.377 7.985 1.00 87.75 647 ILE A N 1
ATOM 5196 C CA . ILE A 1 647 ? -27.487 37.184 7.537 1.00 87.75 647 ILE A CA 1
ATOM 5197 C C . ILE A 1 647 ? -27.887 35.970 8.381 1.00 87.75 647 ILE A C 1
ATOM 5199 O O . ILE A 1 647 ? -28.253 34.937 7.822 1.00 87.75 647 ILE A O 1
ATOM 5203 N N . ASN A 1 648 ? -27.884 36.108 9.707 1.00 87.81 648 ASN A N 1
ATOM 5204 C CA . ASN A 1 648 ? -28.200 35.021 10.633 1.00 87.81 648 ASN A CA 1
ATOM 5205 C C . ASN A 1 648 ? -29.653 34.549 10.496 1.00 87.81 648 ASN A C 1
ATOM 5207 O O . ASN A 1 648 ? -29.903 33.347 10.418 1.00 87.81 648 ASN A O 1
ATOM 5211 N N . ILE A 1 649 ? -30.609 35.479 10.407 1.00 87.44 649 ILE A N 1
ATOM 5212 C CA . ILE A 1 649 ? -32.032 35.154 10.231 1.00 87.44 649 ILE A CA 1
ATOM 5213 C C . ILE A 1 649 ? -32.259 34.479 8.875 1.00 87.44 649 ILE A C 1
ATOM 5215 O O . ILE A 1 649 ? -32.955 33.470 8.797 1.00 87.44 649 ILE A O 1
ATOM 5219 N N . SER A 1 650 ? -31.645 34.994 7.806 1.00 86.50 650 SER A N 1
ATOM 5220 C CA . SER A 1 650 ? -31.769 34.403 6.466 1.00 86.50 650 SER A CA 1
ATOM 5221 C C . SER A 1 650 ? -31.160 32.999 6.403 1.00 86.50 650 SER A C 1
ATOM 5223 O O . SER A 1 650 ? -31.728 32.117 5.762 1.00 86.50 650 SER A O 1
ATOM 5225 N N . ALA A 1 651 ? -30.035 32.774 7.090 1.00 86.56 651 ALA A N 1
ATOM 5226 C CA . ALA A 1 651 ? -29.411 31.460 7.198 1.00 86.56 651 ALA A CA 1
ATOM 5227 C C . ALA A 1 651 ? -30.294 30.468 7.974 1.00 86.56 651 ALA A C 1
ATOM 5229 O O . ALA A 1 651 ? -30.490 29.349 7.507 1.00 86.56 651 ALA A O 1
ATOM 5230 N N . ALA A 1 652 ? -30.876 30.883 9.104 1.00 87.69 652 ALA A N 1
ATOM 5231 C CA . ALA A 1 652 ? -31.792 30.049 9.885 1.00 87.69 652 ALA A CA 1
ATOM 5232 C C . ALA A 1 652 ? -33.046 29.663 9.080 1.00 87.69 652 ALA A C 1
ATOM 5234 O O . ALA A 1 652 ? -33.389 28.488 8.998 1.00 87.69 652 ALA A O 1
ATOM 5235 N N . LEU A 1 653 ? -33.666 30.629 8.394 1.00 89.00 653 LEU A N 1
ATOM 5236 C CA . LEU A 1 653 ? -34.817 30.371 7.523 1.00 89.00 653 LEU A CA 1
ATOM 5237 C C . LEU A 1 653 ? -34.480 29.392 6.395 1.00 89.00 653 LEU A C 1
ATOM 5239 O O . LEU A 1 653 ? -35.273 28.507 6.081 1.00 89.00 653 LEU A O 1
ATOM 5243 N N . PHE A 1 654 ? -33.308 29.538 5.774 1.00 89.56 654 PHE A N 1
ATOM 5244 C CA . PHE A 1 654 ? -32.857 28.606 4.745 1.00 89.56 654 PHE A CA 1
ATOM 5245 C C . PHE A 1 654 ? -32.713 27.182 5.296 1.00 89.56 654 PHE A C 1
ATOM 5247 O O . PHE A 1 654 ? -33.148 26.232 4.646 1.00 89.56 654 PHE A O 1
ATOM 5254 N N . GLU A 1 655 ? -32.157 27.033 6.498 1.00 89.00 655 GLU A N 1
ATOM 5255 C CA . GLU A 1 655 ? -32.013 25.744 7.178 1.00 89.00 655 GLU A CA 1
ATOM 5256 C C . GLU A 1 655 ? -33.360 25.102 7.542 1.00 89.00 655 GLU A C 1
ATOM 5258 O O . GLU A 1 655 ? -33.541 23.906 7.302 1.00 89.00 655 GLU A O 1
ATOM 5263 N N . ASP A 1 656 ? -34.338 25.882 8.006 1.00 88.94 656 ASP A N 1
ATOM 5264 C CA . ASP A 1 656 ? -35.692 25.391 8.295 1.00 88.94 656 ASP A CA 1
ATOM 5265 C C . ASP A 1 656 ? -36.388 24.869 7.032 1.00 88.94 656 ASP A C 1
ATOM 5267 O O . ASP A 1 656 ? -36.928 23.755 7.007 1.00 88.94 656 ASP A O 1
ATOM 5271 N N . VAL A 1 657 ? -36.328 25.642 5.940 1.00 89.88 657 VAL A N 1
ATOM 5272 C CA . VAL A 1 657 ? -36.874 25.218 4.643 1.00 89.88 657 VAL A CA 1
ATOM 5273 C C . VAL A 1 657 ? -36.147 23.962 4.154 1.00 89.88 657 VAL A C 1
ATOM 5275 O O . VAL A 1 657 ? -36.788 23.024 3.672 1.00 89.88 657 VAL A O 1
ATOM 5278 N N . ARG A 1 658 ? -34.818 23.902 4.300 1.00 91.12 658 ARG A N 1
ATOM 5279 C CA . ARG A 1 658 ? -34.015 22.731 3.924 1.00 91.12 658 ARG A CA 1
ATOM 5280 C C . ARG A 1 658 ? -34.440 21.490 4.709 1.00 91.12 658 ARG A C 1
ATOM 5282 O O . ARG A 1 658 ? -34.657 20.437 4.105 1.00 91.12 658 ARG A O 1
ATOM 5289 N N . GLY A 1 659 ? -34.612 21.618 6.025 1.00 87.88 659 GLY A N 1
ATOM 5290 C CA . GLY A 1 659 ? -35.097 20.556 6.908 1.00 87.88 659 GLY A CA 1
ATOM 5291 C C . GLY A 1 659 ? -36.481 20.050 6.504 1.00 87.88 659 GLY A C 1
ATOM 5292 O O . GLY A 1 659 ? -36.692 18.840 6.403 1.00 87.88 659 GLY A O 1
ATOM 5293 N N . TYR A 1 660 ? -37.399 20.959 6.167 1.00 87.75 660 TYR A N 1
ATOM 5294 C CA . TYR A 1 660 ? -38.727 20.601 5.668 1.00 87.75 660 TYR A CA 1
ATOM 5295 C C . TYR A 1 660 ? -38.681 19.838 4.338 1.00 87.75 660 TYR A C 1
ATOM 5297 O O . TYR A 1 660 ? -39.318 18.792 4.196 1.00 87.75 660 TYR A O 1
ATOM 5305 N N . VAL A 1 661 ? -37.912 20.330 3.359 1.00 87.06 661 VAL A N 1
ATOM 5306 C CA . VAL A 1 661 ? -37.764 19.669 2.050 1.00 87.06 661 VAL A CA 1
ATOM 5307 C C . VAL A 1 661 ? -37.181 18.267 2.227 1.00 87.06 661 VAL A C 1
ATOM 5309 O O . VAL A 1 661 ? -37.678 17.319 1.614 1.00 87.06 661 VAL A O 1
ATOM 5312 N N . LYS A 1 662 ? -36.177 18.116 3.097 1.00 88.50 662 LYS A N 1
ATOM 5313 C CA . LYS A 1 662 ? -35.567 16.823 3.423 1.00 88.50 662 LYS A CA 1
ATOM 5314 C C . LYS A 1 662 ? -36.583 15.852 4.024 1.00 88.50 662 LYS A C 1
ATOM 5316 O O . LYS A 1 662 ? -36.768 14.769 3.469 1.00 88.50 662 LYS A O 1
ATOM 5321 N N . ALA A 1 663 ? -37.305 16.270 5.064 1.00 86.50 663 ALA A N 1
ATOM 5322 C CA . ALA A 1 663 ? -38.353 15.463 5.687 1.00 86.50 663 ALA A CA 1
ATOM 5323 C C . ALA A 1 663 ? -39.453 15.069 4.684 1.00 86.50 663 ALA A C 1
ATOM 5325 O O . ALA A 1 663 ? -39.905 13.930 4.665 1.00 86.50 663 ALA A O 1
ATOM 5326 N N . SER A 1 664 ? -39.841 15.975 3.781 1.00 84.56 664 SER A N 1
ATOM 5327 C CA . SER A 1 664 ? -40.830 15.696 2.730 1.00 84.56 664 SER A CA 1
ATOM 5328 C C . SER A 1 664 ? -40.344 14.674 1.690 1.00 84.56 664 SER A C 1
ATOM 5330 O O . SER A 1 664 ? -41.139 13.911 1.132 1.00 84.56 664 SER A O 1
ATOM 5332 N N . ILE A 1 665 ? -39.047 14.657 1.369 1.00 84.25 665 ILE A N 1
ATOM 5333 C CA . ILE A 1 665 ? -38.459 13.646 0.478 1.00 84.25 665 ILE A CA 1
ATOM 5334 C C . ILE A 1 665 ? -38.394 12.288 1.177 1.00 84.25 665 ILE A C 1
ATOM 5336 O O . ILE A 1 665 ? -38.732 11.281 0.558 1.00 84.25 665 ILE A O 1
ATOM 5340 N N . GLU A 1 666 ? -37.975 12.259 2.439 1.00 85.88 666 GLU A N 1
ATOM 5341 C CA . GLU A 1 666 ? -37.859 11.036 3.239 1.00 85.88 666 GLU A CA 1
ATOM 5342 C C . GLU A 1 666 ? -39.227 10.386 3.460 1.00 85.88 666 GLU A C 1
ATOM 5344 O O . GLU A 1 666 ? -39.419 9.226 3.107 1.00 85.88 666 GLU A O 1
ATOM 5349 N N . HIS A 1 667 ? -40.223 11.187 3.837 1.00 85.94 667 HIS A N 1
ATOM 5350 C CA . HIS A 1 667 ? -41.618 10.764 3.937 1.00 85.94 667 HIS A CA 1
ATOM 5351 C C . HIS A 1 667 ? -42.144 10.151 2.630 1.00 85.94 667 HIS A C 1
ATOM 5353 O O . HIS A 1 667 ? -42.776 9.099 2.615 1.00 85.94 667 HIS A O 1
ATOM 5359 N N . ARG A 1 668 ? -41.824 10.754 1.475 1.00 84.50 668 ARG A N 1
ATOM 5360 C CA . ARG A 1 668 ? -42.193 10.186 0.164 1.00 84.50 668 ARG A CA 1
ATOM 5361 C C . ARG A 1 668 ? -41.490 8.865 -0.144 1.00 84.50 668 ARG A C 1
ATOM 5363 O O . ARG A 1 668 ? -42.083 8.034 -0.833 1.00 84.50 668 ARG A O 1
ATOM 5370 N N . LYS A 1 669 ? -40.253 8.666 0.324 1.00 86.25 669 LYS A N 1
ATOM 5371 C CA . LYS A 1 669 ? -39.549 7.382 0.185 1.00 86.25 669 LYS A CA 1
ATOM 5372 C C . LYS A 1 669 ? -40.216 6.301 1.029 1.00 86.25 669 LYS A C 1
ATOM 5374 O O . LYS A 1 669 ? -40.482 5.233 0.492 1.00 86.25 669 LYS A O 1
ATOM 5379 N N . GLU A 1 670 ? -40.558 6.594 2.281 1.00 86.94 670 GLU A N 1
ATOM 5380 C CA . GLU A 1 670 ? -41.274 5.658 3.160 1.00 86.94 670 GLU A CA 1
ATOM 5381 C C . GLU A 1 670 ? -42.614 5.223 2.545 1.00 86.94 670 GLU A C 1
ATOM 5383 O O . GLU A 1 670 ? -42.903 4.030 2.435 1.00 86.94 670 GLU A O 1
ATOM 5388 N N . LEU A 1 671 ? -43.392 6.176 2.018 1.00 88.38 671 LEU A N 1
ATOM 5389 C CA . LEU A 1 671 ? -44.637 5.878 1.300 1.00 88.38 671 LEU A CA 1
ATOM 5390 C C . LEU A 1 671 ? -44.408 4.978 0.070 1.00 88.38 671 LEU A C 1
ATOM 5392 O O . LEU A 1 671 ? -45.222 4.095 -0.215 1.00 88.38 671 LEU A O 1
ATOM 5396 N N . ALA A 1 672 ? -43.305 5.174 -0.661 1.00 88.25 672 ALA A N 1
ATOM 5397 C CA . ALA A 1 672 ? -42.943 4.329 -1.797 1.00 88.25 672 ALA A CA 1
ATOM 5398 C C . ALA A 1 672 ? -42.550 2.907 -1.360 1.00 88.25 672 ALA A C 1
ATOM 5400 O O . ALA A 1 672 ? -42.982 1.942 -1.992 1.00 88.25 672 ALA A O 1
ATOM 5401 N N . GLU A 1 673 ? -41.810 2.758 -0.259 1.00 90.50 673 GLU A N 1
ATOM 5402 C CA . GLU A 1 673 ? -41.452 1.456 0.316 1.00 90.50 673 GLU A CA 1
ATOM 5403 C C . GLU A 1 673 ? -42.686 0.683 0.793 1.00 90.50 673 GLU A C 1
ATOM 5405 O O . GLU A 1 673 ? -42.826 -0.509 0.499 1.00 90.50 673 GLU A O 1
ATOM 5410 N N . PHE A 1 674 ? -43.626 1.358 1.463 1.00 89.81 674 PHE A N 1
ATOM 5411 C CA . PHE A 1 674 ? -44.907 0.754 1.828 1.00 89.81 674 PHE A CA 1
ATOM 5412 C C . PHE A 1 674 ? -45.689 0.300 0.595 1.00 89.81 674 PHE A C 1
ATOM 5414 O O . PHE A 1 674 ? -46.254 -0.797 0.598 1.00 89.81 674 PHE A O 1
ATOM 5421 N N . ASN A 1 675 ? -45.683 1.087 -0.483 1.00 90.88 675 ASN A N 1
ATOM 5422 C CA . ASN A 1 675 ? -46.326 0.703 -1.735 1.00 90.88 675 ASN A CA 1
ATOM 5423 C C . ASN A 1 675 ? -45.637 -0.498 -2.417 1.00 90.88 675 ASN A C 1
ATOM 5425 O O . ASN A 1 675 ? -46.321 -1.413 -2.881 1.00 90.88 675 ASN A O 1
ATOM 5429 N N . ASP A 1 676 ? -44.306 -0.554 -2.444 1.00 92.25 676 ASP A N 1
ATOM 5430 C CA . ASP A 1 676 ? -43.558 -1.687 -3.004 1.00 92.25 676 ASP A CA 1
ATOM 5431 C C . ASP A 1 676 ? -43.794 -2.975 -2.205 1.00 92.25 676 ASP A C 1
ATOM 5433 O O . ASP A 1 676 ? -43.999 -4.057 -2.774 1.00 92.25 676 ASP A O 1
ATOM 5437 N N . LEU A 1 677 ? -43.838 -2.861 -0.877 1.00 91.25 677 LEU A N 1
ATOM 5438 C CA . LEU A 1 677 ? -44.170 -3.964 0.013 1.00 91.25 677 LEU A CA 1
ATOM 5439 C C . LEU A 1 677 ? -45.621 -4.430 -0.193 1.00 91.25 677 LEU A C 1
ATOM 5441 O O . LEU A 1 677 ? -45.866 -5.636 -0.292 1.00 91.25 677 LEU A O 1
ATOM 5445 N N . ALA A 1 678 ? -46.568 -3.498 -0.344 1.00 91.06 678 ALA A N 1
ATOM 5446 C CA . ALA A 1 678 ? -47.959 -3.802 -0.681 1.00 91.06 678 ALA A CA 1
ATOM 5447 C C . ALA A 1 678 ? -48.061 -4.571 -2.008 1.00 91.06 678 ALA A C 1
ATOM 5449 O O . ALA A 1 678 ? -48.727 -5.605 -2.083 1.00 91.06 678 ALA A O 1
ATOM 5450 N N . MET A 1 679 ? -47.330 -4.132 -3.038 1.00 92.38 679 MET A N 1
ATOM 5451 C CA . MET A 1 679 ? -47.263 -4.800 -4.341 1.00 92.38 679 MET A CA 1
ATOM 5452 C C . MET A 1 679 ? -46.664 -6.209 -4.249 1.00 92.38 679 MET A C 1
ATOM 5454 O O . MET A 1 679 ? -47.123 -7.126 -4.939 1.00 92.38 679 MET A O 1
ATOM 5458 N N . LYS A 1 680 ? -45.660 -6.413 -3.388 1.00 92.94 680 LYS A N 1
ATOM 5459 C CA . LYS A 1 680 ? -45.075 -7.734 -3.121 1.00 92.94 680 LYS A CA 1
ATOM 5460 C C . LYS A 1 680 ? -46.083 -8.666 -2.444 1.00 92.94 680 LYS A C 1
ATOM 5462 O O . LYS A 1 680 ? -46.257 -9.795 -2.903 1.00 92.94 680 LYS A O 1
ATOM 5467 N N . TYR A 1 681 ? -46.797 -8.189 -1.421 1.00 95.00 681 TYR A N 1
ATOM 5468 C CA . TYR A 1 681 ? -47.866 -8.954 -0.771 1.00 95.00 681 TYR A CA 1
ATOM 5469 C C . TYR A 1 681 ? -49.010 -9.279 -1.735 1.00 95.00 681 TYR A C 1
ATOM 5471 O O . TYR A 1 681 ? -49.476 -10.418 -1.773 1.00 95.00 681 TYR A O 1
ATOM 5479 N N . TYR A 1 682 ? -49.402 -8.328 -2.584 1.00 93.56 682 TYR A N 1
ATOM 5480 C CA . TYR A 1 682 ? -50.424 -8.538 -3.604 1.00 93.56 682 TYR A CA 1
ATOM 5481 C C . TYR A 1 682 ? -50.024 -9.643 -4.597 1.00 93.56 682 TYR A C 1
ATOM 5483 O O . TYR A 1 682 ? -50.809 -10.559 -4.854 1.00 93.56 682 TYR A O 1
ATOM 5491 N N . LYS A 1 683 ? -48.779 -9.626 -5.100 1.00 94.38 683 LYS A N 1
ATOM 5492 C CA . LYS A 1 683 ? -48.239 -10.676 -5.991 1.00 94.38 683 LYS A CA 1
ATOM 5493 C C . LYS A 1 683 ? -48.210 -12.058 -5.329 1.00 94.38 683 LYS A C 1
ATOM 5495 O O . LYS A 1 683 ? -48.478 -13.053 -6.000 1.00 94.38 683 LYS A O 1
ATOM 5500 N N . ASN A 1 684 ? -47.952 -12.113 -4.024 1.00 94.88 684 ASN A N 1
ATOM 5501 C CA . ASN A 1 684 ? -47.966 -13.345 -3.231 1.00 94.88 684 ASN A CA 1
ATOM 5502 C C . ASN A 1 684 ? -49.378 -13.797 -2.809 1.00 94.88 684 ASN A C 1
ATOM 5504 O O . ASN A 1 684 ? -49.507 -14.800 -2.110 1.00 94.88 684 ASN A O 1
ATOM 5508 N N . ARG A 1 685 ? -50.439 -13.099 -3.249 1.00 93.75 685 ARG A N 1
ATOM 5509 C CA . ARG A 1 685 ? -51.847 -13.334 -2.867 1.00 93.75 685 ARG A CA 1
ATOM 5510 C C . ARG A 1 685 ? -52.143 -13.115 -1.375 1.00 93.75 685 ARG A C 1
ATOM 5512 O O . ARG A 1 685 ? -53.155 -13.589 -0.865 1.00 93.75 685 ARG A O 1
ATOM 5519 N N . GLU A 1 686 ? -51.304 -12.354 -0.680 1.00 95.94 686 GLU A N 1
ATOM 5520 C CA . GLU A 1 686 ? -51.502 -11.928 0.710 1.00 95.94 686 GLU A CA 1
ATOM 5521 C C . GLU A 1 686 ? -52.307 -10.612 0.752 1.00 95.94 686 GLU A C 1
ATOM 5523 O O . GLU A 1 686 ? -51.809 -9.562 1.157 1.00 95.94 686 GLU A O 1
ATOM 5528 N N . PHE A 1 687 ? -53.561 -10.647 0.283 1.00 92.31 687 PHE A N 1
ATOM 5529 C CA . PHE A 1 687 ? -54.360 -9.439 0.009 1.00 92.31 687 PHE A CA 1
ATOM 5530 C C . PHE A 1 687 ? -54.648 -8.563 1.235 1.00 92.31 687 PHE A C 1
ATOM 5532 O O . PHE A 1 687 ? -54.669 -7.342 1.111 1.00 92.31 687 PHE A O 1
ATOM 5539 N N . GLU A 1 688 ? -54.839 -9.161 2.412 1.00 92.81 688 GLU A N 1
ATOM 5540 C CA . GLU A 1 688 ? -55.084 -8.406 3.649 1.00 92.81 688 GLU A CA 1
ATOM 5541 C C . GLU A 1 688 ? -53.870 -7.560 4.050 1.00 92.81 688 GLU A C 1
ATOM 5543 O O . GLU A 1 688 ? -54.013 -6.374 4.340 1.00 92.81 688 GLU A O 1
ATOM 5548 N N . LYS A 1 689 ? -52.658 -8.123 3.954 1.00 92.19 689 LYS A N 1
ATOM 5549 C CA . L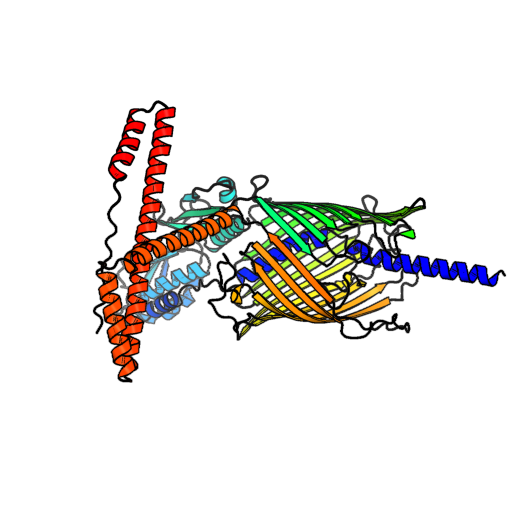YS A 1 689 ? -51.415 -7.383 4.220 1.00 92.19 689 LYS A CA 1
ATOM 5550 C C . LYS A 1 689 ? -51.150 -6.309 3.167 1.00 92.19 689 LYS A C 1
ATOM 5552 O O . LYS A 1 689 ? -50.673 -5.229 3.498 1.00 92.19 689 LYS A O 1
ATOM 5557 N N . ALA A 1 690 ? -51.477 -6.582 1.901 1.00 91.12 690 ALA A N 1
ATOM 5558 C CA . ALA A 1 690 ? -51.387 -5.579 0.840 1.00 91.12 690 ALA A CA 1
ATOM 5559 C C . ALA A 1 690 ? -52.334 -4.394 1.100 1.00 91.12 690 ALA A C 1
ATOM 5561 O O . ALA A 1 690 ? -51.923 -3.240 0.986 1.00 91.12 690 ALA A O 1
ATOM 5562 N N . ARG A 1 691 ? -53.579 -4.675 1.511 1.00 92.81 691 ARG A N 1
ATOM 5563 C CA . ARG A 1 691 ? -54.569 -3.653 1.873 1.00 92.81 691 ARG A CA 1
ATOM 5564 C C . ARG A 1 691 ? -54.109 -2.814 3.062 1.00 92.81 691 ARG A C 1
ATOM 5566 O O . ARG A 1 691 ? -54.250 -1.599 3.012 1.00 92.81 691 ARG A O 1
ATOM 5573 N N . GLU A 1 692 ? -53.555 -3.441 4.098 1.00 93.00 692 GLU A N 1
ATOM 5574 C CA . GLU A 1 692 ? -53.025 -2.739 5.272 1.00 93.00 692 GLU A CA 1
ATOM 5575 C C . GLU A 1 692 ? -51.909 -1.755 4.889 1.00 93.00 692 GLU A C 1
ATOM 5577 O O . GLU A 1 692 ? -51.942 -0.595 5.295 1.00 93.00 692 GLU A O 1
ATOM 5582 N N . MET A 1 693 ? -50.960 -2.187 4.053 1.00 91.25 693 MET A N 1
ATOM 5583 C CA . MET A 1 693 ? -49.859 -1.328 3.605 1.00 91.25 693 MET A CA 1
ATOM 5584 C C . MET A 1 693 ? -50.342 -0.176 2.709 1.00 91.25 693 MET A C 1
ATOM 5586 O O . MET A 1 693 ? -49.915 0.957 2.903 1.00 91.25 693 MET A O 1
ATOM 5590 N N . TRP A 1 694 ? -51.284 -0.407 1.785 1.00 91.44 694 TRP A N 1
ATOM 5591 C CA . TRP A 1 694 ? -51.881 0.686 1.001 1.00 91.44 694 TRP A CA 1
ATOM 5592 C C . TRP A 1 694 ? -52.723 1.645 1.841 1.00 91.44 694 TRP A C 1
ATOM 5594 O O . TRP A 1 694 ? -52.740 2.840 1.559 1.00 91.44 694 TRP A O 1
ATOM 5604 N N . TRP A 1 695 ? -53.400 1.149 2.878 1.00 90.69 695 TRP A N 1
ATOM 5605 C CA . TRP A 1 695 ? -54.128 2.011 3.803 1.00 90.69 695 TRP A CA 1
ATOM 5606 C C . TRP A 1 695 ? -53.179 2.961 4.536 1.00 90.69 695 TRP A C 1
ATOM 5608 O O . TRP A 1 695 ? -53.465 4.153 4.582 1.00 90.69 695 TRP A O 1
ATOM 5618 N N . LYS A 1 696 ? -52.017 2.468 4.997 1.00 87.75 696 LYS A N 1
ATOM 5619 C CA . LYS A 1 696 ? -50.961 3.315 5.582 1.00 87.75 696 LYS A CA 1
ATOM 5620 C C . LYS A 1 696 ? -50.494 4.404 4.621 1.00 87.75 696 LYS A C 1
ATOM 5622 O O . LYS A 1 696 ? -50.439 5.565 5.013 1.00 87.75 696 LYS A O 1
ATOM 5627 N N . VAL A 1 697 ? -50.256 4.057 3.352 1.00 87.69 697 VAL A N 1
ATOM 5628 C CA . VAL A 1 697 ? -49.877 5.038 2.321 1.00 87.69 697 VAL A CA 1
ATOM 5629 C C . VAL A 1 697 ? -50.929 6.140 2.183 1.00 87.69 697 VAL A C 1
ATOM 5631 O O . VAL A 1 697 ? -50.578 7.313 2.133 1.00 87.69 697 VAL A O 1
ATOM 5634 N N . ILE A 1 698 ? -52.217 5.784 2.146 1.00 85.88 698 ILE A N 1
ATOM 5635 C CA . ILE A 1 698 ? -53.312 6.760 2.024 1.00 85.88 698 ILE A CA 1
ATOM 5636 C C . ILE A 1 698 ? -53.383 7.664 3.258 1.00 85.88 698 ILE A C 1
ATOM 5638 O O . ILE A 1 698 ? -53.528 8.873 3.110 1.00 85.88 698 ILE A O 1
ATOM 5642 N N . THR A 1 699 ? -53.286 7.095 4.462 1.00 84.88 699 THR A N 1
ATOM 5643 C CA . THR A 1 699 ? -53.410 7.862 5.710 1.00 84.88 699 THR A CA 1
ATOM 5644 C C . THR A 1 699 ? -52.217 8.768 5.977 1.00 84.88 699 THR A C 1
ATOM 5646 O O . THR A 1 699 ? -52.380 9.828 6.569 1.00 84.88 699 THR A O 1
ATOM 5649 N N . GLU A 1 700 ? -51.020 8.364 5.559 1.00 82.81 700 GLU A N 1
ATOM 5650 C CA . GLU A 1 700 ? -49.790 9.112 5.820 1.00 82.81 700 GLU A CA 1
ATOM 5651 C C . GLU A 1 700 ? -49.443 10.087 4.685 1.00 82.81 700 GLU A C 1
ATOM 5653 O O . GLU A 1 700 ? -48.637 10.983 4.892 1.00 82.81 700 GLU A O 1
ATOM 5658 N N . ALA A 1 701 ? -50.072 10.000 3.508 1.00 78.12 701 ALA A N 1
ATOM 5659 C CA . ALA A 1 701 ? -49.797 10.883 2.367 1.00 78.12 701 ALA A CA 1
ATOM 5660 C C . ALA A 1 701 ? -50.110 12.381 2.593 1.00 78.12 701 ALA A C 1
ATOM 5662 O O . ALA A 1 701 ? -49.709 13.210 1.771 1.00 78.12 701 ALA A O 1
ATOM 5663 N N . GLU A 1 702 ? -50.804 12.757 3.671 1.00 71.19 702 GLU A N 1
ATOM 5664 C CA . GLU A 1 702 ? -51.090 14.159 3.988 1.00 71.19 702 GLU A CA 1
ATOM 5665 C C . GLU A 1 702 ? -49.813 14.910 4.413 1.00 71.19 702 GLU A C 1
ATOM 5667 O O . GLU A 1 702 ? -49.223 14.659 5.465 1.00 71.19 702 GLU A O 1
ATOM 5672 N N . ALA A 1 703 ? -49.372 15.863 3.587 1.00 58.84 703 ALA A N 1
ATOM 5673 C CA . ALA A 1 703 ? -48.208 16.689 3.890 1.00 58.84 703 ALA A CA 1
ATOM 5674 C C . ALA A 1 703 ? -48.523 17.689 5.013 1.00 58.84 703 ALA A C 1
ATOM 5676 O O . ALA A 1 703 ? -49.458 18.485 4.907 1.00 58.84 703 ALA A O 1
ATOM 5677 N N . ARG A 1 704 ? -47.698 17.710 6.068 1.00 66.56 704 ARG A N 1
ATOM 5678 C CA . ARG A 1 704 ? -47.745 18.787 7.068 1.00 66.56 704 ARG A CA 1
ATOM 5679 C C . ARG A 1 704 ? -47.363 20.120 6.399 1.00 66.56 704 ARG A C 1
ATOM 5681 O O . ARG A 1 704 ? -46.403 20.134 5.621 1.00 66.56 704 ARG A O 1
ATOM 5688 N N . PRO A 1 705 ? -48.072 21.229 6.667 1.00 67.38 705 PRO A N 1
ATOM 5689 C CA . PRO A 1 705 ? -47.721 22.530 6.105 1.00 67.38 705 PRO A CA 1
ATOM 5690 C C . PRO A 1 705 ? -46.366 23.013 6.645 1.00 67.38 705 PRO A C 1
ATOM 5692 O O . PRO A 1 705 ? -46.058 22.813 7.820 1.00 67.38 705 PRO A O 1
ATOM 5695 N N . LEU A 1 706 ? -45.562 23.648 5.787 1.00 74.19 706 LEU A N 1
ATOM 5696 C CA . LEU A 1 706 ? -44.343 24.347 6.198 1.00 74.19 706 LEU A CA 1
ATOM 5697 C C . LEU A 1 706 ? -44.735 25.634 6.929 1.00 74.19 706 LEU A C 1
ATOM 5699 O O . LEU A 1 706 ? -45.366 26.508 6.338 1.00 74.19 706 LEU A O 1
ATOM 5703 N N . MET A 1 707 ? -44.347 25.748 8.196 1.00 71.62 707 MET A N 1
ATOM 5704 C CA . MET A 1 707 ? -44.508 26.965 8.991 1.00 71.62 707 MET A CA 1
ATOM 5705 C C . MET A 1 707 ? -43.126 27.580 9.193 1.00 71.62 707 MET A C 1
ATOM 5707 O O . MET A 1 707 ? -42.264 26.951 9.799 1.00 71.62 707 MET A O 1
ATOM 5711 N N . LEU A 1 708 ? -42.908 28.783 8.662 1.00 69.00 708 LEU A N 1
ATOM 5712 C CA . LEU A 1 708 ? -41.668 29.532 8.863 1.00 69.00 708 LEU A CA 1
ATOM 5713 C C . LEU A 1 708 ? -41.874 30.529 10.002 1.00 69.00 708 LEU A C 1
ATOM 5715 O O . LEU A 1 708 ? -42.695 31.442 9.894 1.00 69.00 708 LEU A O 1
ATOM 5719 N N . GLU A 1 709 ? -41.141 30.352 11.098 1.00 66.06 709 GLU A N 1
ATOM 5720 C CA . GLU A 1 709 ? -41.211 31.228 12.266 1.00 66.06 709 GLU A CA 1
ATOM 5721 C C . GLU A 1 709 ? -39.955 32.091 12.392 1.00 66.06 709 GLU A C 1
ATOM 5723 O O . GLU A 1 709 ? -38.842 31.696 12.064 1.00 66.06 709 GLU A O 1
ATOM 5728 N N . PHE A 1 710 ? -40.137 33.312 12.888 1.00 56.16 710 PHE A N 1
ATOM 5729 C CA . PHE A 1 710 ? -39.054 34.269 13.077 1.00 56.16 710 PHE A CA 1
ATOM 5730 C C . PHE A 1 710 ? -38.469 34.083 14.483 1.00 56.16 710 PHE A C 1
ATOM 5732 O O . PHE A 1 710 ? -38.948 34.708 15.432 1.00 56.16 710 PHE A O 1
ATOM 5739 N N . GLN A 1 711 ? -37.477 33.205 14.646 1.00 54.69 711 GLN A N 1
ATOM 5740 C CA . GLN A 1 711 ? -36.825 33.008 15.943 1.00 54.69 711 GLN A CA 1
ATOM 5741 C C . GLN A 1 711 ? -35.743 34.070 16.167 1.00 54.69 711 GLN A C 1
ATOM 5743 O O . GLN A 1 711 ? -34.659 34.018 15.591 1.00 54.69 711 GLN A O 1
ATOM 5748 N N . VAL A 1 712 ? -36.036 35.053 17.021 1.00 47.47 712 VAL A N 1
ATOM 5749 C CA . VAL A 1 712 ? -35.000 35.916 17.598 1.00 47.47 712 VAL A CA 1
ATOM 5750 C C . VAL A 1 712 ? -34.391 35.137 18.757 1.00 47.47 712 VAL A C 1
ATOM 5752 O O . VAL A 1 712 ? -35.066 34.898 19.758 1.00 47.47 712 VAL A O 1
ATOM 5755 N N . ASN A 1 713 ? -33.127 34.729 18.634 1.00 41.50 713 ASN A N 1
ATOM 5756 C CA . ASN A 1 713 ? -32.365 34.317 19.807 1.00 41.50 713 ASN A CA 1
ATOM 5757 C C . ASN A 1 713 ? -32.292 35.529 20.741 1.00 41.50 713 ASN A C 1
ATOM 5759 O O . ASN A 1 713 ? -31.551 36.474 20.484 1.00 41.50 713 ASN A O 1
ATOM 5763 N N . ASN A 1 714 ? -33.091 35.513 21.807 1.00 35.53 714 ASN A N 1
ATOM 5764 C CA . ASN A 1 714 ? -32.960 36.451 22.913 1.00 35.53 714 ASN A CA 1
ATOM 5765 C C . ASN A 1 714 ? -31.640 36.150 23.632 1.00 35.53 714 ASN A C 1
ATOM 5767 O O . ASN A 1 714 ? -31.605 35.389 24.597 1.00 35.53 714 ASN A O 1
ATOM 5771 N N . ALA A 1 715 ? -30.552 36.730 23.141 1.00 32.06 715 ALA A N 1
ATOM 5772 C CA . ALA A 1 715 ? -29.284 36.797 23.838 1.00 32.06 715 ALA A CA 1
ATOM 5773 C C . ALA A 1 715 ? -28.809 38.253 23.826 1.00 32.06 715 ALA A C 1
ATOM 5775 O O . ALA A 1 715 ? -28.176 38.677 22.866 1.00 32.06 715 ALA A O 1
ATOM 5776 N N . GLY A 1 716 ? -29.121 38.968 24.915 1.00 31.78 716 GLY A N 1
ATOM 5777 C CA . GLY A 1 716 ? -28.489 40.235 25.307 1.00 31.78 716 GLY A CA 1
ATOM 5778 C C . GLY A 1 716 ? -29.035 41.476 24.636 1.00 31.78 716 GLY A C 1
ATOM 5779 O O . GLY A 1 716 ? -28.512 41.811 23.557 1.00 31.78 716 GLY A O 1
#

Foldseek 3Di:
DVVVVVVVVVVVVVVVVVVLQVVQLQVQVQLVVCVVVVLVVVVVVVVVVVVVPPPPPPVPVVVVVVVVVLQPPDQDDAWAAAAEEAEPADDPDDPVVCVVLCVVRHRDTDHPSNVVVSQVVVQVVCVVVFWHKHKDFPDDDCPPSYGYIYIQFAFAAAEAEDDDDDADPVLLVQLQDHDGGHRRGRVRVVLSQLLSPVLPFKHWDWDWADHPDPRYIYIYIYIHGAQFKKKWKKWWQQHDPFQASIKIKTKMWGQCPVNNRKIWIWIWIHHPFKIKIKIKIWGDPHSQAKIKIKMKMKMWGQTDDVQPVFRKIKIKIKIKIKIKGWPDDDDFKTKIKMKIWMWMWMFIATPPVGTQAIATWIKIKIKMWIWGHDPFKIKIKIKMKIFTDCDPPQHQFDPRQRLRFGSGWIKIKIWMKMKGQDPPQKIKIKIKMWMDTLTAHRSNQWDAAETDVFAQLGRTSPDTANTKMKMKMKMKHQPPVDDQPAPDVLAPGHQSVQKIKMKMKIKMKHWHARNVDSPDIWIWIWIWIWIWMWGQDLVFKIKIKIKIHTDDDTDGPDDDDDDDDRSDIDIIIMMIGMDPDPVSVVSVVVVVVLVVLLVVLVVVVVVLLPDPPRPLVVVLVVLQVQLVVCVVVVNNVSNVVSVVVSVVQSVVSSVLSSVLSVVVVVLVVQLVVLQVVLVVCVVVVVNVSSVVSVVCSVVSVDRDDRDRDRDDPPDD